Protein AF-0000000077101727 (afdb_homodimer)

Nearest PDB structures (foldseek):
  6znx-assembly2_B  TM=8.488E-01  e=2.961E-20  Thermus sp. 2.9
  8cqx-assembly1_A  TM=8.350E-01  e=1.824E-20  Thermus sp.
  6znx-assembly1_A  TM=8.400E-01  e=5.417E-19  Thermus sp. 2.9
  3b1o-assembly1_B  TM=7.727E-01  e=9.326E-18  Burkholderia thailandensis E264
  3b1p-assembly1_A  TM=7.175E-01  e=4.245E-18  Burkholderia thailandensis E264

Sequence (730 aa):
MKKVVVAGCLCLDITPEFHDSQEKRKTASEWFLPGKLLQVGEASIHTGGAVANTGLAFRHFGADVSLMGKVGNDAFGKLVLDILNRHGGSRGAAVSEECSTAYTIVLAPPGVDRIFFHNPGANDTFGLRDINFDEIAGADLFHLGYPTIMRRMFEHPEELLEIYRRVKELGVKTSLDLTLIEEDCDAAHTDWKKLFQKLLPSVDFFVPSAEEICFLIDKERYHEWIERASGRDLTEVLDIEKDITPLADRLLQWGAGSVLIKCGVKGLYLKTGENLEMPEEWQDKELFEPSFQADRVRSATGAGDVTIAAFLTGLLEGKDPGRCLQLGAAAGASCVTEYDSLSGLLSMEEMEQKIDRGWEKISIKMKKVVVAGCLCLDITPEFHDSQEKRKTASEWFLPGKLLQVGEASIHTGGAVANTGLAFRHFGADVSLMGKVGNDAFGKLVLDILNRHGGSRGAAVSEECSTAYTIVLAPPGVDRIFFHNPGANDTFGLRDINFDEIAGADLFHLGYPTIMRRMFEHPEELLEIYRRVKELGVKTSLDLTLIEEDCDAAHTDWKKLFQKLLPSVDFFVPSAEEICFLIDKERYHEWIERASGRDLTEVLDIEKDITPLADRLLQWGAGSVLIKCGVKGLYLKTGENLEMPEEWQDKELFEPSFQADRVRSATGAGDVTIAAFLTGLLEGKDPGRCLQLGAAAGASCVTEYDSLSGLLSMEEMEQKIDRGWEKISIK

Foldseek 3Di:
DAEEEEAAAKAKEKEWAADPPVPDDDDPCRVDPPPDDDDTHDIDIDMDDLLGLQQLLLVLQPYHYARQEEAEPDDRRVVRQVRVVVSPGHHNYYYDPPKHGKYWYWYDHPPDDIDIDTDRIPNQVDFLVSDDVVSLLPGQEYEYEALLPHNCCQVVVVRVQVVLVSSVVSVHAYEYEHDADDCPDPSVPGLVVVSLLSRQLSHAEYAYALLRLCCRHPVVVSVVLVVQCVPHDSLLRDDCVPRPVVSQVVSVVSRHQKYWYASPQQFIWIAGDPPHPAPPLRYGDTDTDFAFAAPDFDAQRSLSSSLVSQLVSCVVVPHGNVLSRQRSRLLSSQQRRDHHRPPRGDHNVVSVVCVVVPGHGDDRD/DAEEEEAAAKAKEKEWAADPPVPDDDDPCRVDPPPDDDDTHDIDIDMDDLLGLQQLLLVLQPYHYARQEEAEPDDRRVVSQVRVVVSPGHHNYYYDPPKHGKYWYWYDHPPDDIDIDTDRIPNQVDFLVSDDVVSLLPGQEYEYEALLPHNCCQVVVVRVQVVLVSSVVSVHAYEYEHDADDCPDPSVPGLVLVSLLSRQLSHAEYAYALLRLCCRHPVVVSVVLVVQCVPHDSLLRDDCVPRPVVSQVSSVVSRHQKYWYASPQQFIWIAGDQPDPAPPLRYGDTDTDFAFAAPDFDAQRSLSSSLVSQLVSCVVVPHGNVLSRQRSSLLSSQQRRDHHRPPRGDHNVVSVVCVVVPGHGDDRD

Structure (mmCIF, N/CA/C/O backbone):
data_AF-0000000077101727-model_v1
#
loop_
_entity.id
_entity.type
_entity.pdbx_description
1 polymer 'Kinase, PfkB family'
#
loop_
_atom_site.group_PDB
_atom_site.id
_atom_site.type_symbol
_atom_site.label_atom_id
_atom_site.label_alt_id
_atom_site.label_comp_id
_atom_site.label_asym_id
_atom_site.label_entity_id
_atom_site.label_seq_id
_atom_site.pdbx_PDB_ins_code
_atom_site.Cartn_x
_atom_site.Cartn_y
_atom_site.Cartn_z
_atom_site.occupancy
_atom_site.B_iso_or_equiv
_atom_site.auth_seq_id
_atom_site.auth_comp_id
_atom_site.auth_asym_id
_atom_site.auth_atom_id
_atom_site.pdbx_PDB_model_num
ATOM 1 N N . MET A 1 1 ? -24.188 26.781 11.555 1 88.88 1 MET A N 1
ATOM 2 C CA . MET A 1 1 ? -23.031 25.906 11.328 1 88.88 1 MET A CA 1
ATOM 3 C C . MET A 1 1 ? -21.891 26.688 10.695 1 88.88 1 MET A C 1
ATOM 5 O O . MET A 1 1 ? -22.094 27.422 9.727 1 88.88 1 MET A O 1
ATOM 9 N N . LYS A 1 2 ? -20.719 26.656 11.305 1 94.44 2 LYS A N 1
ATOM 10 C CA . LYS A 1 2 ? -19.578 27.406 10.797 1 94.44 2 LYS A CA 1
ATOM 11 C C . LYS A 1 2 ? -19.016 26.766 9.531 1 94.44 2 LYS A C 1
ATOM 13 O O . LYS A 1 2 ? -18.984 25.531 9.414 1 94.44 2 LYS A O 1
ATOM 18 N N . LYS A 1 3 ? -18.703 27.594 8.609 1 98.12 3 LYS A N 1
ATOM 19 C CA . LYS A 1 3 ? -18.141 27.141 7.344 1 98.12 3 LYS A CA 1
ATOM 20 C C . LYS A 1 3 ? -16.625 27.266 7.344 1 98.12 3 LYS A C 1
ATOM 22 O O . LYS A 1 3 ? -16.078 28.359 7.559 1 98.12 3 LYS A O 1
ATOM 27 N N . VAL A 1 4 ? -15.992 26.156 7.121 1 98.62 4 VAL A N 1
ATOM 28 C CA . VAL A 1 4 ? -14.531 26.109 7.168 1 98.62 4 VAL A CA 1
ATOM 29 C C . VAL A 1 4 ? -13.992 25.531 5.867 1 98.62 4 VAL A C 1
ATOM 31 O O . VAL A 1 4 ? -14.547 24.562 5.332 1 98.62 4 VAL A O 1
ATOM 34 N N . VAL A 1 5 ? -12.969 26.109 5.316 1 98.81 5 VAL A N 1
ATOM 35 C CA . VAL A 1 5 ? -12.234 25.562 4.184 1 98.81 5 VAL A CA 1
ATOM 36 C C . VAL A 1 5 ? -10.844 25.125 4.629 1 98.81 5 VAL A C 1
ATOM 38 O O . VAL A 1 5 ? -10.102 25.922 5.223 1 98.81 5 VAL A O 1
ATOM 41 N N . VAL A 1 6 ? -10.523 23.891 4.43 1 98.88 6 VAL A N 1
ATOM 42 C CA . VAL A 1 6 ? -9.188 23.375 4.711 1 98.88 6 VAL A CA 1
ATOM 43 C C . VAL A 1 6 ? -8.492 23 3.402 1 98.88 6 VAL A C 1
ATOM 45 O O . VAL A 1 6 ? -9.016 22.188 2.629 1 98.88 6 VAL A O 1
ATOM 48 N N . ALA A 1 7 ? -7.328 23.562 3.176 1 98.81 7 ALA A N 1
ATOM 49 C CA . ALA A 1 7 ? -6.598 23.359 1.931 1 98.81 7 ALA A CA 1
ATOM 50 C C . ALA A 1 7 ? -5.184 22.844 2.203 1 98.81 7 ALA A C 1
ATOM 52 O O . ALA A 1 7 ? -4.633 23.078 3.281 1 98.81 7 ALA A O 1
ATOM 53 N N . GLY A 1 8 ? -4.645 22.109 1.231 1 98.44 8 GLY A N 1
ATOM 54 C CA . GLY A 1 8 ? -3.238 21.75 1.325 1 98.44 8 GLY A CA 1
ATOM 55 C C . GLY A 1 8 ? -2.994 20.266 1.134 1 98.44 8 GLY A C 1
ATOM 56 O O . GLY A 1 8 ? -3.469 19.672 0.162 1 98.44 8 GLY A O 1
ATOM 57 N N . CYS A 1 9 ? -2.184 19.703 2.049 1 97.88 9 CYS A N 1
ATOM 58 C CA . CYS A 1 9 ? -1.635 18.359 1.898 1 97.88 9 CYS A CA 1
ATOM 59 C C . CYS A 1 9 ? -2.707 17.297 2.139 1 97.88 9 CYS A C 1
ATOM 61 O O . CYS A 1 9 ? -3.439 17.359 3.127 1 97.88 9 CYS A O 1
ATOM 63 N N . LEU A 1 10 ? -2.881 16.406 1.228 1 98.12 10 LEU A N 1
ATOM 64 C CA . LEU A 1 10 ? -3.777 15.258 1.276 1 98.12 10 LEU A CA 1
ATOM 65 C C . LEU A 1 10 ? -3.062 13.992 0.812 1 98.12 10 LEU A C 1
ATOM 67 O O . LEU A 1 10 ? -2.439 13.977 -0.252 1 98.12 10 LEU A O 1
ATOM 71 N N . CYS A 1 11 ? -3.084 12.969 1.632 1 96.75 11 CYS A N 1
ATOM 72 C CA . CYS A 1 11 ? -2.344 11.766 1.275 1 96.75 11 CYS A CA 1
ATOM 73 C C . CYS A 1 11 ? -3.029 10.516 1.824 1 96.75 11 CYS A C 1
ATOM 75 O O . CYS A 1 11 ? -3.971 10.625 2.613 1 96.75 11 CYS A O 1
ATOM 77 N N . LEU A 1 12 ? -2.652 9.359 1.31 1 96.94 12 LEU A N 1
ATOM 78 C CA . LEU A 1 12 ? -3.059 8.047 1.809 1 96.94 12 LEU A CA 1
ATOM 79 C C . LEU A 1 12 ? -1.949 7.418 2.643 1 96.94 12 LEU A C 1
ATOM 81 O O . LEU A 1 12 ? -0.8 7.344 2.203 1 96.94 12 LEU A O 1
ATOM 85 N N . ASP A 1 13 ? -2.301 6.992 3.818 1 94.19 13 ASP A N 1
ATOM 86 C CA . ASP A 1 13 ? -1.345 6.301 4.676 1 94.19 13 ASP A CA 1
ATOM 87 C C . ASP A 1 13 ? -1.646 4.805 4.738 1 94.19 13 ASP A C 1
ATOM 89 O O . ASP A 1 13 ? -2.783 4.406 4.996 1 94.19 13 ASP A O 1
ATOM 93 N N . ILE A 1 14 ? -0.664 4 4.488 1 95.5 14 ILE A N 1
ATOM 94 C CA . ILE A 1 14 ? -0.754 2.547 4.539 1 95.5 14 ILE A CA 1
ATOM 95 C C . ILE A 1 14 ? 0.218 2.006 5.586 1 95.5 14 ILE A C 1
ATOM 97 O O . ILE A 1 14 ? 1.434 2.164 5.453 1 95.5 14 ILE A O 1
ATOM 101 N N . THR A 1 15 ? -0.291 1.307 6.582 1 92.94 15 THR A N 1
ATOM 102 C CA . THR A 1 15 ? 0.543 0.821 7.676 1 92.94 15 THR A CA 1
ATOM 103 C C . THR A 1 15 ? 0.273 -0.656 7.945 1 92.94 15 THR A C 1
ATOM 105 O O . THR A 1 15 ? -0.665 -0.999 8.672 1 92.94 15 THR A O 1
ATOM 108 N N . PRO A 1 16 ? 1.106 -1.522 7.426 1 94.38 16 PRO A N 1
ATOM 109 C CA . PRO A 1 16 ? 0.967 -2.936 7.785 1 94.38 16 PRO A CA 1
ATOM 110 C C . PRO A 1 16 ? 1.184 -3.191 9.273 1 94.38 16 PRO A C 1
ATOM 112 O O . PRO A 1 16 ? 2.027 -2.545 9.898 1 94.38 16 PRO A O 1
ATOM 115 N N . GLU A 1 17 ? 0.448 -4.125 9.805 1 91.94 17 GLU A N 1
ATOM 116 C CA . GLU A 1 17 ? 0.638 -4.527 11.195 1 91.94 17 GLU A CA 1
ATOM 117 C C . GLU A 1 17 ? 1.793 -5.516 11.328 1 91.94 17 GLU A C 1
ATOM 119 O O . GLU A 1 17 ? 1.811 -6.551 10.664 1 91.94 17 GLU A O 1
ATOM 124 N N . PHE A 1 18 ? 2.748 -5.164 12.156 1 89.25 18 PHE A N 1
ATOM 125 C CA . PHE A 1 18 ? 3.869 -6.055 12.43 1 89.25 18 PHE A CA 1
ATOM 126 C C . PHE A 1 18 ? 3.646 -6.824 13.727 1 89.25 18 PHE A C 1
ATOM 128 O O . PHE A 1 18 ? 3.215 -6.25 14.734 1 89.25 18 PHE A O 1
ATOM 135 N N . HIS A 1 19 ? 3.727 -8.125 13.617 1 79.06 19 HIS A N 1
ATOM 136 C CA . HIS A 1 19 ? 3.529 -8.961 14.797 1 79.06 19 HIS A CA 1
ATOM 137 C C . HIS A 1 19 ? 4.863 -9.359 15.422 1 79.06 19 HIS A C 1
ATOM 139 O O . HIS A 1 19 ? 5.832 -9.625 14.703 1 79.06 19 HIS A O 1
ATOM 145 N N . ASP A 1 20 ? 5.109 -8.883 16.641 1 65.19 20 ASP A N 1
ATOM 146 C CA . ASP A 1 20 ? 6.293 -9.297 17.375 1 65.19 20 ASP A CA 1
ATOM 147 C C . ASP A 1 20 ? 6.301 -10.812 17.594 1 65.19 20 ASP A C 1
ATOM 149 O O . ASP A 1 20 ? 5.266 -11.406 17.906 1 65.19 20 ASP A O 1
ATOM 153 N N . SER A 1 21 ? 7.109 -11.531 16.906 1 56.47 21 SER A N 1
ATOM 154 C CA . SER A 1 21 ? 7.211 -12.883 17.438 1 56.47 21 SER A CA 1
ATOM 155 C C . SER A 1 21 ? 7.828 -12.875 18.828 1 56.47 21 SER A C 1
ATOM 157 O O . SER A 1 21 ? 8.672 -12.031 19.141 1 56.47 21 SER A O 1
ATOM 159 N N . GLN A 1 22 ? 7.004 -12.969 19.984 1 51.59 22 GLN A N 1
ATOM 160 C CA . GLN A 1 22 ? 7.324 -12.953 21.406 1 51.59 22 GLN A CA 1
ATOM 161 C C . GLN A 1 22 ? 8.781 -13.32 21.641 1 51.59 22 GLN A C 1
ATOM 163 O O . GLN A 1 22 ? 9.383 -12.898 22.641 1 51.59 22 GLN A O 1
ATOM 168 N N . GLU A 1 23 ? 9.5 -14.148 20.953 1 53.34 23 GLU A N 1
ATOM 169 C CA . GLU A 1 23 ? 10.703 -14.75 21.531 1 53.34 23 GLU A CA 1
ATOM 170 C C . GLU A 1 23 ? 11.938 -13.906 21.234 1 53.34 23 GLU A C 1
ATOM 172 O O . GLU A 1 23 ? 12.883 -13.883 22.016 1 53.34 23 GLU A O 1
ATOM 177 N N . LYS A 1 24 ? 12.188 -13.383 20.203 1 56.66 24 LYS A N 1
ATOM 178 C CA . LYS A 1 24 ? 13.406 -12.609 20 1 56.66 24 LYS A CA 1
ATOM 179 C C . LYS A 1 24 ? 13.125 -11.328 19.219 1 56.66 24 LYS A C 1
ATOM 181 O O . LYS A 1 24 ? 12.5 -11.359 18.156 1 56.66 24 LYS A O 1
ATOM 186 N N . ARG A 1 25 ? 13.453 -10.141 19.875 1 67.56 25 ARG A N 1
ATOM 187 C CA . ARG A 1 25 ? 13.375 -8.828 19.25 1 67.56 25 ARG A CA 1
ATOM 188 C C . ARG A 1 25 ? 14.25 -8.758 18 1 67.56 25 ARG A C 1
ATOM 190 O O . ARG A 1 25 ? 15.477 -8.891 18.094 1 67.56 25 ARG A O 1
ATOM 197 N N . LYS A 1 26 ? 13.664 -8.641 16.891 1 78.62 26 LYS A N 1
ATOM 198 C CA . LYS A 1 26 ? 14.391 -8.547 15.625 1 78.62 26 LYS A CA 1
ATOM 199 C C . LYS A 1 26 ? 14.969 -7.148 15.422 1 78.62 26 LYS A C 1
ATOM 201 O O . LYS A 1 26 ? 14.352 -6.156 15.828 1 78.62 26 LYS A O 1
ATOM 206 N N . THR A 1 27 ? 16.219 -7.145 14.938 1 81.56 27 THR A N 1
ATOM 207 C CA . THR A 1 27 ? 16.844 -5.895 14.523 1 81.56 27 THR A CA 1
ATOM 208 C C . THR A 1 27 ? 16.281 -5.426 13.188 1 81.56 27 THR A C 1
ATOM 210 O O . THR A 1 27 ? 15.578 -6.18 12.5 1 81.56 27 THR A O 1
ATOM 213 N N . ALA A 1 28 ? 16.625 -4.188 12.852 1 81 28 ALA A N 1
ATOM 214 C CA . ALA A 1 28 ? 16.188 -3.646 11.562 1 81 28 ALA A CA 1
ATOM 215 C C . ALA A 1 28 ? 16.703 -4.508 10.414 1 81 28 ALA A C 1
ATOM 217 O O . ALA A 1 28 ? 15.969 -4.762 9.453 1 81 28 ALA A O 1
ATOM 218 N N . SER A 1 29 ? 17.906 -4.949 10.57 1 80.5 29 SER A N 1
ATOM 219 C CA . SER A 1 29 ? 18.5 -5.758 9.516 1 80.5 29 SER A CA 1
ATOM 220 C C . SER A 1 29 ? 17.766 -7.078 9.344 1 80.5 29 SER A C 1
ATOM 222 O O . SER A 1 29 ? 17.703 -7.621 8.234 1 80.5 29 SER A O 1
ATOM 224 N N . GLU A 1 30 ? 17.203 -7.523 10.391 1 80.31 30 GLU A N 1
ATOM 225 C CA . GLU A 1 30 ? 16.469 -8.781 10.336 1 80.31 30 GLU A CA 1
ATOM 226 C C . GLU A 1 30 ? 15.078 -8.578 9.75 1 80.31 30 GLU A C 1
ATOM 228 O O . GLU A 1 30 ? 14.57 -9.43 9.016 1 80.31 30 GLU A O 1
ATOM 233 N N . TRP A 1 31 ? 14.508 -7.438 10.086 1 84.62 31 TRP A N 1
ATOM 234 C CA . TRP A 1 31 ? 13.18 -7.133 9.578 1 84.62 31 TRP A CA 1
ATOM 235 C C . TRP A 1 31 ? 13.211 -6.875 8.078 1 84.62 31 TRP A C 1
ATOM 237 O O . TRP A 1 31 ? 12.234 -7.145 7.371 1 84.62 31 TRP A O 1
ATOM 247 N N . PHE A 1 32 ? 14.289 -6.336 7.613 1 86.38 32 PHE A N 1
ATOM 248 C CA . PHE A 1 32 ? 14.375 -5.883 6.23 1 86.38 32 PHE A CA 1
ATOM 249 C C . PHE A 1 32 ? 15.469 -6.633 5.477 1 86.38 32 PHE A C 1
ATOM 251 O O . PHE A 1 32 ? 16.281 -6.02 4.785 1 86.38 32 PHE A O 1
ATOM 258 N N . LEU A 1 33 ? 15.484 -7.918 5.641 1 81.25 33 LEU A N 1
ATOM 259 C CA . LEU A 1 33 ? 16.453 -8.781 4.973 1 81.25 33 LEU A CA 1
ATOM 260 C C . LEU A 1 33 ? 16.141 -8.906 3.488 1 81.25 33 LEU A C 1
ATOM 262 O O . LEU A 1 33 ? 15.047 -9.344 3.117 1 81.25 33 LEU A O 1
ATOM 266 N N . PRO A 1 34 ? 17.125 -8.531 2.633 1 81.62 34 PRO A N 1
ATOM 267 C CA . PRO A 1 34 ? 16.891 -8.656 1.193 1 81.62 34 PRO A CA 1
ATOM 268 C C . PRO A 1 34 ? 16.531 -10.078 0.777 1 81.62 34 PRO A C 1
ATOM 270 O O . PRO A 1 34 ? 17.094 -11.047 1.309 1 81.62 34 PRO A O 1
ATOM 273 N N . GLY A 1 35 ? 15.586 -10.242 -0.146 1 75.38 35 GLY A N 1
ATOM 274 C CA . GLY A 1 35 ? 15.203 -11.531 -0.704 1 75.38 35 GLY A CA 1
ATOM 275 C C . GLY A 1 35 ? 14.195 -12.281 0.151 1 75.38 35 GLY A C 1
ATOM 276 O O . GLY A 1 35 ? 13.805 -13.398 -0.182 1 75.38 35 GLY A O 1
ATOM 277 N N . LYS A 1 36 ? 13.711 -11.664 1.172 1 78.19 36 LYS A N 1
ATOM 278 C CA . LYS A 1 36 ? 12.859 -12.391 2.109 1 78.19 36 LYS A CA 1
ATOM 279 C C . LYS A 1 36 ? 11.422 -11.891 2.049 1 78.19 36 LYS A C 1
ATOM 281 O O . LYS A 1 36 ? 11.18 -10.727 1.713 1 78.19 36 LYS A O 1
ATOM 286 N N . LEU A 1 37 ? 10.555 -12.828 2.312 1 83.62 37 LEU A N 1
ATOM 287 C CA . LEU A 1 37 ? 9.141 -12.508 2.529 1 83.62 37 LEU A CA 1
ATOM 288 C C . LEU A 1 37 ? 8.797 -12.547 4.016 1 83.62 37 LEU A C 1
ATOM 290 O O . LEU A 1 37 ? 9 -13.57 4.676 1 83.62 37 LEU A O 1
ATOM 294 N N . LEU A 1 38 ? 8.391 -11.445 4.516 1 86.75 38 LEU A N 1
ATOM 295 C CA . LEU A 1 38 ? 7.957 -11.367 5.906 1 86.75 38 LEU A CA 1
ATOM 296 C C . LEU A 1 38 ? 6.438 -11.305 6.008 1 86.75 38 LEU A C 1
ATOM 298 O O . LEU A 1 38 ? 5.793 -10.547 5.281 1 86.75 38 LEU A O 1
ATOM 302 N N . GLN A 1 39 ? 5.969 -12.102 6.863 1 88.75 39 GLN A N 1
ATOM 303 C CA . GLN A 1 39 ? 4.527 -12.078 7.086 1 88.75 39 GLN A CA 1
ATOM 304 C C . GLN A 1 39 ? 4.129 -10.922 8 1 88.75 39 GLN A C 1
ATOM 306 O O . GLN A 1 39 ? 4.754 -10.711 9.039 1 88.75 39 GLN A O 1
ATOM 311 N N . VAL A 1 40 ? 3.137 -10.148 7.547 1 92.69 40 VAL A N 1
ATOM 312 C CA . VAL A 1 40 ? 2.586 -9.047 8.336 1 92.69 40 VAL A CA 1
ATOM 313 C C . VAL A 1 40 ? 1.077 -9.234 8.484 1 92.69 40 VAL A C 1
ATOM 315 O O . VAL A 1 40 ? 0.49 -10.133 7.891 1 92.69 40 VAL A O 1
ATOM 318 N N . GLY A 1 41 ? 0.531 -8.398 9.367 1 93.25 41 GLY A N 1
ATOM 319 C CA . GLY A 1 41 ? -0.907 -8.445 9.578 1 93.25 41 GLY A CA 1
ATOM 320 C C . GLY A 1 41 ? -1.67 -7.477 8.695 1 93.25 41 GLY A C 1
ATOM 321 O O . GLY A 1 41 ? -1.151 -7.023 7.672 1 93.25 41 GLY A O 1
ATOM 322 N N . GLU A 1 42 ? -2.9 -7.305 9.055 1 94.31 42 GLU A N 1
ATOM 323 C CA . GLU A 1 42 ? -3.771 -6.402 8.312 1 94.31 42 GLU A CA 1
ATOM 324 C C . GLU A 1 42 ? -3.188 -4.992 8.258 1 94.31 42 GLU A C 1
ATOM 326 O O . GLU A 1 42 ? -2.559 -4.539 9.211 1 94.31 42 GLU A O 1
ATOM 331 N N . ALA A 1 43 ? -3.396 -4.348 7.105 1 94.12 43 ALA A N 1
ATOM 332 C CA . ALA A 1 43 ? -2.924 -2.973 6.969 1 94.12 43 ALA A CA 1
ATOM 333 C C . ALA A 1 43 ? -3.982 -1.979 7.438 1 94.12 43 ALA A C 1
ATOM 335 O O . ALA A 1 43 ? -5.164 -2.123 7.109 1 94.12 43 ALA A O 1
ATOM 336 N N . SER A 1 44 ? -3.506 -1.022 8.227 1 91.31 44 SER A N 1
ATOM 337 C CA . SER A 1 44 ? -4.344 0.141 8.508 1 91.31 44 SER A CA 1
ATOM 338 C C . SER A 1 44 ? -4.262 1.16 7.375 1 91.31 44 SER A C 1
ATOM 340 O O . SER A 1 44 ? -3.174 1.609 7.012 1 91.31 44 SER A O 1
ATOM 342 N N . ILE A 1 45 ? -5.418 1.466 6.82 1 92.81 45 ILE A N 1
ATOM 343 C CA . ILE A 1 45 ? -5.512 2.396 5.699 1 92.81 45 ILE A CA 1
ATOM 344 C C . ILE A 1 45 ? -6.289 3.639 6.125 1 92.81 45 ILE A C 1
ATOM 346 O O . ILE A 1 45 ? -7.48 3.557 6.438 1 92.81 45 ILE A O 1
ATOM 350 N N . HIS A 1 46 ? -5.621 4.785 6.066 1 91.25 46 HIS A N 1
ATOM 351 C CA . HIS A 1 46 ? -6.254 6.039 6.473 1 91.25 46 HIS A CA 1
ATOM 352 C C . HIS A 1 46 ? -5.75 7.207 5.633 1 91.25 46 HIS A C 1
ATOM 354 O O . HIS A 1 46 ? -4.711 7.102 4.977 1 91.25 46 HIS A O 1
ATOM 360 N N . THR A 1 47 ? -6.539 8.203 5.633 1 93.69 47 THR A N 1
ATOM 361 C CA . THR A 1 47 ? -6.062 9.438 5.023 1 93.69 47 THR A CA 1
ATOM 362 C C . THR A 1 47 ? -5.121 10.18 5.965 1 93.69 47 THR A C 1
ATOM 364 O O . THR A 1 47 ? -5.168 9.977 7.184 1 93.69 47 THR A O 1
ATOM 367 N N . GLY A 1 48 ? -4.246 10.945 5.348 1 92.81 48 GLY A N 1
ATOM 368 C CA . GLY A 1 48 ? -3.338 11.812 6.078 1 92.81 48 GLY A CA 1
ATOM 369 C C . GLY A 1 48 ? -3.223 13.203 5.473 1 92.81 48 GLY A C 1
ATOM 370 O O . GLY A 1 48 ? -3.793 13.469 4.414 1 92.81 48 GLY A O 1
ATOM 371 N N . GLY A 1 49 ? -2.469 14 6.219 1 94.06 49 GLY A N 1
ATOM 372 C CA . GLY A 1 49 ? -2.352 15.391 5.793 1 94.06 49 GLY A CA 1
ATOM 373 C C . GLY A 1 49 ? -3.3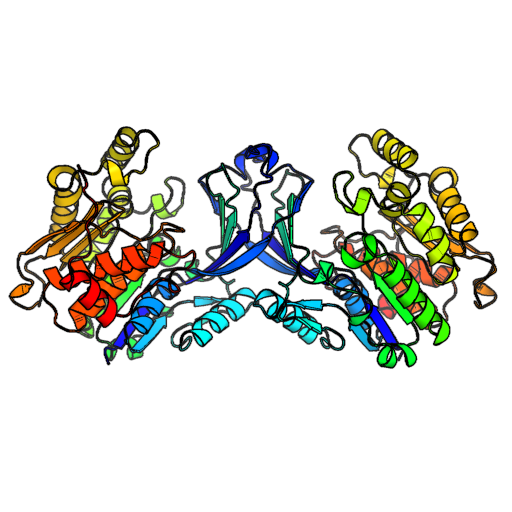2 16.312 6.504 1 94.06 49 GLY A C 1
ATOM 374 O O . GLY A 1 49 ? -4.285 15.859 7.121 1 94.06 49 GLY A O 1
ATOM 375 N N . ALA A 1 50 ? -3.066 17.562 6.309 1 95.69 50 ALA A N 1
ATOM 376 C CA . ALA A 1 50 ? -3.875 18.547 7.012 1 95.69 50 ALA A CA 1
ATOM 377 C C . ALA A 1 50 ? -5.316 18.531 6.512 1 95.69 50 ALA A C 1
ATOM 379 O O . ALA A 1 50 ? -6.254 18.719 7.297 1 95.69 50 ALA A O 1
ATOM 380 N N . VAL A 1 51 ? -5.516 18.359 5.195 1 96.94 51 VAL A N 1
ATOM 381 C CA . VAL A 1 51 ? -6.852 18.391 4.613 1 96.94 51 VAL A CA 1
ATOM 382 C C . VAL A 1 51 ? -7.727 17.312 5.246 1 96.94 51 VAL A C 1
ATOM 384 O O . VAL A 1 51 ? -8.867 17.578 5.637 1 96.94 51 VAL A O 1
ATOM 387 N N . ALA A 1 52 ? -7.133 16.219 5.371 1 96.5 52 ALA A N 1
ATOM 388 C CA . ALA A 1 52 ? -7.918 15.125 5.938 1 96.5 52 ALA A CA 1
ATOM 389 C C . ALA A 1 52 ? -7.953 15.211 7.461 1 96.5 52 ALA A C 1
ATOM 391 O O . ALA A 1 52 ? -9.031 15.273 8.062 1 96.5 52 ALA A O 1
ATOM 392 N N . ASN A 1 53 ? -6.836 15.281 8.133 1 95.62 53 ASN A N 1
ATOM 393 C CA . ASN A 1 53 ? -6.781 15.234 9.586 1 95.62 53 ASN A CA 1
ATOM 394 C C . ASN A 1 53 ? -7.488 16.422 10.219 1 95.62 53 ASN A C 1
ATOM 396 O O . ASN A 1 53 ? -8.398 16.266 11.031 1 95.62 53 ASN A O 1
ATOM 400 N N . THR A 1 54 ? -7.086 17.594 9.836 1 98.12 54 THR A N 1
ATOM 401 C CA . THR A 1 54 ? -7.684 18.812 10.398 1 98.12 54 THR A CA 1
ATOM 402 C C . THR A 1 54 ? -9.102 19 9.867 1 98.12 54 THR A C 1
ATOM 404 O O . THR A 1 54 ? -10.016 19.328 10.633 1 98.12 54 THR A O 1
ATOM 407 N N . GLY A 1 55 ? -9.305 18.797 8.578 1 98.25 55 GLY A N 1
ATOM 408 C CA . GLY A 1 55 ? -10.602 18.969 7.957 1 98.25 55 GLY A CA 1
ATOM 409 C C . GLY A 1 55 ? -11.672 18.047 8.523 1 98.25 55 GLY A C 1
ATOM 410 O O . GLY A 1 55 ? -12.758 18.5 8.883 1 98.25 55 GLY A O 1
ATOM 411 N N . LEU A 1 56 ? -11.375 16.812 8.641 1 97.25 56 LEU A N 1
ATOM 412 C CA . LEU A 1 56 ? -12.352 15.859 9.148 1 97.25 56 LEU A CA 1
ATOM 413 C C . LEU A 1 56 ? -12.609 16.078 10.633 1 97.25 56 LEU A C 1
ATOM 415 O O . LEU A 1 56 ? -13.711 15.844 11.125 1 97.25 56 LEU A O 1
ATOM 419 N N . ALA A 1 57 ? -11.57 16.547 11.32 1 97.81 57 ALA A N 1
ATOM 420 C CA . ALA A 1 57 ? -11.773 16.906 12.727 1 97.81 57 ALA A CA 1
ATOM 421 C C . ALA A 1 57 ? -12.75 18.062 12.859 1 97.81 57 ALA A C 1
ATOM 423 O O . ALA A 1 57 ? -13.641 18.031 13.711 1 97.81 57 ALA A O 1
ATOM 424 N N . PHE A 1 58 ? -12.617 19.094 12.008 1 98.31 58 PHE A N 1
ATOM 425 C CA . PHE A 1 58 ? -13.578 20.188 11.984 1 98.31 58 PHE A CA 1
ATOM 426 C C . PHE A 1 58 ? -14.992 19.672 11.781 1 98.31 58 PHE A C 1
ATOM 428 O O . PHE A 1 58 ? -15.93 20.094 12.469 1 98.31 58 PHE A O 1
ATOM 435 N N . ARG A 1 59 ? -15.094 18.75 10.828 1 97.44 59 ARG A N 1
ATOM 436 C CA . ARG A 1 59 ? -16.391 18.172 10.539 1 97.44 59 ARG A CA 1
ATOM 437 C C . ARG A 1 59 ? -16.938 17.406 11.75 1 97.44 59 ARG A C 1
ATOM 439 O O . ARG A 1 59 ? -18.125 17.5 12.078 1 97.44 59 ARG A O 1
ATOM 446 N N . HIS A 1 60 ? -16.078 16.656 12.359 1 96.81 60 HIS A N 1
ATOM 447 C CA . HIS A 1 60 ? -16.438 15.93 13.578 1 96.81 60 HIS A CA 1
ATOM 448 C C . HIS A 1 60 ? -16.984 16.875 14.641 1 96.81 60 HIS A C 1
ATOM 450 O O . HIS A 1 60 ? -17.891 16.516 15.391 1 96.81 60 HIS A O 1
ATOM 456 N N . PHE A 1 61 ? -16.484 18.047 14.688 1 97.69 61 PHE A N 1
ATOM 457 C CA . PHE A 1 61 ? -16.859 19.031 15.695 1 97.69 61 PHE A CA 1
ATOM 458 C C . PHE A 1 61 ? -18.047 19.875 15.219 1 97.69 61 PHE A C 1
ATOM 460 O O . PHE A 1 61 ? -18.391 20.875 15.852 1 97.69 61 PHE A O 1
ATOM 467 N N . GLY A 1 62 ? -18.578 19.578 14.008 1 96.38 62 GLY A N 1
ATOM 468 C CA . GLY A 1 62 ? -19.859 20.125 13.617 1 96.38 62 GLY A CA 1
ATOM 469 C C . GLY A 1 62 ? -19.766 21.188 12.539 1 96.38 62 GLY A C 1
ATOM 470 O O . GLY A 1 62 ? -20.766 21.797 12.156 1 96.38 62 GLY A O 1
ATOM 471 N N . ALA A 1 63 ? -18.641 21.391 11.961 1 97.56 63 ALA A N 1
ATOM 472 C CA . ALA A 1 63 ? -18.469 22.422 10.938 1 97.56 63 ALA A CA 1
ATOM 473 C C . ALA A 1 63 ? -18.891 21.891 9.562 1 97.56 63 ALA A C 1
ATOM 475 O O . ALA A 1 63 ? -18.906 20.688 9.336 1 97.56 63 ALA A O 1
ATOM 476 N N . ASP A 1 64 ? -19.359 22.797 8.719 1 97.88 64 ASP A N 1
ATOM 477 C CA . ASP A 1 64 ? -19.469 22.531 7.285 1 97.88 64 ASP A CA 1
ATOM 478 C C . ASP A 1 64 ? -18.125 22.75 6.582 1 97.88 64 ASP A C 1
ATOM 480 O O . ASP A 1 64 ? -17.672 23.891 6.438 1 97.88 64 ASP A O 1
ATOM 484 N N . VAL A 1 65 ? -17.531 21.641 6.121 1 98.31 65 VAL A N 1
ATOM 485 C CA . VAL A 1 65 ? -16.125 21.719 5.73 1 98.31 65 VAL A CA 1
ATOM 486 C C . VAL A 1 65 ? -15.984 21.469 4.23 1 98.31 65 VAL A C 1
ATOM 488 O O . VAL A 1 65 ? -16.594 20.547 3.689 1 98.31 65 VAL A O 1
ATOM 491 N N . SER A 1 66 ? -15.305 22.328 3.572 1 98.31 66 SER A N 1
ATOM 492 C CA . SER A 1 66 ? -14.789 22.078 2.232 1 98.31 66 SER A CA 1
ATOM 493 C C . SER A 1 66 ? -13.328 21.641 2.275 1 98.31 66 SER A C 1
ATOM 495 O O . SER A 1 66 ? -12.492 22.312 2.885 1 98.31 66 SER A O 1
ATOM 497 N N . LEU A 1 67 ? -13.031 20.531 1.648 1 98.5 67 LEU A N 1
ATOM 498 C CA . LEU A 1 67 ? -11.703 19.938 1.685 1 98.5 67 LEU A CA 1
ATOM 499 C C . LEU A 1 67 ? -10.953 20.188 0.378 1 98.5 67 LEU A C 1
ATOM 501 O O . LEU A 1 67 ? -11.117 19.438 -0.589 1 98.5 67 LEU A O 1
ATOM 505 N N . MET A 1 68 ? -10.094 21.156 0.382 1 98.56 68 MET A N 1
ATOM 506 C CA . MET A 1 68 ? -9.383 21.516 -0.843 1 98.56 68 MET A CA 1
ATOM 507 C C . MET A 1 68 ? -8.023 20.828 -0.906 1 98.56 68 MET A C 1
ATOM 509 O O . MET A 1 68 ? -6.988 21.469 -0.736 1 98.56 68 MET A O 1
ATOM 513 N N . GLY A 1 69 ? -7.988 19.641 -1.139 1 98.31 69 GLY A N 1
ATOM 514 C CA . GLY A 1 69 ? -6.824 18.828 -1.475 1 98.31 69 GLY A CA 1
ATOM 515 C C . GLY A 1 69 ? -6.848 18.312 -2.902 1 98.31 69 GLY A C 1
ATOM 516 O O . GLY A 1 69 ? -7.793 18.578 -3.648 1 98.31 69 GLY A O 1
ATOM 517 N N . LYS A 1 70 ? -5.785 17.703 -3.266 1 98.19 70 LYS A N 1
ATOM 518 C CA . LYS A 1 70 ? -5.648 17.219 -4.637 1 98.19 70 LYS A CA 1
ATOM 519 C C . LYS A 1 70 ? -5.176 15.773 -4.656 1 98.19 70 LYS A C 1
ATOM 521 O O . LYS A 1 70 ? -4.27 15.398 -3.908 1 98.19 70 LYS A O 1
ATOM 526 N N . VAL A 1 71 ? -5.852 14.898 -5.441 1 98.19 71 VAL A N 1
ATOM 527 C CA . VAL A 1 71 ? -5.457 13.508 -5.629 1 98.19 71 VAL A CA 1
ATOM 528 C C . VAL A 1 71 ? -5.328 13.203 -7.121 1 98.19 71 VAL A C 1
ATOM 530 O O . VAL A 1 71 ? -5.758 13.992 -7.961 1 98.19 71 VAL A O 1
ATOM 533 N N . GLY A 1 72 ? -4.656 12.133 -7.41 1 97.81 72 GLY A N 1
ATOM 534 C CA . GLY A 1 72 ? -4.605 11.656 -8.781 1 97.81 72 GLY A CA 1
ATOM 535 C C . GLY A 1 72 ? -5.824 10.852 -9.188 1 97.81 72 GLY A C 1
ATOM 536 O O . GLY A 1 72 ? -6.605 10.43 -8.328 1 97.81 72 GLY A O 1
ATOM 537 N N . ASN A 1 73 ? -6.059 10.75 -10.5 1 96.06 73 ASN A N 1
ATOM 538 C CA . ASN A 1 73 ? -7.039 9.805 -11.023 1 96.06 73 ASN A CA 1
ATOM 539 C C . ASN A 1 73 ? -6.484 8.383 -11.055 1 96.06 73 ASN A C 1
ATOM 541 O O . ASN A 1 73 ? -6.215 7.84 -12.125 1 96.06 73 ASN A O 1
ATOM 545 N N . ASP A 1 74 ? -6.367 7.793 -9.906 1 94.31 74 ASP A N 1
ATOM 546 C CA . ASP A 1 74 ? -5.766 6.473 -9.734 1 94.31 74 ASP A CA 1
ATOM 547 C C . ASP A 1 74 ? -6.402 5.727 -8.57 1 94.31 74 ASP A C 1
ATOM 549 O O . ASP A 1 74 ? -7.375 6.195 -7.98 1 94.31 74 ASP A O 1
ATOM 553 N N . ALA A 1 75 ? -5.918 4.512 -8.336 1 92.94 75 ALA A N 1
ATOM 554 C CA . ALA A 1 75 ? -6.508 3.643 -7.316 1 92.94 75 ALA A CA 1
ATOM 555 C C . ALA A 1 75 ? -6.449 4.297 -5.941 1 92.94 75 ALA A C 1
ATOM 557 O O . ALA A 1 75 ? -7.418 4.238 -5.18 1 92.94 75 ALA A O 1
ATOM 558 N N . PHE A 1 76 ? -5.348 4.898 -5.594 1 96.31 76 PHE A N 1
ATOM 559 C CA . PHE A 1 76 ? -5.191 5.535 -4.293 1 96.31 76 PHE A CA 1
ATOM 560 C C . PHE A 1 76 ? -6.086 6.762 -4.18 1 96.31 76 PHE A C 1
ATOM 562 O O . PHE A 1 76 ? -6.633 7.043 -3.111 1 96.31 76 PHE A O 1
ATOM 569 N N . GLY A 1 77 ? -6.145 7.492 -5.289 1 96.94 77 GLY A N 1
ATOM 570 C CA . GLY A 1 77 ? -7.047 8.633 -5.293 1 96.94 77 GLY A CA 1
ATOM 571 C C . GLY A 1 77 ? -8.484 8.25 -5 1 96.94 77 GLY A C 1
ATOM 572 O O . GLY A 1 77 ? -9.164 8.914 -4.207 1 96.94 77 GLY A O 1
ATOM 573 N N . LYS A 1 78 ? -8.922 7.195 -5.605 1 94.12 78 LYS A N 1
ATOM 574 C CA . LYS A 1 78 ? -10.273 6.699 -5.363 1 94.12 78 LYS A CA 1
ATOM 575 C C . LYS A 1 78 ? -10.461 6.309 -3.898 1 94.12 78 LYS A C 1
ATOM 577 O O . LYS A 1 78 ? -11.5 6.59 -3.303 1 94.12 78 LYS A O 1
ATOM 582 N N . LEU A 1 79 ? -9.492 5.68 -3.377 1 94.44 79 LEU A N 1
ATOM 583 C CA . LEU A 1 79 ? -9.555 5.266 -1.979 1 94.44 79 LEU A CA 1
ATOM 584 C C . LEU A 1 79 ? -9.656 6.477 -1.057 1 94.44 79 LEU A C 1
ATOM 586 O O . LEU A 1 79 ? -10.438 6.473 -0.102 1 94.44 79 LEU A O 1
ATOM 590 N N . VAL A 1 80 ? -8.867 7.465 -1.312 1 96.88 80 VAL A N 1
ATOM 591 C CA . VAL A 1 80 ? -8.883 8.68 -0.509 1 96.88 80 VAL A CA 1
ATOM 592 C C . VAL A 1 80 ? -10.273 9.312 -0.545 1 96.88 80 VAL A C 1
ATOM 594 O O . VAL A 1 80 ? -10.844 9.625 0.5 1 96.88 80 VAL A O 1
ATOM 597 N N . LEU A 1 81 ? -10.805 9.43 -1.717 1 96.88 81 LEU A N 1
ATOM 598 C CA . LEU A 1 81 ? -12.117 10.047 -1.876 1 96.88 81 LEU A CA 1
ATOM 599 C C . LEU A 1 81 ? -13.195 9.211 -1.194 1 96.88 81 LEU A C 1
ATOM 601 O O . LEU A 1 81 ? -14.117 9.758 -0.587 1 96.88 81 LEU A O 1
ATOM 605 N N . ASP A 1 82 ? -13.07 7.887 -1.31 1 93.75 82 ASP A N 1
ATOM 606 C CA . ASP A 1 82 ? -14.016 7 -0.641 1 93.75 82 ASP A CA 1
ATOM 607 C C . ASP A 1 82 ? -13.992 7.211 0.872 1 93.75 82 ASP A C 1
ATOM 609 O O . ASP A 1 82 ? -15.039 7.238 1.517 1 93.75 82 ASP A O 1
ATOM 613 N N . ILE A 1 83 ? -12.844 7.344 1.433 1 92.94 83 ILE A N 1
ATOM 614 C CA . ILE A 1 83 ? -12.703 7.551 2.871 1 92.94 83 ILE A CA 1
ATOM 615 C C . ILE A 1 83 ? -13.305 8.898 3.26 1 92.94 83 ILE A C 1
ATOM 617 O O . ILE A 1 83 ? -14.062 8.992 4.227 1 92.94 83 ILE A O 1
ATOM 621 N N . LEU A 1 84 ? -12.992 9.93 2.484 1 96.44 84 LEU A N 1
ATOM 622 C CA . LEU A 1 84 ? -13.562 11.242 2.76 1 96.44 84 LEU A CA 1
ATOM 623 C C . LEU A 1 84 ? -15.086 11.203 2.705 1 96.44 84 LEU A C 1
ATOM 625 O O . LEU A 1 84 ? -15.758 11.789 3.557 1 96.44 84 LEU A O 1
ATOM 629 N N . ASN A 1 85 ? -15.594 10.461 1.753 1 95.44 85 ASN A N 1
ATOM 630 C CA . ASN A 1 85 ? -17.031 10.367 1.582 1 95.44 85 ASN A CA 1
ATOM 631 C C . ASN A 1 85 ? -17.688 9.641 2.754 1 95.44 85 ASN A C 1
ATOM 633 O O . ASN A 1 85 ? -18.812 9.977 3.145 1 95.44 85 ASN A O 1
ATOM 637 N N . ARG A 1 86 ? -17.031 8.688 3.283 1 91.25 86 ARG A N 1
ATOM 638 C CA . ARG A 1 86 ? -17.531 7.984 4.457 1 91.25 86 ARG A CA 1
ATOM 639 C C . ARG A 1 86 ? -17.594 8.914 5.668 1 91.25 86 ARG A C 1
ATOM 641 O O . ARG A 1 86 ? -18.359 8.672 6.602 1 91.25 86 ARG A O 1
ATOM 648 N N . HIS A 1 87 ? -16.75 9.977 5.602 1 92.31 87 HIS A N 1
ATOM 649 C CA . HIS A 1 87 ? -16.734 10.938 6.699 1 92.31 87 HIS A CA 1
ATOM 650 C C . HIS A 1 87 ? -17.469 12.227 6.316 1 92.31 87 HIS A C 1
ATOM 652 O O . HIS A 1 87 ? -17.078 13.312 6.758 1 92.31 87 HIS A O 1
ATOM 658 N N . GLY A 1 88 ? -18.391 12.211 5.402 1 92.19 88 GLY A N 1
ATOM 659 C CA . GLY A 1 88 ? -19.266 13.359 5.168 1 92.19 88 GLY A CA 1
ATOM 660 C C . GLY A 1 88 ? -19.062 13.984 3.799 1 92.19 88 GLY A C 1
ATOM 661 O O . GLY A 1 88 ? -19.75 14.953 3.447 1 92.19 88 GLY A O 1
ATOM 662 N N . GLY A 1 89 ? -18.047 13.5 3.084 1 92.69 89 GLY A N 1
ATOM 663 C CA . GLY A 1 89 ? -17.922 13.977 1.714 1 92.69 89 GLY A CA 1
ATOM 664 C C . GLY A 1 89 ? -16.516 14.438 1.366 1 92.69 89 GLY A C 1
ATOM 665 O O . GLY A 1 89 ? -15.719 14.742 2.256 1 92.69 89 GLY A O 1
ATOM 666 N N . SER A 1 90 ? -16.344 14.555 0.07 1 93.62 90 SER A N 1
ATOM 667 C CA . SER A 1 90 ? -15.047 14.977 -0.46 1 93.62 90 SER A CA 1
ATOM 668 C C . SER A 1 90 ? -15.148 16.328 -1.168 1 93.62 90 SER A C 1
ATOM 670 O O . SER A 1 90 ? -14.344 16.641 -2.045 1 93.62 90 SER A O 1
ATOM 672 N N . ARG A 1 91 ? -16.156 17.094 -0.786 1 95.31 91 ARG A N 1
ATOM 673 C CA . ARG A 1 91 ? -16.328 18.391 -1.42 1 95.31 91 ARG A CA 1
ATOM 674 C C . ARG A 1 91 ? -15.047 19.219 -1.34 1 95.31 91 ARG A C 1
ATOM 676 O O . ARG A 1 91 ? -14.43 19.312 -0.279 1 95.31 91 ARG A O 1
ATOM 683 N N . GLY A 1 92 ? -14.656 19.812 -2.496 1 96.06 92 GLY A N 1
ATOM 684 C CA . GLY A 1 92 ? -13.477 20.656 -2.574 1 96.06 92 GLY A CA 1
ATOM 685 C C . GLY A 1 92 ? -12.25 19.922 -3.084 1 96.06 92 GLY A C 1
ATOM 686 O O . GLY A 1 92 ? -11.289 20.547 -3.543 1 96.06 92 GLY A O 1
ATOM 687 N N . ALA A 1 93 ? -12.266 18.609 -2.936 1 96.75 93 ALA A N 1
ATOM 688 C CA . ALA A 1 93 ? -11.109 17.828 -3.383 1 96.75 93 ALA A CA 1
ATOM 689 C C . ALA A 1 93 ? -11.047 17.766 -4.906 1 96.75 93 ALA A C 1
ATOM 691 O O . ALA A 1 93 ? -12.07 17.547 -5.566 1 96.75 93 ALA A O 1
ATOM 692 N N . ALA A 1 94 ? -9.883 17.984 -5.402 1 96.88 94 ALA A N 1
ATOM 693 C CA . ALA A 1 94 ? -9.695 17.938 -6.848 1 96.88 94 ALA A CA 1
ATOM 694 C C . ALA A 1 94 ? -9.055 16.625 -7.281 1 96.88 94 ALA A C 1
ATOM 696 O O . ALA A 1 94 ? -8.266 16.047 -6.539 1 96.88 94 ALA A O 1
ATOM 697 N N . VAL A 1 95 ? -9.422 16.172 -8.484 1 97.25 95 VAL A N 1
ATOM 698 C CA . VAL A 1 95 ? -8.82 14.984 -9.094 1 97.25 95 VAL A CA 1
ATOM 699 C C . VAL A 1 95 ? -8.008 15.391 -10.32 1 97.25 95 VAL A C 1
ATOM 701 O O . VAL A 1 95 ? -8.516 16.047 -11.227 1 97.25 95 VAL A O 1
ATOM 704 N N . SER A 1 96 ? -6.75 15.07 -10.328 1 97.44 96 SER A N 1
ATOM 705 C CA . SER A 1 96 ? -5.852 15.43 -11.414 1 97.44 96 SER A CA 1
ATOM 706 C C . SER A 1 96 ? -5.559 14.234 -12.312 1 97.44 96 SER A C 1
ATOM 708 O O . SER A 1 96 ? -5.375 13.117 -11.82 1 97.44 96 SER A O 1
ATOM 710 N N . GLU A 1 97 ? -5.445 14.445 -13.641 1 95.81 97 GLU A N 1
ATOM 711 C CA . GLU A 1 97 ? -5.047 13.414 -14.594 1 95.81 97 GLU A CA 1
ATOM 712 C C . GLU A 1 97 ? -3.535 13.414 -14.805 1 95.81 97 GLU A C 1
ATOM 714 O O . GLU A 1 97 ? -2.99 12.508 -15.438 1 95.81 97 GLU A O 1
ATOM 719 N N . GLU A 1 98 ? -2.891 14.383 -14.164 1 94.56 98 GLU A N 1
ATOM 720 C CA . GLU A 1 98 ? -1.493 14.625 -14.508 1 94.56 98 GLU A CA 1
ATOM 721 C C . GLU A 1 98 ? -0.561 14.148 -13.391 1 94.56 98 GLU A C 1
ATOM 723 O O . GLU A 1 98 ? 0.658 14.109 -13.578 1 94.56 98 GLU A O 1
ATOM 728 N N . CYS A 1 99 ? -1.088 13.844 -12.281 1 95.62 99 CYS A N 1
ATOM 729 C CA . CYS A 1 99 ? -0.254 13.461 -11.148 1 95.62 99 CYS A CA 1
ATOM 730 C C . CYS A 1 99 ? -0.821 12.234 -10.438 1 95.62 99 CYS A C 1
ATOM 732 O O . CYS A 1 99 ? -2.012 11.938 -10.562 1 95.62 99 CYS A O 1
ATOM 734 N N . SER A 1 100 ? 0.077 11.57 -9.719 1 97.38 100 SER A N 1
ATOM 735 C CA . SER A 1 100 ? -0.366 10.453 -8.891 1 97.38 100 SER A CA 1
ATOM 736 C C . SER A 1 100 ? -0.826 10.93 -7.52 1 97.38 100 SER A C 1
ATOM 738 O O . SER A 1 100 ? -0.507 12.047 -7.105 1 97.38 100 SER A O 1
ATOM 740 N N . THR A 1 101 ? -1.641 10.133 -6.895 1 98.12 101 THR A N 1
ATOM 741 C CA . THR A 1 101 ? -2.061 10.422 -5.527 1 98.12 101 THR A CA 1
ATOM 742 C C . THR A 1 101 ? -0.893 10.258 -4.555 1 98.12 101 THR A C 1
ATOM 744 O O . THR A 1 101 ? -0.103 9.32 -4.676 1 98.12 101 THR A O 1
ATOM 747 N N . ALA A 1 102 ? -0.755 11.219 -3.664 1 98.25 102 ALA A N 1
ATOM 748 C CA . ALA A 1 102 ? 0.252 11.117 -2.609 1 98.25 102 ALA A CA 1
ATOM 749 C C . ALA A 1 102 ? -0.053 9.969 -1.661 1 98.25 102 ALA A C 1
ATOM 751 O O . ALA A 1 102 ? -1.213 9.719 -1.321 1 98.25 102 ALA A O 1
ATOM 752 N N . TYR A 1 103 ? 1.011 9.273 -1.188 1 97.81 103 TYR A N 1
ATOM 753 C CA . TYR A 1 103 ? 0.832 8.203 -0.221 1 97.81 103 TYR A CA 1
ATOM 754 C C . TYR A 1 103 ? 2.086 8.016 0.625 1 97.81 103 TYR A C 1
ATOM 756 O O . TYR A 1 103 ? 3.164 8.492 0.262 1 97.81 103 TYR A O 1
ATOM 764 N N . THR A 1 104 ? 1.881 7.445 1.761 1 95.56 104 THR A N 1
ATOM 765 C CA . THR A 1 104 ? 2.977 7.043 2.637 1 95.56 104 THR A CA 1
ATOM 766 C C . THR A 1 104 ? 2.801 5.598 3.096 1 95.56 104 THR A C 1
ATOM 768 O O . THR A 1 104 ? 1.733 5.223 3.58 1 95.56 104 THR A O 1
ATOM 771 N N . ILE A 1 105 ? 3.789 4.742 2.885 1 96 105 ILE A N 1
ATOM 772 C CA . ILE A 1 105 ? 3.885 3.439 3.533 1 96 105 ILE A CA 1
ATOM 773 C C . ILE A 1 105 ? 4.68 3.564 4.832 1 96 105 ILE A C 1
ATOM 775 O O . ILE A 1 105 ? 5.836 3.994 4.82 1 96 105 ILE A O 1
ATOM 779 N N . VAL A 1 106 ? 4.02 3.244 5.871 1 92.25 106 VAL A N 1
ATOM 780 C CA . VAL A 1 106 ? 4.645 3.355 7.184 1 92.25 106 VAL A CA 1
ATOM 781 C C . VAL A 1 106 ? 5.004 1.966 7.703 1 92.25 106 VAL A C 1
ATOM 783 O O . VAL A 1 106 ? 4.117 1.148 7.965 1 92.25 106 VAL A O 1
ATOM 786 N N . LEU A 1 107 ? 6.242 1.649 7.832 1 92.12 107 LEU A N 1
ATOM 787 C CA . LEU A 1 107 ? 6.719 0.401 8.414 1 92.12 107 LEU A CA 1
ATOM 788 C C . LEU A 1 107 ? 7.145 0.608 9.867 1 92.12 107 LEU A C 1
ATOM 790 O O . LEU A 1 107 ? 8.102 1.331 10.141 1 92.12 107 LEU A O 1
ATOM 794 N N . ALA A 1 108 ? 6.434 -0.03 10.82 1 86.31 108 ALA A N 1
ATOM 795 C CA . ALA A 1 108 ? 6.672 0.158 12.25 1 86.31 108 ALA A CA 1
ATOM 796 C C . ALA A 1 108 ? 6.871 -1.181 12.953 1 86.31 108 ALA A C 1
ATOM 798 O O . ALA A 1 108 ? 6.098 -1.541 13.844 1 86.31 108 ALA A O 1
ATOM 799 N N . PRO A 1 109 ? 7.922 -1.87 12.602 1 87.75 109 PRO A N 1
ATOM 800 C CA . PRO A 1 109 ? 8.156 -3.109 13.352 1 87.75 109 PRO A CA 1
ATOM 801 C C . PRO A 1 109 ? 8.508 -2.859 14.812 1 87.75 109 PRO A C 1
ATOM 803 O O . PRO A 1 109 ? 9.141 -1.85 15.141 1 87.75 109 PRO A O 1
ATOM 806 N N . PRO A 1 110 ? 8.102 -3.805 15.68 1 83 110 PRO A N 1
ATOM 807 C CA . PRO A 1 110 ? 8.438 -3.639 17.094 1 83 110 PRO A CA 1
ATOM 808 C C . PRO A 1 110 ? 9.945 -3.514 17.344 1 83 110 PRO A C 1
ATOM 810 O O . PRO A 1 110 ? 10.734 -4.246 16.734 1 83 110 PRO A O 1
ATOM 813 N N . GLY A 1 111 ? 10.328 -2.545 18.141 1 77.75 111 GLY A N 1
ATOM 814 C CA . GLY A 1 111 ? 11.719 -2.393 18.531 1 77.75 111 GLY A CA 1
ATOM 815 C C . GLY A 1 111 ? 12.531 -1.552 17.562 1 77.75 111 GLY A C 1
ATOM 816 O O . GLY A 1 111 ? 13.711 -1.3 17.797 1 77.75 111 GLY A O 1
ATOM 817 N N . VAL A 1 112 ? 11.977 -1.26 16.484 1 82.19 112 VAL A N 1
ATOM 818 C CA . VAL A 1 112 ? 12.641 -0.438 15.477 1 82.19 112 VAL A CA 1
ATOM 819 C C . VAL A 1 112 ? 11.836 0.84 15.242 1 82.19 112 VAL A C 1
ATOM 821 O O . VAL A 1 112 ? 10.609 0.807 15.188 1 82.19 112 VAL A O 1
ATOM 824 N N . ASP A 1 113 ? 12.633 1.989 15.18 1 78.38 113 ASP A N 1
ATOM 825 C CA . ASP A 1 113 ? 11.945 3.236 14.852 1 78.38 113 ASP A CA 1
ATOM 826 C C . ASP A 1 113 ? 11.242 3.135 13.5 1 78.38 113 ASP A C 1
ATOM 828 O O . ASP A 1 113 ? 11.711 2.428 12.602 1 78.38 113 ASP A O 1
ATOM 832 N N . ARG A 1 114 ? 10.219 3.84 13.297 1 85.62 114 ARG A N 1
ATOM 833 C CA . ARG A 1 114 ? 9.406 3.764 12.086 1 85.62 114 ARG A CA 1
ATOM 834 C C . ARG A 1 114 ? 10.195 4.227 10.867 1 85.62 114 ARG A C 1
ATOM 836 O O . ARG A 1 114 ? 11.008 5.152 10.953 1 85.62 114 ARG A O 1
ATOM 843 N N . ILE A 1 115 ? 9.93 3.549 9.789 1 88.5 115 ILE A N 1
ATOM 844 C CA . ILE A 1 115 ? 10.453 3.934 8.477 1 88.5 115 ILE A CA 1
ATOM 845 C C . ILE A 1 115 ? 9.305 4.352 7.562 1 88.5 115 ILE A C 1
ATOM 847 O O . ILE A 1 115 ? 8.258 3.705 7.535 1 88.5 115 ILE A O 1
ATOM 851 N N . PHE A 1 116 ? 9.547 5.477 6.824 1 89 116 PHE A N 1
ATOM 852 C CA . PHE A 1 116 ? 8.5 6.012 5.961 1 89 116 PHE A CA 1
ATOM 853 C C . PHE A 1 116 ? 8.945 5.996 4.5 1 89 116 PHE A C 1
ATOM 855 O O . PHE A 1 116 ? 10.047 6.426 4.176 1 89 116 PHE A O 1
ATOM 862 N N . PHE A 1 117 ? 8.125 5.457 3.641 1 93.69 117 PHE A N 1
ATOM 863 C CA . PHE A 1 117 ? 8.234 5.645 2.199 1 93.69 117 PHE A CA 1
ATOM 864 C C . PHE A 1 117 ? 7.137 6.562 1.682 1 93.69 117 PHE A C 1
ATOM 866 O O . PHE A 1 117 ? 5.957 6.203 1.71 1 93.69 117 PHE A O 1
ATOM 873 N N . HIS A 1 118 ? 7.574 7.719 1.175 1 94.25 118 HIS A N 1
ATOM 874 C CA . HIS A 1 118 ? 6.602 8.766 0.885 1 94.25 118 HIS A CA 1
ATOM 875 C C . HIS A 1 118 ? 6.688 9.211 -0.572 1 94.25 118 HIS A C 1
ATOM 877 O O . HIS A 1 118 ? 7.781 9.453 -1.089 1 94.25 118 HIS A O 1
ATOM 883 N N . ASN A 1 119 ? 5.559 9.234 -1.242 1 96.75 119 ASN A N 1
ATOM 884 C CA . ASN A 1 119 ? 5.375 9.891 -2.533 1 96.75 119 ASN A CA 1
ATOM 885 C C . ASN A 1 119 ? 4.508 11.141 -2.408 1 96.75 119 ASN A C 1
ATOM 887 O O . ASN A 1 119 ? 3.311 11.047 -2.125 1 96.75 119 ASN A O 1
ATOM 891 N N . PRO A 1 120 ? 5.047 12.305 -2.676 1 96.5 120 PRO A N 1
ATOM 892 C CA . PRO A 1 120 ? 4.266 13.531 -2.506 1 96.5 120 PRO A CA 1
ATOM 893 C C . PRO A 1 120 ? 3.139 13.664 -3.527 1 96.5 120 PRO A C 1
ATOM 895 O O . PRO A 1 120 ? 2.125 14.312 -3.256 1 96.5 120 PRO A O 1
ATOM 898 N N . GLY A 1 121 ? 3.367 13.055 -4.77 1 97.38 121 GLY A N 1
ATOM 899 C CA . GLY A 1 121 ? 2.328 12.992 -5.785 1 97.38 121 GLY A CA 1
ATOM 900 C C . GLY A 1 121 ? 1.699 14.344 -6.078 1 97.38 121 GLY A C 1
ATOM 901 O O . GLY A 1 121 ? 2.404 15.32 -6.332 1 97.38 121 GLY A O 1
ATOM 902 N N . ALA A 1 122 ? 0.41 14.391 -6.035 1 98.06 122 ALA A N 1
ATOM 903 C CA . ALA A 1 122 ? -0.399 15.555 -6.395 1 98.06 122 ALA A CA 1
ATOM 904 C C . ALA A 1 122 ? -0.087 16.75 -5.492 1 98.06 122 ALA A C 1
ATOM 906 O O . ALA A 1 122 ? -0.286 17.891 -5.883 1 98.06 122 ALA A O 1
ATOM 907 N N . ASN A 1 123 ? 0.397 16.531 -4.273 1 98 123 ASN A N 1
ATOM 908 C CA . ASN A 1 123 ? 0.718 17.609 -3.357 1 98 123 ASN A CA 1
ATOM 909 C C . ASN A 1 123 ? 1.796 18.531 -3.932 1 98 123 ASN A C 1
ATOM 911 O O . ASN A 1 123 ? 1.788 19.734 -3.682 1 98 123 ASN A O 1
ATOM 915 N N . ASP A 1 124 ? 2.689 17.969 -4.742 1 97 124 ASP A N 1
ATOM 916 C CA . ASP A 1 124 ? 3.809 18.734 -5.285 1 97 124 ASP A CA 1
ATOM 917 C C . ASP A 1 124 ? 3.33 19.75 -6.32 1 97 124 ASP A C 1
ATOM 919 O O . ASP A 1 124 ? 4.043 20.703 -6.637 1 97 124 ASP A O 1
ATOM 923 N N . THR A 1 125 ? 2.135 19.562 -6.844 1 97.06 125 THR A N 1
ATOM 924 C CA . THR A 1 125 ? 1.641 20.453 -7.883 1 97.06 125 THR A CA 1
ATOM 925 C C . THR A 1 125 ? 0.48 21.297 -7.363 1 97.06 125 THR A C 1
ATOM 927 O O . THR A 1 125 ? -0.057 22.141 -8.086 1 97.06 125 THR A O 1
ATOM 930 N N . PHE A 1 126 ? 0.084 21.109 -6.172 1 97.81 126 PHE A N 1
ATOM 931 C CA . PHE A 1 126 ? -0.977 21.906 -5.562 1 97.81 126 PHE A CA 1
ATOM 932 C C . PHE A 1 126 ? -0.544 23.359 -5.398 1 97.81 126 PHE A C 1
ATOM 934 O O . PHE A 1 126 ? 0.527 23.641 -4.855 1 97.81 126 PHE A O 1
ATOM 941 N N . GLY A 1 127 ? -1.341 24.281 -5.871 1 96.75 127 GLY A N 1
ATOM 942 C CA . GLY A 1 127 ? -1.004 25.688 -5.789 1 96.75 127 GLY A CA 1
ATOM 943 C C . GLY A 1 127 ? -2.209 26.609 -5.938 1 96.75 127 GLY A C 1
ATOM 944 O O . GLY A 1 127 ? -3.33 26.219 -5.598 1 96.75 127 GLY A O 1
ATOM 945 N N . LEU A 1 128 ? -1.914 27.812 -6.391 1 97.69 128 LEU A N 1
ATOM 946 C CA . LEU A 1 128 ? -2.906 28.875 -6.496 1 97.69 128 LEU A CA 1
ATOM 947 C C . LEU A 1 128 ? -4.074 28.453 -7.375 1 97.69 128 LEU A C 1
ATOM 949 O O . LEU A 1 128 ? -5.23 28.734 -7.066 1 97.69 128 LEU A O 1
ATOM 953 N N . ARG A 1 129 ? -3.795 27.688 -8.375 1 95.94 129 ARG A N 1
ATOM 954 C CA . ARG A 1 129 ? -4.812 27.297 -9.344 1 95.94 129 ARG A CA 1
ATOM 955 C C . ARG A 1 129 ? -5.773 26.281 -8.75 1 95.94 129 ARG A C 1
ATOM 957 O O . ARG A 1 129 ? -6.871 26.062 -9.281 1 95.94 129 ARG A O 1
ATOM 964 N N . ASP A 1 130 ? -5.414 25.688 -7.641 1 97.12 130 ASP A N 1
ATOM 965 C CA . ASP A 1 130 ? -6.223 24.641 -7.023 1 97.12 130 ASP A CA 1
ATOM 966 C C . ASP A 1 130 ? -7.145 25.219 -5.957 1 97.12 130 ASP A C 1
ATOM 968 O O . ASP A 1 130 ? -7.961 24.5 -5.375 1 97.12 130 ASP A O 1
ATOM 972 N N . ILE A 1 131 ? -7.102 26.516 -5.734 1 98.19 131 ILE A N 1
ATOM 973 C CA . ILE A 1 131 ? -7.883 27.172 -4.699 1 98.19 131 ILE A CA 1
ATOM 974 C C . ILE A 1 131 ? -9.172 27.734 -5.301 1 98.19 131 ILE A C 1
ATOM 976 O O . ILE A 1 131 ? -9.125 28.469 -6.297 1 98.19 131 ILE A O 1
ATOM 980 N N . ASN A 1 132 ? -10.297 27.375 -4.754 1 98 132 ASN A N 1
ATOM 981 C CA . ASN A 1 132 ? -11.586 27.938 -5.145 1 98 132 ASN A CA 1
ATOM 982 C C . ASN A 1 132 ? -11.984 29.109 -4.25 1 98 132 ASN A C 1
ATOM 984 O O . ASN A 1 132 ? -12.656 28.922 -3.236 1 98 132 ASN A O 1
ATOM 988 N N . PHE A 1 133 ? -11.734 30.281 -4.699 1 98.38 133 PHE A N 1
ATOM 989 C CA . PHE A 1 133 ? -11.938 31.484 -3.889 1 98.38 133 PHE A CA 1
ATOM 990 C C . PHE A 1 133 ? -13.422 31.766 -3.723 1 98.38 133 PHE A C 1
ATOM 992 O O . PHE A 1 133 ? -13.828 32.406 -2.74 1 98.38 133 PHE A O 1
ATOM 999 N N . ASP A 1 134 ? -14.258 31.266 -4.641 1 97.5 134 ASP A N 1
ATOM 1000 C CA . ASP A 1 134 ? -15.695 31.438 -4.484 1 97.5 134 ASP A CA 1
ATOM 1001 C C . ASP A 1 134 ? -16.219 30.672 -3.266 1 97.5 134 ASP A C 1
ATOM 1003 O O . ASP A 1 134 ? -17.062 31.188 -2.523 1 97.5 134 ASP A O 1
ATOM 1007 N N . GLU A 1 135 ? -15.688 29.578 -3.102 1 97 135 GLU A N 1
ATOM 1008 C CA . GLU A 1 135 ? -16.062 28.766 -1.942 1 97 135 GLU A CA 1
ATOM 1009 C C . GLU A 1 135 ? -15.523 29.375 -0.651 1 97 135 GLU A C 1
ATOM 1011 O O . GLU A 1 135 ? -16.156 29.281 0.402 1 97 135 GLU A O 1
ATOM 1016 N N . ILE A 1 136 ? -14.383 29.969 -0.742 1 98.44 136 ILE A N 1
ATOM 1017 C CA . ILE A 1 136 ? -13.734 30.562 0.421 1 98.44 136 ILE A CA 1
ATOM 1018 C C . ILE A 1 136 ? -14.492 31.828 0.838 1 98.44 136 ILE A C 1
ATOM 1020 O O . ILE A 1 136 ? -14.609 32.125 2.029 1 98.44 136 ILE A O 1
ATOM 1024 N N . ALA A 1 137 ? -15.055 32.562 -0.096 1 97.69 137 ALA A N 1
ATOM 1025 C CA . ALA A 1 137 ? -15.727 33.812 0.165 1 97.69 137 ALA A CA 1
ATOM 1026 C C . ALA A 1 137 ? -16.875 33.625 1.161 1 97.69 137 ALA A C 1
ATOM 1028 O O . ALA A 1 137 ? -17.156 34.531 1.957 1 97.69 137 ALA A O 1
ATOM 1029 N N . GLY A 1 138 ? -17.422 32.5 1.218 1 95.81 138 GLY A N 1
ATOM 1030 C CA . GLY A 1 138 ? -18.531 32.25 2.111 1 95.81 138 GLY A CA 1
ATOM 1031 C C . GLY A 1 138 ? -18.125 31.547 3.393 1 95.81 138 GLY A C 1
ATOM 1032 O O . GLY A 1 138 ? -18.984 31.188 4.207 1 95.81 138 GLY A O 1
ATOM 1033 N N . ALA A 1 139 ? -16.859 31.484 3.678 1 98.25 139 ALA A N 1
ATOM 1034 C CA . ALA A 1 139 ? -16.391 30.703 4.82 1 98.25 139 ALA A CA 1
ATOM 1035 C C . ALA A 1 139 ? -16.094 31.609 6.016 1 98.25 139 ALA A C 1
ATOM 1037 O O . ALA A 1 139 ? -15.906 32.812 5.855 1 98.25 139 ALA A O 1
ATOM 1038 N N . ASP A 1 140 ? -16.094 31 7.152 1 97.88 140 ASP A N 1
ATOM 1039 C CA . ASP A 1 140 ? -15.711 31.688 8.375 1 97.88 140 ASP A CA 1
ATOM 1040 C C . ASP A 1 140 ? -14.203 31.578 8.609 1 97.88 140 ASP A C 1
ATOM 1042 O O . ASP A 1 140 ? -13.609 32.438 9.281 1 97.88 140 ASP A O 1
ATOM 1046 N N . LEU A 1 141 ? -13.633 30.562 8.062 1 98.31 141 LEU A N 1
ATOM 1047 C CA . LEU A 1 141 ? -12.219 30.281 8.297 1 98.31 141 LEU A CA 1
ATOM 1048 C C . LEU A 1 141 ? -11.602 29.562 7.105 1 98.31 141 LEU A C 1
ATOM 1050 O O . LEU A 1 141 ? -12.211 28.656 6.543 1 98.31 141 LEU A O 1
ATOM 1054 N N . PHE A 1 142 ? -10.422 30.016 6.723 1 98.75 142 PHE A N 1
ATOM 1055 C CA . PHE A 1 142 ? -9.555 29.328 5.766 1 98.75 142 PHE A CA 1
ATOM 1056 C C . PHE A 1 142 ? -8.297 28.812 6.445 1 98.75 142 PHE A C 1
ATOM 1058 O O . PHE A 1 142 ? -7.543 29.594 7.035 1 98.75 142 PHE A O 1
ATOM 1065 N N . HIS A 1 143 ? -8.102 27.5 6.387 1 98.88 143 HIS A N 1
ATOM 1066 C CA . HIS A 1 143 ? -6.926 26.859 6.961 1 98.88 143 HIS A CA 1
ATOM 1067 C C . HIS A 1 143 ? -6.078 26.188 5.883 1 98.88 143 HIS A C 1
ATOM 1069 O O . H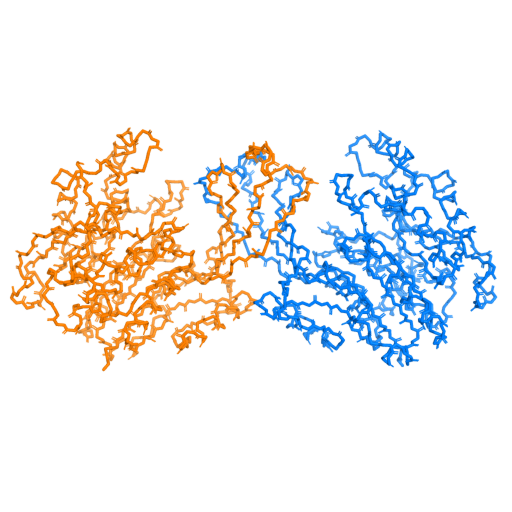IS A 1 143 ? -6.59 25.406 5.078 1 98.88 143 HIS A O 1
ATOM 1075 N N . LEU A 1 144 ? -4.809 26.5 5.848 1 98.81 144 LEU A N 1
ATOM 1076 C CA . LEU A 1 144 ? -3.881 25.797 4.961 1 98.81 144 LEU A CA 1
ATOM 1077 C C . LEU A 1 144 ? -2.836 25.031 5.762 1 98.81 144 LEU A C 1
ATOM 1079 O O . LEU A 1 144 ? -2.26 25.562 6.711 1 98.81 144 LEU A O 1
ATOM 1083 N N . GLY A 1 145 ? -2.658 23.734 5.309 1 97.88 145 GLY A N 1
ATOM 1084 C CA . GLY A 1 145 ? -1.746 22.906 6.07 1 97.88 145 GLY A CA 1
ATOM 1085 C C . GLY A 1 145 ? -0.592 22.375 5.242 1 97.88 145 GLY A C 1
ATOM 1086 O O . GLY A 1 145 ? -0.778 21.984 4.09 1 97.88 145 GLY A O 1
ATOM 1087 N N . TYR A 1 146 ? 0.657 22.453 5.77 1 97.12 146 TYR A N 1
ATOM 1088 C CA . TYR A 1 146 ? 1.872 21.734 5.402 1 97.12 146 TYR A CA 1
ATOM 1089 C C . TYR A 1 146 ? 2.439 22.266 4.086 1 97.12 146 TYR A C 1
ATOM 1091 O O . TYR A 1 146 ? 2.852 21.484 3.229 1 97.12 146 TYR A O 1
ATOM 1099 N N . PRO A 1 147 ? 2.447 23.562 3.871 1 97.06 147 PRO A N 1
ATOM 1100 C CA . PRO A 1 147 ? 3.104 24.062 2.662 1 97.06 147 PRO A CA 1
ATOM 1101 C C . PRO A 1 147 ? 4.582 23.688 2.596 1 97.06 147 PRO A C 1
ATOM 1103 O O . PRO A 1 147 ? 5.176 23.703 1.515 1 97.06 147 PRO A O 1
ATOM 1106 N N . THR A 1 148 ? 5.176 23.266 3.725 1 95.56 148 THR A N 1
ATOM 1107 C CA . THR A 1 148 ? 6.605 22.984 3.824 1 95.56 148 THR A CA 1
ATOM 1108 C C . THR A 1 148 ? 6.961 21.703 3.064 1 95.56 148 THR A C 1
ATOM 1110 O O . THR A 1 148 ? 8.133 21.438 2.787 1 95.56 148 THR A O 1
ATOM 1113 N N . ILE A 1 149 ? 5.961 20.891 2.705 1 94.38 149 ILE A N 1
ATOM 1114 C CA . ILE A 1 149 ? 6.273 19.641 2.01 1 94.38 149 ILE A CA 1
ATOM 1115 C C . ILE A 1 149 ? 5.559 19.609 0.659 1 94.38 149 ILE A C 1
ATOM 1117 O O . ILE A 1 149 ? 5.406 18.547 0.053 1 94.38 149 ILE A O 1
ATOM 1121 N N . MET A 1 150 ? 5.039 20.719 0.281 1 96.62 150 MET A N 1
ATOM 1122 C CA . MET A 1 150 ? 4.418 20.875 -1.031 1 96.62 150 MET A CA 1
ATOM 1123 C C . MET A 1 150 ? 5.316 21.672 -1.975 1 96.62 150 MET A C 1
ATOM 1125 O O . MET A 1 150 ? 5.418 22.891 -1.86 1 96.62 150 MET A O 1
ATOM 1129 N N . ARG A 1 151 ? 5.84 21.016 -2.9 1 96.25 151 ARG A N 1
ATOM 1130 C CA . ARG A 1 151 ? 6.941 21.547 -3.701 1 96.25 151 ARG A CA 1
ATOM 1131 C C . ARG A 1 151 ? 6.57 22.875 -4.336 1 96.25 151 ARG A C 1
ATOM 1133 O O . ARG A 1 151 ? 7.344 23.844 -4.273 1 96.25 151 ARG A O 1
ATOM 1140 N N . ARG A 1 152 ? 5.453 22.984 -4.949 1 96 152 ARG A N 1
ATOM 1141 C CA . ARG A 1 152 ? 5.047 24.219 -5.613 1 96 152 ARG A CA 1
ATOM 1142 C C . ARG A 1 152 ? 4.953 25.375 -4.617 1 96 152 ARG A C 1
ATOM 1144 O O . ARG A 1 152 ? 5.309 26.516 -4.938 1 96 152 ARG A O 1
ATOM 1151 N N . MET A 1 153 ? 4.594 25.094 -3.414 1 94.88 153 MET A N 1
ATOM 1152 C CA . MET A 1 153 ? 4.402 26.125 -2.393 1 94.88 153 MET A CA 1
ATOM 1153 C C . MET A 1 153 ? 5.742 26.641 -1.895 1 94.88 153 MET A C 1
ATOM 1155 O O . MET A 1 153 ? 5.879 27.844 -1.621 1 94.88 153 MET A O 1
ATOM 1159 N N . PHE A 1 154 ? 6.754 25.734 -1.772 1 93.06 154 PHE A N 1
ATOM 1160 C CA . PHE A 1 154 ? 8.008 26.219 -1.216 1 93.06 154 PHE A CA 1
ATOM 1161 C C . PHE A 1 154 ? 8.969 26.625 -2.324 1 93.06 154 PHE A C 1
ATOM 1163 O O . PHE A 1 154 ? 9.906 27.391 -2.096 1 93.06 154 PHE A O 1
ATOM 1170 N N . GLU A 1 155 ? 8.805 26.172 -3.557 1 95.38 155 GLU A N 1
ATOM 1171 C CA . GLU A 1 155 ? 9.633 26.594 -4.68 1 95.38 155 GLU A CA 1
ATOM 1172 C C . GLU A 1 155 ? 9.102 27.875 -5.305 1 95.38 155 GLU A C 1
ATOM 1174 O O . GLU A 1 155 ? 9.852 28.656 -5.895 1 95.38 155 GLU A O 1
ATOM 1179 N N . HIS A 1 156 ? 7.828 28.047 -5.27 1 95.62 156 HIS A N 1
ATOM 1180 C CA . HIS A 1 156 ? 7.156 29.25 -5.754 1 95.62 156 HIS A CA 1
ATOM 1181 C C . HIS A 1 156 ? 6.336 29.906 -4.648 1 95.62 156 HIS A C 1
ATOM 1183 O O . HIS A 1 156 ? 5.113 30.016 -4.754 1 95.62 156 HIS A O 1
ATOM 1189 N N . PRO A 1 157 ? 7.094 30.469 -3.668 1 95.5 157 PRO A N 1
ATOM 1190 C CA . PRO A 1 157 ? 6.426 30.984 -2.471 1 95.5 157 PRO A CA 1
ATOM 1191 C C . PRO A 1 157 ? 5.473 32.125 -2.779 1 95.5 157 PRO A C 1
ATOM 1193 O O . PRO A 1 157 ? 4.59 32.438 -1.974 1 95.5 157 PRO A O 1
ATOM 1196 N N . GLU A 1 158 ? 5.605 32.781 -3.928 1 96.94 158 GLU A N 1
ATOM 1197 C CA . GLU A 1 158 ? 4.703 33.844 -4.336 1 96.94 158 GLU A CA 1
ATOM 1198 C C . GLU A 1 158 ? 3.264 33.344 -4.438 1 96.94 158 GLU A C 1
ATOM 1200 O O . GLU A 1 158 ? 2.32 34.125 -4.223 1 96.94 158 GLU A O 1
ATOM 1205 N N . GLU A 1 159 ? 3.066 32.094 -4.723 1 97.62 159 GLU A N 1
ATOM 1206 C CA . GLU A 1 159 ? 1.721 31.531 -4.809 1 97.62 159 GLU A CA 1
ATOM 1207 C C . GLU A 1 159 ? 1.068 31.453 -3.432 1 97.62 159 GLU A C 1
ATOM 1209 O O . GLU A 1 159 ? -0.116 31.75 -3.281 1 97.62 159 GLU A O 1
ATOM 1214 N N . LEU A 1 160 ? 1.847 31.031 -2.48 1 97.81 160 LEU A N 1
ATOM 1215 C CA . LEU A 1 160 ? 1.35 31 -1.109 1 97.81 160 LEU A CA 1
ATOM 1216 C C . LEU A 1 160 ? 0.982 32.406 -0.623 1 97.81 160 LEU A C 1
ATOM 1218 O O . LEU A 1 160 ? -0.071 32.594 -0.01 1 97.81 160 LEU A O 1
ATOM 1222 N N . LEU A 1 161 ? 1.832 33.344 -0.909 1 98.38 161 LEU A N 1
ATOM 1223 C CA . LEU A 1 161 ? 1.58 34.75 -0.543 1 98.38 161 LEU A CA 1
ATOM 1224 C C . LEU A 1 161 ? 0.298 35.25 -1.192 1 98.38 161 LEU A C 1
ATOM 1226 O O . LEU A 1 161 ? -0.516 35.906 -0.538 1 98.38 161 LEU A O 1
ATOM 1230 N N . GLU A 1 162 ? 0.141 34.906 -2.434 1 98.56 162 GLU A N 1
ATOM 1231 C CA . GLU A 1 162 ? -1.034 35.344 -3.18 1 98.56 162 GLU A CA 1
ATOM 1232 C C . GLU A 1 162 ? -2.309 34.719 -2.621 1 98.56 162 GLU A C 1
ATOM 1234 O O . GLU A 1 162 ? -3.344 35.375 -2.527 1 98.56 162 GLU A O 1
ATOM 1239 N N . ILE A 1 163 ? -2.289 33.469 -2.244 1 98.69 163 ILE A N 1
ATOM 1240 C CA . ILE A 1 163 ? -3.438 32.781 -1.668 1 98.69 163 ILE A CA 1
ATOM 1241 C C . ILE A 1 163 ? -3.912 33.5 -0.42 1 98.69 163 ILE A C 1
ATOM 1243 O O . ILE A 1 163 ? -5.086 33.875 -0.318 1 98.69 163 ILE A O 1
ATOM 1247 N N . TYR A 1 164 ? -3.016 33.781 0.462 1 98.31 164 TYR A N 1
ATOM 1248 C CA . TYR A 1 164 ? -3.393 34.406 1.728 1 98.31 164 TYR A CA 1
ATOM 1249 C C . TYR A 1 164 ? -3.826 35.844 1.519 1 98.31 164 TYR A C 1
ATOM 1251 O O . TYR A 1 164 ? -4.738 36.312 2.193 1 98.31 164 TYR A O 1
ATOM 1259 N N . ARG A 1 165 ? -3.174 36.531 0.603 1 97.94 165 ARG A N 1
ATOM 1260 C CA . ARG A 1 165 ? -3.592 37.875 0.281 1 97.94 165 ARG A CA 1
ATOM 1261 C C . ARG A 1 165 ? -5.043 37.906 -0.186 1 97.94 165 ARG A C 1
ATOM 1263 O O . ARG A 1 165 ? -5.84 38.719 0.306 1 97.94 165 ARG A O 1
ATOM 1270 N N . ARG A 1 166 ? -5.371 37.062 -1.078 1 98.38 166 ARG A N 1
ATOM 1271 C CA . ARG A 1 166 ? -6.719 37.031 -1.637 1 98.38 166 ARG A CA 1
ATOM 1272 C C . ARG A 1 166 ? -7.738 36.625 -0.576 1 98.38 166 ARG A C 1
ATOM 1274 O O . ARG A 1 166 ? -8.852 37.156 -0.545 1 98.38 166 ARG A O 1
ATOM 1281 N N . VAL A 1 167 ? -7.402 35.688 0.252 1 98.38 167 VAL A N 1
ATOM 1282 C CA . VAL A 1 167 ? -8.312 35.25 1.312 1 98.38 167 VAL A CA 1
ATOM 1283 C C . VAL A 1 167 ? -8.578 36.406 2.264 1 98.38 167 VAL A C 1
ATOM 1285 O O . VAL A 1 167 ? -9.719 36.625 2.68 1 98.38 167 VAL A O 1
ATOM 1288 N N . LYS A 1 168 ? -7.555 37.156 2.613 1 95.44 168 LYS A N 1
ATOM 1289 C CA . LYS A 1 168 ? -7.691 38.312 3.49 1 95.44 168 LYS A CA 1
ATOM 1290 C C . LYS A 1 168 ? -8.609 39.375 2.871 1 95.44 168 LYS A C 1
ATOM 1292 O O . LYS A 1 168 ? -9.406 40 3.572 1 95.44 168 LYS A O 1
ATOM 1297 N N . GLU A 1 169 ? -8.445 39.531 1.61 1 96.5 169 GLU A N 1
ATOM 1298 C CA . GLU A 1 169 ? -9.273 40.469 0.892 1 96.5 169 GLU A CA 1
ATOM 1299 C C . GLU A 1 169 ? -10.742 40.094 0.945 1 96.5 169 GLU A C 1
ATOM 1301 O O . GLU A 1 169 ? -11.625 40.969 0.862 1 96.5 169 GLU A O 1
ATOM 1306 N N . LEU A 1 170 ? -11.016 38.844 1.119 1 97.38 170 LEU A N 1
ATOM 1307 C CA . LEU A 1 170 ? -12.383 38.344 1.191 1 97.38 170 LEU A CA 1
ATOM 1308 C C . LEU A 1 170 ? -12.945 38.5 2.6 1 97.38 170 LEU A C 1
ATOM 1310 O O . LEU A 1 170 ? -14.133 38.25 2.83 1 97.38 170 LEU A O 1
ATOM 1314 N N . GLY A 1 171 ? -12.109 38.875 3.561 1 95 171 GLY A N 1
ATOM 1315 C CA . GLY A 1 171 ? -12.547 39.062 4.934 1 95 171 GLY A CA 1
ATOM 1316 C C . GLY A 1 171 ? -12.672 37.781 5.719 1 95 171 GLY A C 1
ATOM 1317 O O . GLY A 1 171 ? -13.328 37.75 6.762 1 95 171 GLY A O 1
ATOM 1318 N N . VAL A 1 172 ? -12.125 36.719 5.234 1 96.81 172 VAL A N 1
ATOM 1319 C CA . VAL A 1 172 ? -12.188 35.438 5.871 1 96.81 172 VAL A CA 1
ATOM 1320 C C . VAL A 1 172 ? -11.008 35.25 6.828 1 96.81 172 VAL A C 1
ATOM 1322 O O . VAL A 1 172 ? -9.883 35.656 6.508 1 96.81 172 VAL A O 1
ATOM 1325 N N . LYS A 1 173 ? -11.227 34.719 8.023 1 96.19 173 LYS A N 1
ATOM 1326 C CA . LYS A 1 173 ? -10.133 34.438 8.953 1 96.19 173 LYS A CA 1
ATOM 1327 C C . LYS A 1 173 ? -9.172 33.406 8.383 1 96.19 173 LYS A C 1
ATOM 1329 O O . LYS A 1 173 ? -9.602 32.469 7.727 1 96.19 173 LYS A O 1
ATOM 1334 N N . THR A 1 174 ? -7.898 33.594 8.719 1 97.44 174 THR A N 1
ATOM 1335 C CA . THR A 1 174 ? -6.895 32.719 8.133 1 97.44 174 THR A CA 1
ATOM 1336 C C . THR A 1 174 ? -6.117 31.984 9.219 1 97.44 174 THR A C 1
ATOM 1338 O O . THR A 1 174 ? -5.852 32.531 10.281 1 97.44 174 THR A O 1
ATOM 1341 N N . SER A 1 175 ? -5.793 30.734 8.953 1 98.38 175 SER A N 1
ATOM 1342 C CA . SER A 1 175 ? -4.918 29.938 9.805 1 98.38 175 SER A CA 1
ATOM 1343 C C . SER A 1 175 ? -3.939 29.109 8.969 1 98.38 175 SER A C 1
ATOM 1345 O O . SER A 1 175 ? -4.234 28.75 7.828 1 98.38 175 SER A O 1
ATOM 1347 N N . LEU A 1 176 ? -2.764 28.828 9.539 1 98.75 176 LEU A N 1
ATOM 1348 C CA . LEU A 1 176 ? -1.679 28.156 8.844 1 98.75 176 LEU A CA 1
ATOM 1349 C C . LEU A 1 176 ? -0.957 27.188 9.773 1 98.75 176 LEU A C 1
ATOM 1351 O O . LEU A 1 176 ? -0.625 27.531 10.906 1 98.75 176 LEU A O 1
ATOM 1355 N N . ASP A 1 177 ? -0.823 25.984 9.305 1 98.5 177 ASP A N 1
ATOM 1356 C CA . ASP A 1 177 ? -0.039 24.984 10.008 1 98.5 177 ASP A CA 1
ATOM 1357 C C . ASP A 1 177 ? 1.116 24.484 9.148 1 98.5 177 ASP A C 1
ATOM 1359 O O . ASP A 1 177 ? 1.128 24.688 7.93 1 98.5 177 ASP A O 1
ATOM 1363 N N . LEU A 1 178 ? 2.086 23.906 9.82 1 97.25 178 LEU A N 1
ATOM 1364 C CA . LEU A 1 178 ? 3.289 23.422 9.156 1 97.25 178 LEU A CA 1
ATOM 1365 C C . LEU A 1 178 ? 3.496 21.938 9.438 1 97.25 178 LEU A C 1
ATOM 1367 O O . LEU A 1 178 ? 2.648 21.281 10.062 1 97.25 178 LEU A O 1
ATOM 1371 N N . THR A 1 179 ? 4.48 21.359 8.883 1 93.31 179 THR A N 1
ATOM 1372 C CA . THR A 1 179 ? 4.98 20.031 9.219 1 93.31 179 THR A CA 1
ATOM 1373 C C . THR A 1 179 ? 6.508 20 9.219 1 93.31 179 THR A C 1
ATOM 1375 O O . THR A 1 179 ? 7.141 20.797 8.523 1 93.31 179 THR A O 1
ATOM 1378 N N . LEU A 1 180 ? 7.004 19.172 10.031 1 88.62 180 LEU A N 1
ATOM 1379 C CA . LEU A 1 180 ? 8.453 19.078 10.164 1 88.62 180 LEU A CA 1
ATOM 1380 C C . LEU A 1 180 ? 9.086 18.531 8.891 1 88.62 180 LEU A C 1
ATOM 1382 O O . LEU A 1 180 ? 8.555 17.594 8.281 1 88.62 180 LEU A O 1
ATOM 1386 N N . ILE A 1 181 ? 10.156 19.109 8.477 1 88.69 181 ILE A N 1
ATOM 1387 C CA . ILE A 1 181 ? 10.883 18.641 7.309 1 88.69 181 ILE A CA 1
ATOM 1388 C C . ILE A 1 181 ? 12.273 18.172 7.723 1 88.69 181 ILE A C 1
ATOM 1390 O O . ILE A 1 181 ? 12.773 18.547 8.781 1 88.69 181 ILE A O 1
ATOM 1394 N N . GLU A 1 182 ? 12.805 17.359 6.891 1 82.19 182 GLU A N 1
ATOM 1395 C CA . GLU A 1 182 ? 14.156 16.875 7.129 1 82.19 182 GLU A CA 1
ATOM 1396 C C . GLU A 1 182 ? 15.203 17.859 6.633 1 82.19 182 GLU A C 1
ATOM 1398 O O . GLU A 1 182 ? 14.945 18.641 5.711 1 82.19 182 GLU A O 1
ATOM 1403 N N . GLU A 1 183 ? 16.328 17.781 7.219 1 83.25 183 GLU A N 1
ATOM 1404 C CA . GLU A 1 183 ? 17.406 18.719 6.918 1 83.25 183 GLU A CA 1
ATOM 1405 C C . GLU A 1 183 ? 17.906 18.547 5.484 1 83.25 183 GLU A C 1
ATOM 1407 O O . GLU A 1 183 ? 18.328 19.516 4.848 1 83.25 183 GLU A O 1
ATOM 1412 N N . ASP A 1 184 ? 17.844 17.328 4.945 1 81.88 184 ASP A N 1
ATOM 1413 C CA . ASP A 1 184 ? 18.453 17.062 3.646 1 81.88 184 ASP A CA 1
ATOM 1414 C C . ASP A 1 184 ? 17.406 17.094 2.531 1 81.88 184 ASP A C 1
ATOM 1416 O O . ASP A 1 184 ? 17.703 16.734 1.389 1 81.88 184 ASP A O 1
ATOM 1420 N N . CYS A 1 185 ? 16.312 17.703 2.805 1 85.19 185 CYS A N 1
ATOM 1421 C CA . CYS A 1 185 ? 15.289 17.766 1.761 1 85.19 185 CYS A CA 1
ATOM 1422 C C . CYS A 1 185 ? 15.359 19.078 1.003 1 85.19 185 CYS A C 1
ATOM 1424 O O . CYS A 1 185 ? 16.047 20.016 1.437 1 85.19 185 CYS A O 1
ATOM 1426 N N . ASP A 1 186 ? 14.703 19.188 -0.144 1 87.5 186 ASP A N 1
ATOM 1427 C CA . ASP A 1 186 ? 14.727 20.375 -0.987 1 87.5 186 ASP A CA 1
ATOM 1428 C C . ASP A 1 186 ? 14.133 21.578 -0.26 1 87.5 186 ASP A C 1
ATOM 1430 O O . ASP A 1 186 ? 14.617 22.703 -0.399 1 87.5 186 ASP A O 1
ATOM 1434 N N . ALA A 1 187 ? 13.164 21.344 0.511 1 90.81 187 ALA A N 1
ATOM 1435 C CA . ALA A 1 187 ? 12.453 22.406 1.215 1 90.81 187 ALA A CA 1
ATOM 1436 C C . ALA A 1 187 ? 13.367 23.094 2.225 1 90.81 187 ALA A C 1
ATOM 1438 O O . ALA A 1 187 ? 13.141 24.25 2.592 1 90.81 187 ALA A O 1
ATOM 1439 N N . ALA A 1 188 ? 14.359 22.344 2.652 1 88.5 188 ALA A N 1
ATOM 1440 C CA . ALA A 1 188 ? 15.266 22.875 3.672 1 88.5 188 ALA A CA 1
ATOM 1441 C C . ALA A 1 188 ? 16.094 24.031 3.121 1 88.5 188 ALA A C 1
ATOM 1443 O O . ALA A 1 188 ? 16.641 24.828 3.885 1 88.5 188 ALA A O 1
ATOM 1444 N N . HIS A 1 189 ? 16.125 24.156 1.846 1 88.31 189 HIS A N 1
ATOM 1445 C CA . HIS A 1 189 ? 16.953 25.188 1.216 1 88.31 189 HIS A CA 1
ATOM 1446 C C . HIS A 1 189 ? 16.156 26.469 1 1 88.31 189 HIS A C 1
ATOM 1448 O O . HIS A 1 189 ? 16.734 27.5 0.626 1 88.31 189 HIS A O 1
ATOM 1454 N N . THR A 1 190 ? 14.961 26.438 1.238 1 91.12 190 THR A N 1
ATOM 1455 C CA . THR A 1 190 ? 14.109 27.625 1.137 1 91.12 190 THR A CA 1
ATOM 1456 C C . THR A 1 190 ? 14.406 28.594 2.273 1 91.12 190 THR A C 1
ATOM 1458 O O . THR A 1 190 ? 14.688 28.172 3.398 1 91.12 190 THR A O 1
ATOM 1461 N N . ASP A 1 191 ? 14.375 29.906 1.997 1 94.56 191 ASP A N 1
ATOM 1462 C CA . ASP A 1 191 ? 14.492 30.922 3.041 1 94.56 191 ASP A CA 1
ATOM 1463 C C . ASP A 1 191 ? 13.156 31.141 3.752 1 94.56 191 ASP A C 1
ATOM 1465 O O . ASP A 1 191 ? 12.469 32.125 3.51 1 94.56 191 ASP A O 1
ATOM 1469 N N . TRP A 1 192 ? 12.883 30.359 4.672 1 96.44 192 TRP A N 1
ATOM 1470 C CA . TRP A 1 192 ? 11.602 30.344 5.363 1 96.44 192 TRP A CA 1
ATOM 1471 C C . TRP A 1 192 ? 11.422 31.609 6.199 1 96.44 192 TRP A C 1
ATOM 1473 O O . TRP A 1 192 ? 10.312 32.125 6.344 1 96.44 192 TRP A O 1
ATOM 1483 N N . LYS A 1 193 ? 12.5 32.156 6.781 1 96.62 193 LYS A N 1
ATOM 1484 C CA . LYS A 1 193 ? 12.422 33.375 7.566 1 96.62 193 LYS A CA 1
ATOM 1485 C C . LYS A 1 193 ? 11.859 34.531 6.73 1 96.62 193 LYS A C 1
ATOM 1487 O O . LYS A 1 193 ? 10.922 35.219 7.152 1 96.62 193 LYS A O 1
ATOM 1492 N N . LYS A 1 194 ? 12.445 34.625 5.621 1 97 194 LYS A N 1
ATOM 1493 C CA . LYS A 1 194 ? 11.992 35.688 4.727 1 97 194 LYS A CA 1
ATOM 1494 C C . LYS A 1 194 ? 10.547 35.469 4.289 1 97 194 LYS A C 1
ATOM 1496 O O . LYS A 1 194 ? 9.758 36.406 4.211 1 97 194 LYS A O 1
ATOM 1501 N N . LEU A 1 195 ? 10.234 34.281 3.992 1 97.31 195 LEU A N 1
ATOM 1502 C CA . LEU A 1 195 ? 8.875 33.969 3.568 1 97.31 195 LEU A CA 1
ATOM 1503 C C . LEU A 1 195 ? 7.871 34.281 4.672 1 97.31 195 LEU A C 1
ATOM 1505 O O . LEU A 1 195 ? 6.824 34.875 4.414 1 97.31 195 LEU A O 1
ATOM 1509 N N . PHE A 1 196 ? 8.188 33.906 5.867 1 97.94 196 PHE A N 1
ATOM 1510 C CA . PHE A 1 196 ? 7.258 34.125 6.973 1 97.94 196 PHE A CA 1
ATOM 1511 C C . PHE A 1 196 ? 7.094 35.625 7.262 1 97.94 196 PHE A C 1
ATOM 1513 O O . PHE A 1 196 ? 6 36.062 7.598 1 97.94 196 PHE A O 1
ATOM 1520 N N . GLN A 1 197 ? 8.156 36.344 7.133 1 97.94 197 GLN A N 1
ATOM 1521 C CA . GLN A 1 197 ? 8.078 37.781 7.328 1 97.94 197 GLN A CA 1
ATOM 1522 C C . GLN A 1 197 ? 7.074 38.438 6.367 1 97.94 197 GLN A C 1
ATOM 1524 O O . GLN A 1 197 ? 6.398 39.406 6.715 1 97.94 197 GLN A O 1
ATOM 1529 N N . LYS A 1 198 ? 6.973 37.875 5.246 1 98.06 198 LYS A N 1
ATOM 1530 C CA . LYS A 1 198 ? 6.055 38.375 4.234 1 98.06 198 LYS A CA 1
ATOM 1531 C C . LYS A 1 198 ? 4.656 37.781 4.406 1 98.06 198 LYS A C 1
ATOM 1533 O O . LYS A 1 198 ? 3.658 38.438 4.082 1 98.06 198 LYS A O 1
ATOM 1538 N N . LEU A 1 199 ? 4.559 36.594 4.848 1 98.19 199 LEU A N 1
ATOM 1539 C CA . LEU A 1 199 ? 3.332 35.812 4.848 1 98.19 199 LEU A CA 1
ATOM 1540 C C . LEU A 1 199 ? 2.514 36.094 6.105 1 98.19 199 LEU A C 1
ATOM 1542 O O . LEU A 1 199 ? 1.285 36.188 6.047 1 98.19 199 LEU A O 1
ATOM 1546 N N . LEU A 1 200 ? 3.131 36.25 7.254 1 97.12 200 LEU A N 1
ATOM 1547 C CA . LEU A 1 200 ? 2.488 36.188 8.562 1 97.12 200 LEU A CA 1
ATOM 1548 C C . LEU A 1 200 ? 1.557 37.375 8.766 1 97.12 200 LEU A C 1
ATOM 1550 O O . LEU A 1 200 ? 0.549 37.281 9.469 1 97.12 200 LEU A O 1
ATOM 1554 N N . PRO A 1 201 ? 1.82 38.531 8.18 1 95.62 201 PRO A N 1
ATOM 1555 C CA . PRO A 1 201 ? 0.851 39.625 8.305 1 95.62 201 PRO A CA 1
ATOM 1556 C C . PRO A 1 201 ? -0.535 39.25 7.789 1 95.62 201 PRO A C 1
ATOM 1558 O O . PRO A 1 201 ? -1.53 39.875 8.164 1 95.62 201 PRO A O 1
ATOM 1561 N N . SER A 1 202 ? -0.622 38.25 6.922 1 96.06 202 SER A N 1
ATOM 1562 C CA . SER A 1 202 ? -1.896 37.812 6.363 1 96.06 202 SER A CA 1
ATOM 1563 C C . SER A 1 202 ? -2.439 36.594 7.113 1 96.06 202 SER A C 1
ATOM 1565 O O . SER A 1 202 ? -3.469 36.031 6.734 1 96.06 202 SER A O 1
ATOM 1567 N N . VAL A 1 203 ? -1.778 36.156 8.148 1 96.69 203 VAL A N 1
ATOM 1568 C CA . VAL A 1 203 ? -2.176 34.969 8.914 1 96.69 203 VAL A CA 1
ATOM 1569 C C . VAL A 1 203 ? -2.717 35.406 10.273 1 96.69 203 VAL A C 1
ATOM 1571 O O . VAL A 1 203 ? -1.972 35.906 11.109 1 96.69 203 VAL A O 1
ATOM 1574 N N . ASP A 1 204 ? -3.973 35.156 10.508 1 95.44 204 ASP A N 1
ATOM 1575 C CA . ASP A 1 204 ? -4.586 35.5 11.789 1 95.44 204 ASP A CA 1
ATOM 1576 C C . ASP A 1 204 ? -4.156 34.531 12.891 1 95.44 204 ASP A C 1
ATOM 1578 O O . ASP A 1 204 ? -3.871 34.969 14.016 1 95.44 204 ASP A O 1
ATOM 1582 N N . PHE A 1 205 ? -4.105 33.25 12.547 1 96.88 205 PHE A N 1
ATOM 1583 C CA . PHE A 1 205 ? -3.74 32.219 13.508 1 96.88 205 PHE A CA 1
ATOM 1584 C C . PHE A 1 205 ? -2.65 31.297 12.945 1 96.88 205 PHE A C 1
ATOM 1586 O O . PHE A 1 205 ? -2.922 30.453 12.094 1 96.88 205 PHE A O 1
ATOM 1593 N N . PHE A 1 206 ? -1.428 31.531 13.398 1 98.06 206 PHE A N 1
ATOM 1594 C CA . PHE A 1 206 ? -0.315 30.656 13.039 1 98.06 206 PHE A CA 1
ATOM 1595 C C . PHE A 1 206 ? -0.133 29.547 14.078 1 98.06 206 PHE A C 1
ATOM 1597 O O . PHE A 1 206 ? 0.131 29.828 15.25 1 98.06 206 PHE A O 1
ATOM 1604 N N . VAL A 1 207 ? -0.245 28.219 13.648 1 98.62 207 VAL A N 1
ATOM 1605 C CA . VAL A 1 207 ? -0.449 27.172 14.641 1 98.62 207 VAL A CA 1
ATOM 1606 C C . VAL A 1 207 ? 0.562 26.047 14.422 1 98.62 207 VAL A C 1
ATOM 1608 O O . VAL A 1 207 ? 0.189 24.875 14.359 1 98.62 207 VAL A O 1
ATOM 1611 N N . PRO A 1 208 ? 1.851 26.297 14.398 1 98.25 208 PRO A N 1
ATOM 1612 C CA . PRO A 1 208 ? 2.891 25.281 14.203 1 98.25 208 PRO A CA 1
ATOM 1613 C C . PRO A 1 208 ? 3.23 24.531 15.492 1 98.25 208 PRO A C 1
ATOM 1615 O O . PRO A 1 208 ? 2.791 24.922 16.578 1 98.25 208 PRO A O 1
ATOM 1618 N N . SER A 1 209 ? 3.949 23.469 15.352 1 97.19 209 SER A N 1
ATOM 1619 C CA . SER A 1 209 ? 4.582 22.859 16.516 1 97.19 209 SER A CA 1
ATOM 1620 C C . SER A 1 209 ? 5.926 23.516 16.828 1 97.19 209 SER A C 1
ATOM 1622 O O . SER A 1 209 ? 6.523 24.156 15.961 1 97.19 209 SER A O 1
ATOM 1624 N N . ALA A 1 210 ? 6.332 23.312 18.016 1 97.38 210 ALA A N 1
ATOM 1625 C CA . ALA A 1 210 ? 7.586 23.906 18.469 1 97.38 210 ALA A CA 1
ATOM 1626 C C . ALA A 1 210 ? 8.758 23.438 17.609 1 97.38 210 ALA A C 1
ATOM 1628 O O . ALA A 1 210 ? 9.57 24.25 17.156 1 97.38 210 ALA A O 1
ATOM 1629 N N . GLU A 1 211 ? 8.844 22.188 17.328 1 94.88 211 GLU A N 1
ATOM 1630 C CA . GLU A 1 211 ? 9.969 21.625 16.594 1 94.88 211 GLU A CA 1
ATOM 1631 C C . GLU A 1 211 ? 9.953 22.078 15.141 1 94.88 211 GLU A C 1
ATOM 1633 O O . GLU A 1 211 ? 11.008 22.344 14.555 1 94.88 211 GLU A O 1
ATOM 1638 N N . GLU A 1 212 ? 8.789 22.203 14.586 1 95.44 212 GLU A N 1
ATOM 1639 C CA . GLU A 1 212 ? 8.641 22.609 13.195 1 95.44 212 GLU A CA 1
ATOM 1640 C C . GLU A 1 212 ? 9.141 24.031 12.977 1 95.44 212 GLU A C 1
ATOM 1642 O O . GLU A 1 212 ? 10 24.266 12.125 1 95.44 212 GLU A O 1
ATOM 1647 N N . ILE A 1 213 ? 8.609 24.906 13.773 1 97.5 213 ILE A N 1
ATOM 1648 C CA . ILE A 1 213 ? 8.898 26.328 13.562 1 97.5 213 ILE A CA 1
ATOM 1649 C C . ILE A 1 213 ? 10.336 26.625 13.984 1 97.5 213 ILE A C 1
ATOM 1651 O O . ILE A 1 213 ? 11.023 27.406 13.328 1 97.5 213 ILE A O 1
ATOM 1655 N N . CYS A 1 214 ? 10.805 26 15.047 1 97.06 214 CYS A N 1
ATOM 1656 C CA . CYS A 1 214 ? 12.18 26.203 15.477 1 97.06 214 CYS A CA 1
ATOM 1657 C C . CYS A 1 214 ? 13.164 25.75 14.406 1 97.06 214 CYS A C 1
ATOM 1659 O O . CYS A 1 214 ? 14.133 26.438 14.102 1 97.06 214 CYS A O 1
ATOM 1661 N N . PHE A 1 215 ? 12.953 24.641 13.859 1 95.5 215 PHE A N 1
ATOM 1662 C CA . PHE A 1 215 ? 13.812 24.125 12.805 1 95.5 215 PHE A CA 1
ATOM 1663 C C . PHE A 1 215 ? 13.891 25.094 11.641 1 95.5 215 PHE A C 1
ATOM 1665 O O . PHE A 1 215 ? 14.969 25.328 11.086 1 95.5 215 PHE A O 1
ATOM 1672 N N . LEU A 1 216 ? 12.75 25.688 11.273 1 96.5 216 LEU A N 1
ATOM 1673 C CA . LEU A 1 216 ? 12.664 26.5 10.062 1 96.5 216 LEU A CA 1
ATOM 1674 C C . LEU A 1 216 ? 13.273 27.875 10.281 1 96.5 216 LEU A C 1
ATOM 1676 O O . LEU A 1 216 ? 13.844 28.469 9.359 1 96.5 216 LEU A O 1
ATOM 1680 N N . ILE A 1 217 ? 13.227 28.422 11.516 1 96.75 217 ILE A N 1
ATOM 1681 C CA . ILE A 1 217 ? 13.594 29.844 11.633 1 96.75 217 ILE A CA 1
ATOM 1682 C C . ILE A 1 217 ? 14.797 29.984 12.555 1 96.75 217 ILE A C 1
ATOM 1684 O O . ILE A 1 217 ? 15.414 31.047 12.625 1 96.75 217 ILE A O 1
ATOM 1688 N N . ASP A 1 218 ? 15.117 28.922 13.305 1 96.06 218 ASP A N 1
ATOM 1689 C CA . ASP A 1 218 ? 16.25 28.922 14.234 1 96.06 218 ASP A CA 1
ATOM 1690 C C . ASP A 1 218 ? 16.859 27.531 14.344 1 96.06 218 ASP A C 1
ATOM 1692 O O . ASP A 1 218 ? 16.781 26.906 15.398 1 96.06 218 ASP A O 1
ATOM 1696 N N . LYS A 1 219 ? 17.609 27.156 13.391 1 94.44 219 LYS A N 1
ATOM 1697 C CA . LYS A 1 219 ? 18.141 25.797 13.281 1 94.44 219 LYS A CA 1
ATOM 1698 C C . LYS A 1 219 ? 19.141 25.516 14.398 1 94.44 219 LYS A C 1
ATOM 1700 O O . LYS A 1 219 ? 19.234 24.391 14.898 1 94.44 219 LYS A O 1
ATOM 1705 N N . GLU A 1 220 ? 19.953 26.484 14.711 1 95.5 220 GLU A N 1
ATOM 1706 C CA . GLU A 1 220 ? 20.922 26.328 15.789 1 95.5 220 GLU A CA 1
ATOM 1707 C C . GLU A 1 220 ? 20.234 25.953 17.094 1 95.5 220 GLU A C 1
ATOM 1709 O O . GLU A 1 220 ? 20.672 25.031 17.797 1 95.5 220 GLU A O 1
ATOM 1714 N N . ARG A 1 221 ? 19.203 26.656 17.391 1 96.25 221 ARG A N 1
ATOM 1715 C CA . ARG A 1 221 ? 18.453 26.359 18.609 1 96.25 221 ARG A CA 1
ATOM 1716 C C . ARG A 1 221 ? 17.812 24.984 18.516 1 96.25 221 ARG A C 1
ATOM 1718 O O . ARG A 1 221 ? 17.75 24.25 19.516 1 96.25 221 ARG A O 1
ATOM 1725 N N . TYR A 1 222 ? 17.281 24.656 17.438 1 95.5 222 TYR A N 1
ATOM 1726 C CA . TYR A 1 222 ? 16.703 23.328 17.234 1 95.5 222 TYR A CA 1
ATOM 1727 C C . TYR A 1 222 ? 17.719 22.234 17.547 1 95.5 222 TYR A C 1
ATOM 1729 O O . TYR A 1 222 ? 17.391 21.266 18.234 1 95.5 222 TYR A O 1
ATOM 1737 N N . HIS A 1 223 ? 18.938 22.406 17.016 1 95.31 223 HIS A N 1
ATOM 1738 C CA . HIS A 1 223 ? 19.984 21.422 17.25 1 95.31 223 HIS A CA 1
ATOM 1739 C C . HIS A 1 223 ? 20.344 21.359 18.734 1 95.31 223 HIS A C 1
ATOM 1741 O O . HIS A 1 223 ? 20.688 20.281 19.25 1 95.31 223 HIS A O 1
ATOM 1747 N N . GLU A 1 224 ? 20.312 22.469 19.344 1 96.31 224 GLU A N 1
ATOM 1748 C CA . GLU A 1 224 ? 20.516 22.484 20.781 1 96.31 224 GLU A CA 1
ATOM 1749 C C . GLU A 1 224 ? 19.453 21.656 21.516 1 96.31 224 GLU A C 1
ATOM 1751 O O . GLU A 1 224 ? 19.766 20.969 22.484 1 96.31 224 GLU A O 1
ATOM 1756 N N . TRP A 1 225 ? 18.172 21.859 21.094 1 95.44 225 TRP A N 1
ATOM 1757 C CA . TRP A 1 225 ? 17.094 21.062 21.688 1 95.44 225 TRP A CA 1
ATOM 1758 C C . TRP A 1 225 ? 17.359 19.578 21.516 1 95.44 225 TRP A C 1
ATOM 1760 O O . TRP A 1 225 ? 17.125 18.781 22.438 1 95.44 225 TRP A O 1
ATOM 1770 N N . ILE A 1 226 ? 17.797 19.172 20.359 1 92.25 226 ILE A N 1
ATOM 1771 C CA . ILE A 1 226 ? 18.094 17.781 20.062 1 92.25 226 ILE A CA 1
ATOM 1772 C C . ILE A 1 226 ? 19.172 17.266 21 1 92.25 226 ILE A C 1
ATOM 1774 O O . ILE A 1 226 ? 19.078 16.141 21.531 1 92.25 226 ILE A O 1
ATOM 1778 N N . GLU A 1 227 ? 20.203 18.031 21.125 1 94.69 227 GLU A N 1
ATOM 1779 C CA . GLU A 1 227 ? 21.297 17.672 22.031 1 94.69 227 GLU A CA 1
ATOM 1780 C C . GLU A 1 227 ? 20.781 17.516 23.469 1 94.69 227 GLU A C 1
ATOM 1782 O O . GLU A 1 227 ? 21.156 16.562 24.156 1 94.69 227 GLU A O 1
ATOM 1787 N N . ARG A 1 228 ? 19.969 18.484 23.828 1 94.69 228 ARG A N 1
ATOM 1788 C CA . ARG A 1 228 ? 19.422 18.453 25.172 1 94.69 228 ARG A CA 1
ATOM 1789 C C . ARG A 1 228 ? 18.547 17.219 25.375 1 94.69 228 ARG A C 1
ATOM 1791 O O . ARG A 1 228 ? 18.5 16.656 26.484 1 94.69 228 ARG A O 1
ATOM 1798 N N . ALA A 1 229 ? 17.781 16.875 24.438 1 91.56 229 ALA A N 1
ATOM 1799 C CA . ALA A 1 229 ? 16.875 15.742 24.516 1 91.56 229 ALA A CA 1
ATOM 1800 C C . ALA A 1 229 ? 17.656 14.438 24.656 1 91.56 229 ALA A C 1
ATOM 1802 O O . ALA A 1 229 ? 17.172 13.484 25.281 1 91.56 229 ALA A O 1
ATOM 1803 N N . SER A 1 230 ? 18.875 14.312 24.094 1 89.19 230 SER A N 1
ATOM 1804 C CA . SER A 1 230 ? 19.781 13.172 24.219 1 89.19 230 SER A CA 1
ATOM 1805 C C . SER A 1 230 ? 19.062 11.867 23.891 1 89.19 230 SER A C 1
ATOM 1807 O O . SER A 1 230 ? 19.094 10.922 24.688 1 89.19 230 SER A O 1
ATOM 1809 N N . GLY A 1 231 ? 18.375 11.797 22.828 1 76.25 231 GLY A N 1
ATOM 1810 C CA . GLY A 1 231 ? 17.75 10.562 22.359 1 76.25 231 GLY A CA 1
ATOM 1811 C C . GLY A 1 231 ? 16.312 10.422 22.828 1 76.25 231 GLY A C 1
ATOM 1812 O O . GLY A 1 231 ? 15.594 9.531 22.359 1 76.25 231 GLY A O 1
ATOM 1813 N N . ARG A 1 232 ? 16.016 11.312 23.797 1 80.62 232 ARG A N 1
ATOM 1814 C CA . ARG A 1 232 ? 14.641 11.312 24.266 1 80.62 232 ARG A CA 1
ATOM 1815 C C . ARG A 1 232 ? 13.758 12.18 23.375 1 80.62 232 ARG A C 1
ATOM 1817 O O . ARG A 1 232 ? 14.242 12.766 22.391 1 80.62 232 ARG A O 1
ATOM 1824 N N . ASP A 1 233 ? 12.453 12.18 23.688 1 80.38 233 ASP A N 1
ATOM 1825 C CA . ASP A 1 233 ? 11.531 13.055 22.969 1 80.38 233 ASP A CA 1
ATOM 1826 C C . ASP A 1 233 ? 11.883 14.523 23.188 1 80.38 233 ASP A C 1
ATOM 1828 O O . ASP A 1 233 ? 12.023 14.969 24.328 1 80.38 233 ASP A O 1
ATOM 1832 N N . LEU A 1 234 ? 11.992 15.172 22.141 1 86.5 234 LEU A N 1
ATOM 1833 C CA . LEU A 1 234 ? 12.43 16.562 22.156 1 86.5 234 LEU A CA 1
ATOM 1834 C C . LEU A 1 234 ? 11.477 17.422 22.984 1 86.5 234 LEU A C 1
ATOM 1836 O O . LEU A 1 234 ? 11.914 18.359 23.672 1 86.5 234 LEU A O 1
ATOM 1840 N N . THR A 1 235 ? 10.219 17.141 22.953 1 85.81 235 THR A N 1
ATOM 1841 C CA . THR A 1 235 ? 9.219 17.984 23.609 1 85.81 235 THR A CA 1
ATOM 1842 C C . THR A 1 235 ? 9.336 17.891 25.125 1 85.81 235 THR A C 1
ATOM 1844 O O . THR A 1 235 ? 8.844 18.75 25.844 1 85.81 235 THR A O 1
ATOM 1847 N N . GLU A 1 236 ? 9.984 16.938 25.625 1 86.06 236 GLU A N 1
ATOM 1848 C CA . GLU A 1 236 ? 10.141 16.719 27.062 1 86.06 236 GLU A CA 1
ATOM 1849 C C . GLU A 1 236 ? 11.148 17.703 27.656 1 86.06 236 GLU A C 1
ATOM 1851 O O . GLU A 1 236 ? 11.141 17.953 28.859 1 86.06 236 GLU A O 1
ATOM 1856 N N . VAL A 1 237 ? 11.969 18.25 26.859 1 90.94 237 VAL A N 1
ATOM 1857 C CA . VAL A 1 237 ? 13.055 19.062 27.391 1 90.94 237 VAL A CA 1
ATOM 1858 C C . VAL A 1 237 ? 12.766 20.547 27.125 1 90.94 237 VAL A C 1
ATOM 1860 O O . VAL A 1 237 ? 13.547 21.406 27.516 1 90.94 237 VAL A O 1
ATOM 1863 N N . LEU A 1 238 ? 11.695 20.844 26.562 1 94.75 238 LEU A N 1
ATOM 1864 C CA . LEU A 1 238 ? 11.383 22.219 26.188 1 94.75 238 LEU A CA 1
ATOM 1865 C C . LEU A 1 238 ? 11.078 23.047 27.438 1 94.75 238 LEU A C 1
ATOM 1867 O O . LEU A 1 238 ? 10.406 22.578 28.359 1 94.75 238 LEU A O 1
ATOM 1871 N N . ASP A 1 239 ? 11.641 24.188 27.5 1 95.38 239 ASP A N 1
ATOM 1872 C CA . ASP A 1 239 ? 11.312 25.219 28.484 1 95.38 239 ASP A CA 1
ATOM 1873 C C . ASP A 1 239 ? 10.438 26.297 27.859 1 95.38 239 ASP A C 1
ATOM 1875 O O . ASP A 1 239 ? 10.867 26.984 26.938 1 95.38 239 ASP A O 1
ATOM 1879 N N . ILE A 1 240 ? 9.266 26.516 28.422 1 96.25 240 ILE A N 1
ATOM 1880 C CA . ILE A 1 240 ? 8.281 27.406 27.797 1 96.25 240 ILE A CA 1
ATOM 1881 C C . ILE A 1 240 ? 8.828 28.828 27.734 1 96.25 240 ILE A C 1
ATOM 1883 O O . ILE A 1 240 ? 8.773 29.484 26.688 1 96.25 240 ILE A O 1
ATOM 1887 N N . GLU A 1 241 ? 9.367 29.328 28.797 1 96.38 241 GLU A N 1
ATOM 1888 C CA . GLU A 1 241 ? 9.859 30.688 28.875 1 96.38 241 GLU A CA 1
ATOM 1889 C C . GLU A 1 241 ? 11.109 30.891 28.031 1 96.38 241 GLU A C 1
ATOM 1891 O O . GLU A 1 241 ? 11.25 31.906 27.344 1 96.38 241 GLU A O 1
ATOM 1896 N N . LYS A 1 242 ? 11.961 29.906 28.016 1 96.56 242 LYS A N 1
ATOM 1897 C CA . LYS A 1 242 ? 13.266 30.062 27.375 1 96.56 242 LYS A CA 1
ATOM 1898 C C . LYS A 1 242 ? 13.211 29.641 25.906 1 96.56 242 LYS A C 1
ATOM 1900 O O . LYS A 1 242 ? 13.938 30.203 25.078 1 96.56 242 LYS A O 1
ATOM 1905 N N . ASP A 1 243 ? 12.398 28.703 25.609 1 97.75 243 ASP A N 1
ATOM 1906 C CA . ASP A 1 243 ? 12.445 28.078 24.297 1 97.75 243 ASP A CA 1
ATOM 1907 C C . ASP A 1 243 ? 11.25 28.516 23.438 1 97.75 243 ASP A C 1
ATOM 1909 O O . ASP A 1 243 ? 11.398 28.766 22.234 1 97.75 243 ASP A O 1
ATOM 1913 N N . ILE A 1 244 ? 10.07 28.688 24.031 1 98.06 244 ILE A N 1
ATOM 1914 C CA . ILE A 1 244 ? 8.836 28.828 23.266 1 98.06 244 ILE A CA 1
ATOM 1915 C C . ILE A 1 244 ? 8.477 30.312 23.156 1 98.06 244 ILE A C 1
ATOM 1917 O O . ILE A 1 244 ? 8.172 30.797 22.062 1 98.06 244 ILE A O 1
ATOM 1921 N N . THR A 1 245 ? 8.523 31.078 24.219 1 97.94 245 THR A N 1
ATOM 1922 C CA . THR A 1 245 ? 8.117 32.469 24.266 1 97.94 245 THR A CA 1
ATOM 1923 C C . THR A 1 245 ? 8.883 33.281 23.219 1 97.94 245 THR A C 1
ATOM 1925 O O . THR A 1 245 ? 8.281 34.062 22.484 1 97.94 245 THR A O 1
ATOM 1928 N N . PRO A 1 246 ? 10.234 33.062 23.141 1 97.69 246 PRO A N 1
ATOM 1929 C CA . PRO A 1 246 ? 10.977 33.844 22.156 1 97.69 246 PRO A CA 1
ATOM 1930 C C . PRO A 1 246 ? 10.539 33.562 20.719 1 97.69 246 PRO A C 1
ATOM 1932 O O . PRO A 1 246 ? 10.562 34.469 19.875 1 97.69 246 PRO A O 1
ATOM 1935 N N . LEU A 1 247 ? 10.234 32.344 20.391 1 97.94 247 LEU A N 1
ATOM 1936 C CA . LEU A 1 247 ? 9.727 32 19.062 1 97.94 247 LEU A CA 1
ATOM 1937 C C . LEU A 1 247 ? 8.43 32.75 18.766 1 97.94 247 LEU A C 1
ATOM 1939 O O . LEU A 1 247 ? 8.273 33.344 17.703 1 97.94 247 LEU A O 1
ATOM 1943 N N . ALA A 1 248 ? 7.539 32.719 19.734 1 98 248 ALA A N 1
ATOM 1944 C CA . ALA A 1 248 ? 6.242 33.375 19.562 1 98 248 ALA A CA 1
ATOM 1945 C C . ALA A 1 248 ? 6.402 34.875 19.375 1 98 248 ALA A C 1
ATOM 1947 O O . ALA A 1 248 ? 5.727 35.469 18.547 1 98 248 ALA A O 1
ATOM 1948 N N . ASP A 1 249 ? 7.297 35.438 20.172 1 97.25 249 ASP A N 1
ATOM 1949 C CA . ASP A 1 249 ? 7.559 36.875 20.078 1 97.25 249 ASP A CA 1
ATOM 1950 C C . ASP A 1 249 ? 8.023 37.25 18.672 1 97.25 249 ASP A C 1
ATOM 1952 O O . ASP A 1 249 ? 7.559 38.25 18.094 1 97.25 249 ASP A O 1
ATOM 1956 N N . ARG A 1 250 ? 8.914 36.469 18.156 1 97.81 250 ARG A N 1
ATOM 1957 C CA . ARG A 1 250 ? 9.453 36.75 16.828 1 97.81 250 ARG A CA 1
ATOM 1958 C C . ARG A 1 250 ? 8.367 36.625 15.766 1 97.81 250 ARG A C 1
ATOM 1960 O O . ARG A 1 250 ? 8.297 37.469 14.852 1 97.81 250 ARG A O 1
ATOM 1967 N N . LEU A 1 251 ? 7.562 35.656 15.844 1 97.75 251 LEU A N 1
ATOM 1968 C CA . LEU A 1 251 ? 6.5 35.438 14.867 1 97.75 251 LEU A CA 1
ATOM 1969 C C . LEU A 1 251 ? 5.469 36.562 14.914 1 97.75 251 LEU A C 1
ATOM 1971 O O . LEU A 1 251 ? 4.961 36.969 13.867 1 97.75 251 LEU A O 1
ATOM 1975 N N . LEU A 1 252 ? 5.125 37.062 16.125 1 96.06 252 LEU A N 1
ATOM 1976 C CA . LEU A 1 252 ? 4.219 38.188 16.266 1 96.06 252 LEU A CA 1
ATOM 1977 C C . LEU A 1 252 ? 4.844 39.469 15.688 1 96.06 252 LEU A C 1
ATOM 1979 O O . LEU A 1 252 ? 4.152 40.25 15.062 1 96.06 252 LEU A O 1
ATOM 1983 N N . GLN A 1 253 ? 6.121 39.562 15.945 1 96 253 GLN A N 1
ATOM 1984 C CA . GLN A 1 253 ? 6.84 40.688 15.391 1 96 253 GLN A CA 1
ATOM 1985 C C . GLN A 1 253 ? 6.793 40.688 13.859 1 96 253 GLN A C 1
ATOM 1987 O O . GLN A 1 253 ? 6.762 41.75 13.234 1 96 253 GLN A O 1
ATOM 1992 N N . TRP A 1 254 ? 6.812 39.531 13.336 1 96.75 254 TRP A N 1
ATOM 1993 C CA . TRP A 1 254 ? 6.77 39.406 11.883 1 96.75 254 TRP A CA 1
ATOM 1994 C C . TRP A 1 254 ? 5.352 39.594 11.359 1 96.75 254 TRP A C 1
ATOM 1996 O O . TRP A 1 254 ? 5.125 39.625 10.148 1 96.75 254 TRP A O 1
ATOM 2006 N N . GLY A 1 255 ? 4.32 39.719 12.25 1 94.81 255 GLY A N 1
ATOM 2007 C CA . GLY A 1 255 ? 3.021 40.188 11.805 1 94.81 255 GLY A CA 1
ATOM 2008 C C . GLY A 1 255 ? 1.907 39.188 12.031 1 94.81 255 GLY A C 1
ATOM 2009 O O . GLY A 1 255 ? 0.751 39.438 11.688 1 94.81 255 GLY A O 1
ATOM 2010 N N . ALA A 1 256 ? 2.162 38 12.578 1 95.56 256 ALA A N 1
ATOM 2011 C CA . ALA A 1 256 ? 1.094 37.062 12.867 1 95.56 256 ALA A CA 1
ATOM 2012 C C . ALA A 1 256 ? 0.068 37.656 13.828 1 95.56 256 ALA A C 1
ATOM 2014 O O . ALA A 1 256 ? 0.427 38.375 14.75 1 95.56 256 ALA A O 1
ATOM 2015 N N . GLY A 1 257 ? -1.238 37.375 13.586 1 94.19 257 GLY A N 1
ATOM 2016 C CA . GLY A 1 257 ? -2.258 37.812 14.523 1 94.19 257 GLY A CA 1
ATOM 2017 C C . GLY A 1 257 ? -2.166 37.156 15.875 1 94.19 257 GLY A C 1
ATOM 2018 O O . GLY A 1 257 ? -2.229 37.812 16.922 1 94.19 257 GLY A O 1
ATOM 2019 N N . SER A 1 258 ? -2.066 35.875 15.875 1 95.75 258 SER A N 1
ATOM 2020 C CA . SER A 1 258 ? -1.892 35.031 17.047 1 95.75 258 SER A CA 1
ATOM 2021 C C . SER A 1 258 ? -1.025 33.812 16.703 1 95.75 258 SER A C 1
ATOM 2023 O O . SER A 1 258 ? -0.955 33.375 15.555 1 95.75 258 SER A O 1
ATOM 2025 N N . VAL A 1 259 ? -0.378 33.312 17.734 1 97.56 259 VAL A N 1
ATOM 2026 C CA . VAL A 1 259 ? 0.493 32.156 17.562 1 97.56 259 VAL A CA 1
ATOM 2027 C C . VAL A 1 259 ? 0.13 31.078 18.594 1 97.56 259 VAL A C 1
ATOM 2029 O O . VAL A 1 259 ? 0.149 31.344 19.797 1 97.56 259 VAL A O 1
ATOM 2032 N N . LEU A 1 260 ? -0.325 30 18.094 1 98.38 260 LEU A N 1
ATOM 2033 C CA . LEU A 1 260 ? -0.487 28.781 18.906 1 98.38 260 LEU A CA 1
ATOM 2034 C C . LEU A 1 260 ? 0.645 27.797 18.641 1 98.38 260 LEU A C 1
ATOM 2036 O O . LEU A 1 260 ? 0.714 27.203 17.547 1 98.38 260 LEU A O 1
ATOM 2040 N N . ILE A 1 261 ? 1.492 27.594 19.578 1 98.56 261 ILE A N 1
ATOM 2041 C CA . ILE A 1 261 ? 2.602 26.656 19.422 1 98.56 261 ILE A CA 1
ATOM 2042 C C . ILE A 1 261 ? 2.297 25.359 20.172 1 98.56 261 ILE A C 1
ATOM 2044 O O . ILE A 1 261 ? 2.127 25.375 21.391 1 98.56 261 ILE A O 1
ATOM 2048 N N . LYS A 1 262 ? 2.186 24.281 19.438 1 97.88 262 LYS A N 1
ATOM 2049 C CA . LYS A 1 262 ? 1.983 22.969 20.016 1 97.88 262 LYS A CA 1
ATOM 2050 C C . LYS A 1 262 ? 3.295 22.391 20.547 1 97.88 262 LYS A C 1
ATOM 2052 O O . LYS A 1 262 ? 4.25 22.219 19.797 1 97.88 262 LYS A O 1
ATOM 2057 N N . CYS A 1 263 ? 3.35 22.078 21.812 1 96.38 263 CYS A N 1
ATOM 2058 C CA . CYS A 1 263 ? 4.582 21.672 22.469 1 96.38 263 CYS A CA 1
ATOM 2059 C C . CYS A 1 263 ? 4.535 20.203 22.859 1 96.38 263 CYS A C 1
ATOM 2061 O O . CYS A 1 263 ? 5.055 19.797 23.891 1 96.38 263 CYS A O 1
ATOM 2063 N N . GLY A 1 264 ? 3.846 19.406 22.094 1 91.88 264 GLY A N 1
ATOM 2064 C CA . GLY A 1 264 ? 3.775 17.969 22.344 1 91.88 264 GLY A CA 1
ATOM 2065 C C . GLY A 1 264 ? 3.117 17.641 23.672 1 91.88 264 GLY A C 1
ATOM 2066 O O . GLY A 1 264 ? 2.021 18.109 23.969 1 91.88 264 GLY A O 1
ATOM 2067 N N . VAL A 1 265 ? 3.803 16.797 24.438 1 88.12 265 VAL A N 1
ATOM 2068 C CA . VAL A 1 265 ? 3.246 16.281 25.688 1 88.12 265 VAL A CA 1
ATOM 2069 C C . VAL A 1 265 ? 3.18 17.406 26.719 1 88.12 265 VAL A C 1
ATOM 2071 O O . VAL A 1 265 ? 2.375 17.344 27.656 1 88.12 265 VAL A O 1
ATOM 2074 N N . LYS A 1 266 ? 3.914 18.453 26.547 1 93.19 266 LYS A N 1
ATOM 2075 C CA . LYS A 1 266 ? 3.945 19.531 27.516 1 93.19 266 LYS A CA 1
ATOM 2076 C C . LYS A 1 266 ? 2.652 20.344 27.484 1 93.19 266 LYS A C 1
ATOM 2078 O O . LYS A 1 266 ? 2.203 20.859 28.516 1 93.19 266 LYS A O 1
ATOM 2083 N N . GLY A 1 267 ? 2.186 20.531 26.203 1 96.38 267 GLY A N 1
ATOM 2084 C CA . GLY A 1 267 ? 0.938 21.281 26.125 1 96.38 267 GLY A CA 1
ATOM 2085 C C . GLY A 1 267 ? 0.922 22.297 25 1 96.38 267 GLY A C 1
ATOM 2086 O O . GLY A 1 267 ? 1.556 22.078 23.953 1 96.38 267 GLY A O 1
ATOM 2087 N N . LEU A 1 268 ? 0.054 23.312 25.203 1 98.06 268 LEU A N 1
ATOM 2088 C CA . LEU A 1 268 ? -0.184 24.312 24.172 1 98.06 268 LEU A CA 1
ATOM 2089 C C . LEU A 1 268 ? 0.146 25.719 24.672 1 98.06 268 LEU A C 1
ATOM 2091 O O . LEU A 1 268 ? -0.22 26.078 25.797 1 98.06 268 LEU A O 1
ATOM 2095 N N . TYR A 1 269 ? 0.875 26.453 23.875 1 98.38 269 TYR A N 1
ATOM 2096 C CA . TYR A 1 269 ? 1.222 27.844 24.172 1 98.38 269 TYR A CA 1
ATOM 2097 C C . TYR A 1 269 ? 0.528 28.797 23.203 1 98.38 269 TYR A C 1
ATOM 2099 O O . TYR A 1 269 ? 0.58 28.594 21.984 1 98.38 269 TYR A O 1
ATOM 2107 N N . LEU A 1 270 ? -0.165 29.812 23.766 1 98.12 270 LEU A N 1
ATOM 2108 C CA . LEU A 1 270 ? -0.862 30.797 22.953 1 98.12 270 LEU A CA 1
ATOM 2109 C C . LEU A 1 270 ? -0.375 32.219 23.281 1 98.12 270 LEU A C 1
ATOM 2111 O O . LEU A 1 270 ? -0.254 32.562 24.453 1 98.12 270 LEU A O 1
ATOM 2115 N N . LYS A 1 271 ? -0.067 32.906 22.281 1 97.12 271 LYS A N 1
ATOM 2116 C CA . LYS A 1 271 ? 0.211 34.312 22.406 1 97.12 271 LYS A CA 1
ATOM 2117 C C . LYS A 1 271 ? -0.499 35.125 21.312 1 97.12 271 LYS A C 1
ATOM 2119 O O . LYS A 1 271 ? -0.464 34.75 20.141 1 97.12 271 LYS A O 1
ATOM 2124 N N . THR A 1 272 ? -1.223 36.125 21.688 1 94.38 272 THR A N 1
ATOM 2125 C CA . THR A 1 272 ? -1.984 36.906 20.734 1 94.38 272 THR A CA 1
ATOM 2126 C C . THR A 1 272 ? -1.4 38.312 20.594 1 94.38 272 THR A C 1
ATOM 2128 O O . THR A 1 272 ? -0.803 38.812 21.531 1 94.38 272 THR A O 1
ATOM 2131 N N . GLY A 1 273 ? -1.42 38.75 19.328 1 86.25 273 GLY A N 1
ATOM 2132 C CA . GLY A 1 273 ? -0.914 40.094 19.062 1 86.25 273 GLY A CA 1
ATOM 2133 C C . GLY A 1 273 ? -1.992 41.156 19.109 1 86.25 273 GLY A C 1
ATOM 2134 O O . GLY A 1 273 ? -3.141 40.875 19.453 1 86.25 273 GLY A O 1
ATOM 2135 N N . GLU A 1 274 ? -1.517 42.438 18.812 1 74.25 274 GLU A N 1
ATOM 2136 C CA . GLU A 1 274 ? -2.391 43.594 18.812 1 74.25 274 GLU A CA 1
ATOM 2137 C C . GLU A 1 274 ? -3.227 43.656 17.547 1 74.25 274 GLU A C 1
ATOM 2139 O O . GLU A 1 274 ? -4.277 44.312 17.531 1 74.25 274 GLU A O 1
ATOM 2144 N N . ASN A 1 275 ? -2.773 43.062 16.5 1 62.28 275 ASN A N 1
ATOM 2145 C CA . ASN A 1 275 ? -3.33 43.219 15.164 1 62.28 275 ASN A CA 1
ATOM 2146 C C . ASN A 1 275 ? -4.547 42.312 14.961 1 62.28 275 ASN A C 1
ATOM 2148 O O . ASN A 1 275 ? -5.086 42.25 13.859 1 62.28 275 ASN A O 1
ATOM 2152 N N . LEU A 1 276 ? -4.938 41.656 15.844 1 62.09 276 LEU A N 1
ATOM 2153 C CA . LEU A 1 276 ? -6.043 40.719 15.633 1 62.09 276 LEU A CA 1
ATOM 2154 C C . LEU A 1 276 ? -7.383 41.406 15.906 1 62.09 276 LEU A C 1
ATOM 2156 O O . LEU A 1 276 ? -7.551 42.062 16.938 1 62.09 276 LEU A O 1
ATOM 2160 N N . GLU A 1 277 ? -8.078 41.625 14.758 1 67.25 277 GLU A N 1
ATOM 2161 C CA . GLU A 1 277 ? -9.453 42.031 15.039 1 67.25 277 GLU A CA 1
ATOM 2162 C C . GLU A 1 277 ? -10.188 40.969 15.844 1 67.25 277 GLU A C 1
ATOM 2164 O O . GLU A 1 277 ? -10.984 40.188 15.297 1 67.25 277 GLU A O 1
ATOM 2169 N N . MET A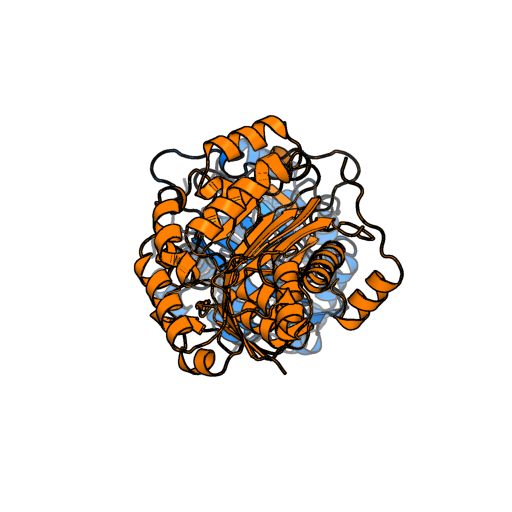 1 278 ? -9.727 40.812 17.016 1 75.75 278 MET A N 1
ATOM 2170 C CA . MET A 1 278 ? -10.328 39.844 17.922 1 75.75 278 MET A CA 1
ATOM 2171 C C . MET A 1 278 ? -11.031 40.5 19.094 1 75.75 278 MET A C 1
ATOM 2173 O O . MET A 1 278 ? -10.75 41.688 19.391 1 75.75 278 MET A O 1
ATOM 2177 N N . PRO A 1 279 ? -11.945 39.781 19.625 1 79 279 PRO A N 1
ATOM 2178 C CA . PRO A 1 279 ? -12.609 40.344 20.812 1 79 279 PRO A CA 1
ATOM 2179 C C . PRO A 1 279 ? -11.617 40.719 21.922 1 79 279 PRO A C 1
ATOM 2181 O O . PRO A 1 279 ? -10.477 40.25 21.906 1 79 279 PRO A O 1
ATOM 2184 N N . GLU A 1 280 ? -11.992 41.531 22.75 1 81.5 280 GLU A N 1
ATOM 2185 C CA . GLU A 1 280 ? -11.164 42.031 23.844 1 81.5 280 GLU A CA 1
ATOM 2186 C C . GLU A 1 280 ? -10.539 40.906 24.641 1 81.5 280 GLU A C 1
ATOM 2188 O O . GLU A 1 280 ? -9.383 41 25.078 1 81.5 280 GLU A O 1
ATOM 2193 N N . GLU A 1 281 ? -11.305 39.875 24.75 1 85.31 281 GLU A N 1
ATOM 2194 C CA . GLU A 1 281 ? -10.844 38.75 25.562 1 85.31 281 GLU A CA 1
ATOM 2195 C C . GLU A 1 281 ? -9.633 38.094 24.922 1 85.31 281 GLU A C 1
ATOM 2197 O O . GLU A 1 281 ? -8.898 37.344 25.578 1 85.31 281 GLU A O 1
ATOM 2202 N N . TRP A 1 282 ? -9.375 38.344 23.734 1 90.19 282 TRP A N 1
ATOM 2203 C CA . TRP A 1 282 ? -8.297 37.719 22.984 1 90.19 282 TRP A CA 1
ATOM 2204 C C .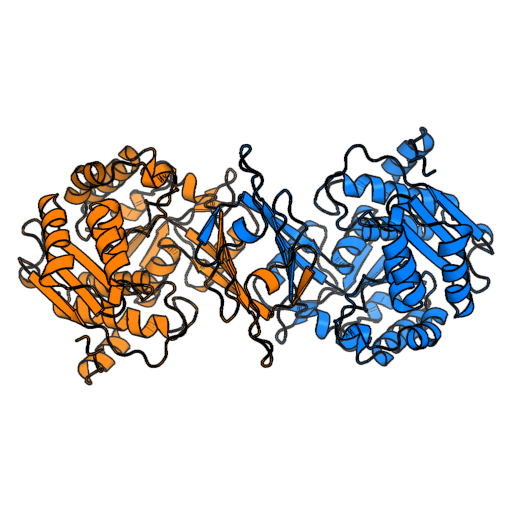 TRP A 1 282 ? -7.09 38.625 22.859 1 90.19 282 TRP A C 1
ATOM 2206 O O . TRP A 1 282 ? -6.043 38.219 22.344 1 90.19 282 TRP A O 1
ATOM 2216 N N . GLN A 1 283 ? -7.211 39.812 23.312 1 85.25 283 GLN A N 1
ATOM 2217 C CA . GLN A 1 283 ? -6.148 40.781 23.094 1 85.25 283 GLN A CA 1
ATOM 2218 C C . GLN A 1 283 ? -5.051 40.656 24.141 1 85.25 283 GLN A C 1
ATOM 2220 O O . GLN A 1 283 ? -5.336 40.438 25.328 1 85.25 283 GLN A O 1
ATOM 2225 N N . ASP A 1 284 ? -3.83 40.656 23.656 1 86.5 284 ASP A N 1
ATOM 2226 C CA . ASP A 1 284 ? -2.631 40.656 24.484 1 86.5 284 ASP A CA 1
ATOM 2227 C C . ASP A 1 284 ? -2.646 39.5 25.469 1 86.5 284 ASP A C 1
ATOM 2229 O O . ASP A 1 284 ? -2.518 39.688 26.688 1 86.5 284 ASP A O 1
ATOM 2233 N N . LYS A 1 285 ? -2.914 38.375 25 1 92.88 285 LYS A N 1
ATOM 2234 C CA . LYS A 1 285 ? -2.955 37.188 25.828 1 92.88 285 LYS A CA 1
ATOM 2235 C C . LYS A 1 285 ? -1.689 36.344 25.656 1 92.88 285 LYS A C 1
ATOM 2237 O O . LYS A 1 285 ? -1.146 36.25 24.547 1 92.88 285 LYS A O 1
ATOM 2242 N N . GLU A 1 286 ? -1.169 35.844 26.719 1 96.56 286 GLU A N 1
ATOM 2243 C CA . GLU A 1 286 ? -0.127 34.844 26.797 1 96.56 286 GLU A CA 1
ATOM 2244 C C . GLU A 1 286 ? -0.521 33.719 27.75 1 96.56 286 GLU A C 1
ATOM 2246 O O . GLU A 1 286 ? -0.56 33.938 28.969 1 96.56 286 GLU A O 1
ATOM 2251 N N . LEU A 1 287 ? -0.858 32.594 27.172 1 97.25 287 LEU A N 1
ATOM 2252 C CA . LEU A 1 287 ? -1.405 31.5 27.969 1 97.25 287 LEU A CA 1
ATOM 2253 C C . LEU A 1 287 ? -0.674 30.203 27.656 1 97.25 287 LEU A C 1
ATOM 2255 O O . LEU A 1 287 ? -0.156 30.016 26.547 1 97.25 287 LEU A O 1
ATOM 2259 N N . PHE A 1 288 ? -0.581 29.391 28.625 1 97.25 288 PHE A N 1
ATOM 2260 C CA . PHE A 1 288 ? -0.083 28.031 28.469 1 97.25 288 PHE A CA 1
ATOM 2261 C C . PHE A 1 288 ? -1.057 27.031 29.078 1 97.25 288 PHE A C 1
ATOM 2263 O O . PHE A 1 288 ? -1.54 27.219 30.203 1 97.25 288 PHE A O 1
ATOM 2270 N N . GLU A 1 289 ? -1.438 26.031 28.328 1 97.5 289 GLU A N 1
ATOM 2271 C CA . GLU A 1 289 ? -2.33 24.969 28.766 1 97.5 289 GLU A CA 1
ATOM 2272 C C . GLU A 1 289 ? -1.616 23.609 28.766 1 97.5 289 GLU A C 1
ATOM 2274 O O . GLU A 1 289 ? -1.348 23.047 27.703 1 97.5 289 GLU A O 1
ATOM 2279 N N . PRO A 1 290 ? -1.327 23.078 30 1 96.5 290 PRO A N 1
ATOM 2280 C CA . PRO A 1 290 ? -0.73 21.734 30.031 1 96.5 290 PRO A CA 1
ATOM 2281 C C . PRO A 1 290 ? -1.628 20.672 29.391 1 96.5 290 PRO A C 1
ATOM 2283 O O . PRO A 1 290 ? -2.855 20.781 29.453 1 96.5 290 PRO A O 1
ATOM 2286 N N . SER A 1 291 ? -0.984 19.641 28.844 1 96.38 291 SER A N 1
ATOM 2287 C CA . SER A 1 291 ? -1.735 18.547 28.219 1 96.38 291 SER A CA 1
ATOM 2288 C C . SER A 1 291 ? -2.539 17.766 29.266 1 96.38 291 SER A C 1
ATOM 2290 O O . SER A 1 291 ? -2.127 17.656 30.422 1 96.38 291 SER A O 1
ATOM 2292 N N . PHE A 1 292 ? -3.707 17.266 28.844 1 97.19 292 PHE A N 1
ATOM 2293 C CA . PHE A 1 292 ? -4.484 16.359 29.672 1 97.19 292 PHE A CA 1
ATOM 2294 C C . PHE A 1 292 ? -3.924 14.938 29.594 1 97.19 292 PHE A C 1
ATOM 2296 O O . PHE A 1 292 ? -3.328 14.555 28.578 1 97.19 292 PHE A O 1
ATOM 2303 N N . GLN A 1 293 ? -4.152 14.203 30.625 1 95.19 293 GLN A N 1
ATOM 2304 C CA . GLN A 1 293 ? -3.73 12.812 30.641 1 95.19 293 GLN A CA 1
ATOM 2305 C C . GLN A 1 293 ? -4.641 11.945 29.766 1 95.19 293 GLN A C 1
ATOM 2307 O O . GLN A 1 293 ? -5.855 11.906 29.984 1 95.19 293 GLN A O 1
ATOM 2312 N N . ALA A 1 294 ? -4.023 11.336 28.797 1 93.5 294 ALA A N 1
ATOM 2313 C CA . ALA A 1 294 ? -4.789 10.391 27.969 1 93.5 294 ALA A CA 1
ATOM 2314 C C . ALA A 1 294 ? -4.941 9.047 28.688 1 93.5 294 ALA A C 1
ATOM 2316 O O . ALA A 1 294 ? -4.07 8.648 29.453 1 93.5 294 ALA A O 1
ATOM 2317 N N . ASP A 1 295 ? -6 8.312 28.406 1 89.75 295 ASP A N 1
ATOM 2318 C CA . ASP A 1 295 ? -6.238 6.996 28.984 1 89.75 295 ASP A CA 1
ATOM 2319 C C . ASP A 1 295 ? -5.18 5.988 28.531 1 89.75 295 ASP A C 1
ATOM 2321 O O . ASP A 1 295 ? -4.785 5.109 29.297 1 89.75 295 ASP A O 1
ATOM 2325 N N . ARG A 1 296 ? -4.84 6.055 27.344 1 90.81 296 ARG A N 1
ATOM 2326 C CA . ARG A 1 296 ? -3.789 5.262 26.703 1 90.81 296 ARG A CA 1
ATOM 2327 C C . ARG A 1 296 ? -3.205 5.988 25.5 1 90.81 296 ARG A C 1
ATOM 2329 O O . ARG A 1 296 ? -3.852 6.867 24.922 1 90.81 296 ARG A O 1
ATOM 2336 N N . VAL A 1 297 ? -1.957 5.637 25.281 1 87.38 297 VAL A N 1
ATOM 2337 C CA . VAL A 1 297 ? -1.317 6.238 24.125 1 87.38 297 VAL A CA 1
ATOM 2338 C C . VAL A 1 297 ? -0.993 5.156 23.094 1 87.38 297 VAL A C 1
ATOM 2340 O O . VAL A 1 297 ? -0.139 4.301 23.328 1 87.38 297 VAL A O 1
ATOM 2343 N N . ARG A 1 298 ? -1.689 5.246 21.969 1 82.81 298 ARG A N 1
ATOM 2344 C CA . ARG A 1 298 ? -1.467 4.266 20.906 1 82.81 298 ARG A CA 1
ATOM 2345 C C . ARG A 1 298 ? -0.697 4.879 19.75 1 82.81 298 ARG A C 1
ATOM 2347 O O . ARG A 1 298 ? 0.168 4.23 19.156 1 82.81 298 ARG A O 1
ATOM 2354 N N . SER A 1 299 ? -1.044 6.141 19.422 1 83 299 SER A N 1
ATOM 2355 C CA . SER A 1 299 ? -0.407 6.832 18.312 1 83 299 SER A CA 1
ATOM 2356 C C . SER A 1 299 ? -0.583 8.344 18.422 1 83 299 SER A C 1
ATOM 2358 O O . SER A 1 299 ? -1.631 8.82 18.875 1 83 299 SER A O 1
ATOM 2360 N N . ALA A 1 300 ? 0.39 9.031 17.938 1 83.44 300 ALA A N 1
ATOM 2361 C CA . ALA A 1 300 ? 0.305 10.492 17.953 1 83.44 300 ALA A CA 1
ATOM 2362 C C . ALA A 1 300 ? -0.079 11.031 16.578 1 83.44 300 ALA A C 1
ATOM 2364 O O . ALA A 1 300 ? -0.094 12.242 16.359 1 83.44 300 ALA A O 1
ATOM 2365 N N . THR A 1 301 ? -0.405 10.156 15.68 1 80.81 301 THR A N 1
ATOM 2366 C CA . THR A 1 301 ? -0.764 10.547 14.32 1 80.81 301 THR A CA 1
ATOM 2367 C C . THR A 1 301 ? -1.983 11.461 14.328 1 80.81 301 THR A C 1
ATOM 2369 O O . THR A 1 301 ? -3.035 11.102 14.859 1 80.81 301 THR A O 1
ATOM 2372 N N . GLY A 1 302 ? -1.808 12.688 13.805 1 90.81 302 GLY A N 1
ATOM 2373 C CA . GLY A 1 302 ? -2.93 13.594 13.633 1 90.81 302 GLY A CA 1
ATOM 2374 C C . GLY A 1 302 ? -3.258 14.383 14.891 1 90.81 302 GLY A C 1
ATOM 2375 O O . GLY A 1 302 ? -4.168 15.211 14.891 1 90.81 302 GLY A O 1
ATOM 2376 N N . ALA A 1 303 ? -2.506 14.141 15.961 1 93.69 303 ALA A N 1
ATOM 2377 C CA . ALA A 1 303 ? -2.801 14.781 17.234 1 93.69 303 ALA A CA 1
ATOM 2378 C C . ALA A 1 303 ? -2.752 16.297 17.109 1 93.69 303 ALA A C 1
ATOM 2380 O O . ALA A 1 303 ? -3.633 17 17.625 1 93.69 303 ALA A O 1
ATOM 2381 N N . GLY A 1 304 ? -1.721 16.75 16.438 1 96.19 304 GLY A N 1
ATOM 2382 C CA . GLY A 1 304 ? -1.626 18.188 16.219 1 96.19 304 GLY A CA 1
ATOM 2383 C C . GLY A 1 304 ? -2.768 18.734 15.383 1 96.19 304 GLY A C 1
ATOM 2384 O O . GLY A 1 304 ? -3.299 19.812 15.68 1 96.19 304 GLY A O 1
ATOM 2385 N N . ASP A 1 305 ? -3.156 18.031 14.414 1 97.5 305 ASP A N 1
ATOM 2386 C CA . ASP A 1 305 ? -4.203 18.453 13.492 1 97.5 305 ASP A CA 1
ATOM 2387 C C . ASP A 1 305 ? -5.547 18.578 14.211 1 97.5 305 ASP A C 1
ATOM 2389 O O . ASP A 1 305 ? -6.266 19.562 14.016 1 97.5 305 ASP A O 1
ATOM 2393 N N . VAL A 1 306 ? -5.871 17.578 15.008 1 98.06 306 VAL A N 1
ATOM 2394 C CA . VAL A 1 306 ? -7.168 17.609 15.672 1 98.06 306 VAL A CA 1
ATOM 2395 C C . VAL A 1 306 ? -7.16 18.672 16.766 1 98.06 306 VAL A C 1
ATOM 2397 O O . VAL A 1 306 ? -8.195 19.281 17.047 1 98.06 306 VAL A O 1
ATOM 2400 N N . THR A 1 307 ? -6.012 18.875 17.391 1 98.5 307 THR A N 1
ATOM 2401 C CA . THR A 1 307 ? -5.832 19.969 18.344 1 98.5 307 THR A CA 1
ATOM 2402 C C . THR A 1 307 ? -6.184 21.312 17.719 1 98.5 307 THR A C 1
ATOM 2404 O O . THR A 1 307 ? -6.926 22.094 18.297 1 98.5 307 THR A O 1
ATOM 2407 N N . ILE A 1 308 ? -5.664 21.5 16.547 1 98.75 308 ILE A N 1
ATOM 2408 C CA . ILE A 1 308 ? -5.906 22.734 15.812 1 98.75 308 ILE A CA 1
ATOM 2409 C C . ILE A 1 308 ? -7.398 22.891 15.531 1 98.75 308 ILE A C 1
ATOM 2411 O O . ILE A 1 308 ? -7.973 23.953 15.75 1 98.75 308 ILE A O 1
ATOM 2415 N N . ALA A 1 309 ? -8 21.844 15.078 1 98.81 309 ALA A N 1
ATOM 2416 C CA . ALA A 1 309 ? -9.414 21.875 14.727 1 98.81 309 ALA A CA 1
ATOM 2417 C C . ALA A 1 309 ? -10.273 22.219 15.938 1 98.81 309 ALA A C 1
ATOM 2419 O O . ALA A 1 309 ? -11.195 23.047 15.852 1 98.81 309 ALA A O 1
ATOM 2420 N N . ALA A 1 310 ? -9.984 21.609 17.062 1 98.75 310 ALA A N 1
ATOM 2421 C CA . ALA A 1 310 ? -10.758 21.859 18.281 1 98.75 310 ALA A CA 1
ATOM 2422 C C . ALA A 1 310 ? -10.562 23.281 18.766 1 98.75 310 ALA A C 1
ATOM 2424 O O . ALA A 1 310 ? -11.531 23.953 19.125 1 98.75 310 ALA A O 1
ATOM 2425 N N . PHE A 1 311 ? -9.344 23.766 18.812 1 98.56 311 PHE A N 1
ATOM 2426 C CA . PHE A 1 311 ? -9.016 25.125 19.219 1 98.56 311 PHE A CA 1
ATOM 2427 C C . PHE A 1 311 ? -9.766 26.141 18.359 1 98.56 311 PHE A C 1
ATOM 2429 O O . PHE A 1 311 ? -10.438 27.016 18.891 1 98.56 311 PHE A O 1
ATOM 2436 N N . LEU A 1 312 ? -9.703 25.969 17.062 1 98.31 312 LEU A N 1
ATOM 2437 C CA . LEU A 1 312 ? -10.289 26.922 16.141 1 98.31 312 LEU A CA 1
ATOM 2438 C C . LEU A 1 312 ? -11.812 26.812 16.125 1 98.31 312 LEU A C 1
ATOM 2440 O O . LEU A 1 312 ? -12.508 27.812 15.922 1 98.31 312 LEU A O 1
ATOM 2444 N N . THR A 1 313 ? -12.297 25.594 16.344 1 98.38 313 THR A N 1
ATOM 2445 C CA . THR A 1 313 ? -13.742 25.453 16.5 1 98.38 313 THR A CA 1
ATOM 2446 C C . THR A 1 313 ? -14.242 26.25 17.703 1 98.38 313 THR A C 1
ATOM 2448 O O . THR A 1 313 ? -15.25 26.953 17.609 1 98.38 313 THR A O 1
ATOM 2451 N N . GLY A 1 314 ? -13.57 26.094 18.844 1 97.44 314 GLY A N 1
ATOM 2452 C CA . GLY A 1 314 ? -13.906 26.906 20 1 97.44 314 GLY A CA 1
ATOM 2453 C C . GLY A 1 314 ? -13.906 28.391 19.719 1 97.44 314 GLY A C 1
ATOM 2454 O O . GLY A 1 314 ? -14.812 29.109 20.125 1 97.44 314 GLY A O 1
ATOM 2455 N N . LEU A 1 315 ? -12.914 28.844 18.984 1 95.31 315 LEU A N 1
ATOM 2456 C CA . LEU A 1 315 ? -12.797 30.234 18.594 1 95.31 315 LEU A CA 1
ATOM 2457 C C . LEU A 1 315 ? -14 30.656 17.75 1 95.31 315 LEU A C 1
ATOM 2459 O O . LEU A 1 315 ? -14.594 31.719 18 1 95.31 315 LEU A O 1
ATOM 2463 N N . LEU A 1 316 ? -14.359 29.875 16.75 1 95.75 316 LEU A N 1
ATOM 2464 C CA . LEU A 1 316 ? -15.461 30.172 15.852 1 95.75 316 LEU A CA 1
ATOM 2465 C C . LEU A 1 316 ? -16.781 30.203 16.609 1 95.75 316 LEU A C 1
ATOM 2467 O O . LEU A 1 316 ? -17.719 30.906 16.203 1 95.75 316 LEU A O 1
ATOM 2471 N N . GLU A 1 317 ? -16.797 29.516 17.719 1 95.44 317 GLU A N 1
ATOM 2472 C CA . GLU A 1 317 ? -18 29.469 18.531 1 95.44 317 GLU A CA 1
ATOM 2473 C C . GLU A 1 317 ? -18.031 30.609 19.547 1 95.44 317 GLU A C 1
ATOM 2475 O O . GLU A 1 317 ? -18.969 30.75 20.312 1 95.44 317 GLU A O 1
ATOM 2480 N N . GLY A 1 318 ? -16.969 31.344 19.594 1 93.94 318 GLY A N 1
ATOM 2481 C CA . GLY A 1 318 ? -16.938 32.531 20.438 1 93.94 318 GLY A CA 1
ATOM 2482 C C . GLY A 1 318 ? -16.438 32.25 21.828 1 93.94 318 GLY A C 1
ATOM 2483 O O . GLY A 1 318 ? -16.672 33.031 22.75 1 93.94 318 GLY A O 1
ATOM 2484 N N . LYS A 1 319 ? -15.742 31.266 22 1 95.31 319 LYS A N 1
ATOM 2485 C CA . LYS A 1 319 ? -15.211 30.922 23.312 1 95.31 319 LYS A CA 1
ATOM 2486 C C . LYS A 1 319 ? -13.961 31.734 23.641 1 95.31 319 LYS A C 1
ATOM 2488 O O . LYS A 1 319 ? -13.305 32.281 22.734 1 95.31 319 LYS A O 1
ATOM 2493 N N . ASP A 1 320 ? -13.656 31.922 24.953 1 95 320 ASP A N 1
ATOM 2494 C CA . ASP A 1 320 ? -12.453 32.656 25.344 1 95 320 ASP A CA 1
ATOM 2495 C C . ASP A 1 320 ? -11.195 31.844 25.062 1 95 320 ASP A C 1
ATOM 2497 O O . ASP A 1 320 ? -11.258 30.625 24.891 1 95 320 ASP A O 1
ATOM 2501 N N . PRO A 1 321 ? -10.055 32.5 25 1 95.62 321 PRO A N 1
ATOM 2502 C CA . PRO A 1 321 ? -8.812 31.828 24.609 1 95.62 321 PRO A CA 1
ATOM 2503 C C . PRO A 1 321 ? -8.438 30.672 25.531 1 95.62 321 PRO A C 1
ATOM 2505 O O . PRO A 1 321 ? -7.891 29.672 25.094 1 95.62 321 PRO A O 1
ATOM 2508 N N . GLY A 1 322 ? -8.688 30.844 26.797 1 96.75 322 GLY A N 1
ATOM 2509 C CA . GLY A 1 322 ? -8.406 29.766 27.734 1 96.75 322 GLY A CA 1
ATOM 2510 C C . GLY A 1 322 ? -9.188 28.5 27.438 1 96.75 322 GLY A C 1
ATOM 2511 O O . GLY A 1 322 ? -8.633 27.406 27.438 1 96.75 322 GLY A O 1
ATOM 2512 N N . ARG A 1 323 ? -10.445 28.688 27.234 1 97.44 323 ARG A N 1
ATOM 2513 C CA . ARG A 1 323 ? -11.312 27.562 26.906 1 97.44 323 ARG A CA 1
ATOM 2514 C C . ARG A 1 323 ? -10.914 26.938 25.578 1 97.44 323 ARG A C 1
ATOM 2516 O O . ARG A 1 323 ? -10.93 25.703 25.438 1 97.44 323 ARG A O 1
ATOM 2523 N N . CYS A 1 324 ? -10.578 27.734 24.578 1 97.81 324 CYS A N 1
ATOM 2524 C CA . CYS A 1 324 ? -10.117 27.219 23.297 1 97.81 324 CYS A CA 1
ATOM 2525 C C . CYS A 1 324 ? -8.875 26.359 23.453 1 97.81 324 CYS A C 1
ATOM 2527 O O . CYS A 1 324 ? -8.766 25.297 22.844 1 97.81 324 CYS A O 1
ATOM 2529 N N . LEU A 1 325 ? -7.984 26.766 24.328 1 98.19 325 LEU A N 1
ATOM 2530 C CA . LEU A 1 325 ? -6.762 26.016 24.594 1 98.19 325 LEU A CA 1
ATOM 2531 C C . LEU A 1 325 ? -7.078 24.672 25.25 1 98.19 325 LEU A C 1
ATOM 2533 O O . LEU A 1 325 ? -6.5 23.641 24.891 1 98.19 325 LEU A O 1
ATOM 2537 N N . GLN A 1 326 ? -7.957 24.75 26.188 1 98.5 326 GLN A N 1
ATOM 2538 C CA . GLN A 1 326 ? -8.344 23.531 26.875 1 98.5 326 GLN A CA 1
ATOM 2539 C C . GLN A 1 326 ? -8.953 22.516 25.906 1 98.5 326 GLN A C 1
ATOM 2541 O O . GLN A 1 326 ? -8.648 21.328 25.969 1 98.5 326 GLN A O 1
ATOM 2546 N N . LEU A 1 327 ? -9.781 23 25.047 1 98.69 327 LEU A N 1
ATOM 2547 C CA . LEU A 1 327 ? -10.414 22.125 24.062 1 98.69 327 LEU A CA 1
ATOM 2548 C C . LEU A 1 327 ? -9.375 21.547 23.125 1 98.69 327 LEU A C 1
ATOM 2550 O O . LEU A 1 327 ? -9.453 20.359 22.766 1 98.69 327 LEU A O 1
ATOM 2554 N N . GLY A 1 328 ? -8.43 22.375 22.625 1 98.62 328 GLY A N 1
ATOM 2555 C CA . GLY A 1 328 ? -7.332 21.859 21.828 1 98.62 328 GLY A CA 1
ATOM 2556 C C . GLY A 1 328 ? -6.562 20.75 22.516 1 98.62 328 GLY A C 1
ATOM 2557 O O . GLY A 1 328 ? -6.344 19.688 21.922 1 98.62 328 GLY A O 1
ATOM 2558 N N . ALA A 1 329 ? -6.195 20.984 23.766 1 98.12 329 ALA A N 1
ATOM 2559 C CA . ALA A 1 329 ? -5.453 20 24.531 1 98.12 329 ALA A CA 1
ATOM 2560 C C . ALA A 1 329 ? -6.273 18.734 24.734 1 98.12 329 ALA A C 1
ATOM 2562 O O . ALA A 1 329 ? -5.73 17.625 24.688 1 98.12 329 ALA A O 1
ATOM 2563 N N . ALA A 1 330 ? -7.535 18.906 24.969 1 98.19 330 ALA A N 1
ATOM 2564 C CA . ALA A 1 330 ? -8.438 17.766 25.172 1 98.19 330 ALA A CA 1
ATOM 2565 C C . ALA A 1 330 ? -8.531 16.922 23.906 1 98.19 330 ALA A C 1
ATOM 2567 O O . ALA A 1 330 ? -8.523 15.688 23.984 1 98.19 330 ALA A O 1
ATOM 2568 N N . ALA A 1 331 ? -8.656 17.578 22.766 1 98.12 331 ALA A N 1
ATOM 2569 C CA . ALA A 1 331 ? -8.727 16.844 21.5 1 98.12 331 ALA A CA 1
ATOM 2570 C C . ALA A 1 331 ? -7.449 16.047 21.266 1 98.12 331 ALA A C 1
ATOM 2572 O O . ALA A 1 331 ? -7.504 14.898 20.812 1 98.12 331 ALA A O 1
ATOM 2573 N N . GLY A 1 332 ? -6.332 16.672 21.516 1 96.88 332 GLY A N 1
ATOM 2574 C CA . GLY A 1 332 ? -5.074 15.961 21.391 1 96.88 332 GLY A CA 1
ATOM 2575 C C . GLY A 1 332 ? -5 14.727 22.266 1 96.88 332 GLY A C 1
ATOM 2576 O O . GLY A 1 332 ? -4.602 13.656 21.812 1 96.88 332 GLY A O 1
ATOM 2577 N N . ALA A 1 333 ? -5.43 14.859 23.484 1 96.19 333 ALA A N 1
ATOM 2578 C CA . ALA A 1 333 ? -5.402 13.766 24.438 1 96.19 333 ALA A CA 1
ATOM 2579 C C . ALA A 1 333 ? -6.352 12.641 24.016 1 96.19 333 ALA A C 1
ATOM 2581 O O . ALA A 1 333 ? -6.078 11.469 24.266 1 96.19 333 ALA A O 1
ATOM 2582 N N . SER A 1 334 ? -7.434 13.016 23.453 1 96.38 334 SER A N 1
ATOM 2583 C CA . SER A 1 334 ? -8.398 12.031 22.969 1 96.38 334 SER A CA 1
ATOM 2584 C C . SER A 1 334 ? -7.883 11.312 21.719 1 96.38 334 SER A C 1
ATOM 2586 O O . SER A 1 334 ? -8.086 10.109 21.578 1 96.38 334 SER A O 1
ATOM 2588 N N . CYS A 1 335 ? -7.23 11.984 20.859 1 94.5 335 CYS A N 1
ATOM 2589 C CA . CYS A 1 335 ? -6.762 11.484 19.578 1 94.5 335 CYS A CA 1
ATOM 2590 C C . CYS A 1 335 ? -5.719 10.391 19.766 1 94.5 335 CYS A C 1
ATOM 2592 O O . CYS A 1 335 ? -5.746 9.375 19.062 1 94.5 335 CYS A O 1
ATOM 2594 N N . VAL A 1 336 ? -4.855 10.469 20.734 1 92.44 336 VAL A N 1
ATOM 2595 C CA . VAL A 1 336 ? -3.684 9.617 20.859 1 92.44 336 VAL A CA 1
ATOM 2596 C C . VAL A 1 336 ? -4.102 8.234 21.359 1 92.44 336 VAL A C 1
ATOM 2598 O O . VAL A 1 336 ? -3.307 7.289 21.344 1 92.44 336 VAL A O 1
ATOM 2601 N N . THR A 1 337 ? -5.363 8.102 21.766 1 92.12 337 THR A N 1
ATOM 2602 C CA . THR A 1 337 ? -5.84 6.852 22.359 1 92.12 337 THR A CA 1
ATOM 2603 C C . THR A 1 337 ? -6.078 5.805 21.266 1 92.12 337 THR A C 1
ATOM 2605 O O . THR A 1 337 ? -6.254 4.621 21.562 1 92.12 337 THR A O 1
ATOM 2608 N N . GLU A 1 338 ? -6.062 6.273 20.047 1 86.38 338 GLU A N 1
ATOM 2609 C CA . GLU A 1 338 ? -6.297 5.375 18.906 1 86.38 338 GLU A CA 1
ATOM 2610 C C . GLU A 1 338 ? -5.234 5.559 17.828 1 86.38 338 GLU A C 1
ATOM 2612 O O . GLU A 1 338 ? -4.457 6.512 17.875 1 86.38 338 GLU A O 1
ATOM 2617 N N . TYR A 1 339 ? -5.227 4.688 16.891 1 76.75 339 TYR A N 1
ATOM 2618 C CA . TYR A 1 339 ? -4.18 4.695 15.875 1 76.75 339 TYR A CA 1
ATOM 2619 C C . TYR A 1 339 ? -4.457 5.754 14.812 1 76.75 339 TYR A C 1
ATOM 2621 O O . TYR A 1 339 ? -3.529 6.352 14.266 1 76.75 339 TYR A O 1
ATOM 2629 N N . ASP A 1 340 ? -5.75 5.883 14.516 1 79.69 340 ASP A N 1
ATOM 2630 C CA . ASP A 1 340 ? -6.098 6.902 13.531 1 79.69 340 ASP A CA 1
ATOM 2631 C C . ASP A 1 340 ? -6.484 8.219 14.211 1 79.69 340 ASP A C 1
ATOM 2633 O O . ASP A 1 340 ? -6.684 8.258 15.422 1 79.69 340 ASP A O 1
ATOM 2637 N N . SER A 1 341 ? -6.637 9.219 13.438 1 84.19 341 SER A N 1
ATOM 2638 C CA . SER A 1 341 ? -6.781 10.562 13.984 1 84.19 341 SER A CA 1
ATOM 2639 C C . SER A 1 341 ? -8.195 10.805 14.5 1 84.19 341 SER A C 1
ATOM 2641 O O . SER A 1 341 ? -8.422 11.688 15.336 1 84.19 341 SER A O 1
ATOM 2643 N N . LEU A 1 342 ? -9.18 10.047 14.117 1 89.44 342 LEU A N 1
ATOM 2644 C CA . LEU A 1 342 ? -10.555 10.461 14.352 1 89.44 342 LEU A CA 1
ATOM 2645 C C . LEU A 1 342 ? -11.25 9.523 15.328 1 89.44 342 LEU A C 1
ATOM 2647 O O . LEU A 1 342 ? -12.172 9.93 16.047 1 89.44 342 LEU A O 1
ATOM 2651 N N . SER A 1 343 ? -10.867 8.305 15.406 1 87.69 343 SER A N 1
ATOM 2652 C CA . SER A 1 343 ? -11.625 7.262 16.094 1 87.69 343 SER A CA 1
ATOM 2653 C C . SER A 1 343 ? -11.695 7.523 17.594 1 87.69 343 SER A C 1
ATOM 2655 O O . SER A 1 343 ? -12.664 7.133 18.25 1 87.69 343 SER A O 1
ATOM 2657 N N . GLY A 1 344 ? -10.727 8.219 18.125 1 91.88 344 GLY A N 1
ATOM 2658 C CA . GLY A 1 344 ? -10.695 8.453 19.547 1 91.88 344 GLY A CA 1
ATOM 2659 C C . GLY A 1 344 ? -11.258 9.805 19.953 1 91.88 344 GLY A C 1
ATOM 2660 O O . GLY A 1 344 ? -11.336 10.117 21.141 1 91.88 344 GLY A O 1
ATOM 2661 N N . LEU A 1 345 ? -11.719 10.57 19 1 95.19 345 LEU A N 1
ATOM 2662 C CA . LEU A 1 345 ? -12.125 11.945 19.281 1 95.19 345 LEU A CA 1
ATOM 2663 C C . LEU A 1 345 ? -13.469 11.977 20 1 95.19 345 LEU A C 1
ATOM 2665 O O . LEU A 1 345 ? -14.391 11.242 19.641 1 95.19 345 LEU A O 1
ATOM 2669 N N . LEU A 1 346 ? -13.531 12.805 20.984 1 96.5 346 LEU A N 1
ATOM 2670 C CA . LEU A 1 346 ? -14.781 13.125 21.656 1 96.5 346 LEU A CA 1
ATOM 2671 C C . LEU A 1 346 ? -15.469 14.312 21 1 96.5 346 LEU A C 1
ATOM 2673 O O . LEU A 1 346 ? -14.836 15.07 20.25 1 96.5 346 LEU A O 1
ATOM 2677 N N . SER A 1 347 ? -16.766 14.43 21.281 1 97.19 347 SER A N 1
ATOM 2678 C CA . SER A 1 347 ? -17.453 15.633 20.828 1 97.19 347 SER A CA 1
ATOM 2679 C C . SER A 1 347 ? -17.016 16.859 21.625 1 97.19 347 SER A C 1
ATOM 2681 O O . SER A 1 347 ? -16.391 16.734 22.672 1 97.19 347 SER A O 1
ATOM 2683 N N . MET A 1 348 ? -17.328 18.031 21.078 1 97.38 348 MET A N 1
ATOM 2684 C CA . MET A 1 348 ? -17.016 19.25 21.797 1 97.38 348 MET A CA 1
ATOM 2685 C C . MET A 1 348 ? -17.656 19.25 23.188 1 97.38 348 MET A C 1
ATOM 2687 O O . MET A 1 348 ? -17.016 19.578 24.172 1 97.38 348 MET A O 1
ATOM 2691 N N . GLU A 1 349 ? -18.859 18.797 23.234 1 97.62 349 GLU A N 1
ATOM 2692 C CA . GLU A 1 349 ? -19.609 18.75 24.484 1 97.62 349 GLU A CA 1
ATOM 2693 C C . GLU A 1 349 ? -18.984 17.766 25.469 1 97.62 349 GLU A C 1
ATOM 2695 O O . GLU A 1 349 ? -18.828 18.078 26.656 1 97.62 349 GLU A O 1
ATOM 2700 N N . GLU A 1 350 ? -18.609 16.625 24.953 1 97.88 350 GLU A N 1
ATOM 2701 C CA . GLU A 1 350 ? -17.984 15.609 25.797 1 97.88 350 GLU A CA 1
ATOM 2702 C C . GLU A 1 350 ? -16.656 16.094 26.359 1 97.88 350 GLU A C 1
ATOM 2704 O O . GLU A 1 350 ? -16.328 15.852 27.516 1 97.88 350 GLU A O 1
ATOM 2709 N N . MET A 1 351 ? -15.938 16.75 25.547 1 98 351 MET A N 1
ATOM 2710 C CA . MET A 1 351 ? -14.656 17.281 26 1 98 351 MET A CA 1
ATOM 2711 C C . MET A 1 351 ? -14.859 18.359 27.062 1 98 351 MET A C 1
ATOM 2713 O O . MET A 1 351 ? -14.164 18.375 28.078 1 98 351 MET A O 1
ATOM 2717 N N . GLU A 1 352 ? -15.789 19.234 26.859 1 98.19 352 GLU A N 1
ATOM 2718 C CA . GLU A 1 352 ? -16.078 20.281 27.844 1 98.19 352 GLU A CA 1
ATOM 2719 C C . GLU A 1 352 ? -16.5 19.688 29.188 1 98.19 352 GLU A C 1
ATOM 2721 O O . GLU A 1 352 ? -16.062 20.156 30.234 1 98.19 352 GLU A O 1
ATOM 2726 N N . GLN A 1 353 ? -17.312 18.688 29.109 1 98.19 353 GLN A N 1
ATOM 2727 C CA . GLN A 1 353 ? -17.766 18.016 30.328 1 98.19 353 GLN A CA 1
ATOM 2728 C C . GLN A 1 353 ? -16.594 17.391 31.078 1 98.19 353 GLN A C 1
ATOM 2730 O O . GLN A 1 353 ? -16.516 17.484 32.312 1 98.19 353 GLN A O 1
ATOM 2735 N N . LYS A 1 354 ? -15.773 16.703 30.328 1 97.69 354 LYS A N 1
ATOM 2736 C CA . LYS A 1 354 ? -14.625 16.062 30.953 1 97.69 354 LYS A CA 1
ATOM 2737 C C . LYS A 1 354 ? -13.695 17.094 31.594 1 97.69 354 LYS A C 1
ATOM 2739 O O . LYS A 1 354 ? -13.156 16.859 32.688 1 97.69 354 LYS A O 1
ATOM 2744 N N . ILE A 1 355 ? -13.5 18.203 30.953 1 97.81 355 ILE A N 1
ATOM 2745 C CA . ILE A 1 355 ? -12.672 19.297 31.469 1 97.81 355 ILE A CA 1
ATOM 2746 C C . ILE A 1 355 ? -13.281 19.844 32.75 1 97.81 355 ILE A C 1
ATOM 2748 O O . ILE A 1 355 ? -12.586 20 33.75 1 97.81 355 ILE A O 1
ATOM 2752 N N . ASP A 1 356 ? -14.547 20.125 32.719 1 97.94 356 ASP A N 1
ATOM 2753 C CA . ASP A 1 356 ? -15.242 20.75 33.844 1 97.94 356 ASP A CA 1
ATOM 2754 C C . ASP A 1 356 ? -15.305 19.797 35.062 1 97.94 356 ASP A C 1
ATOM 2756 O O . ASP A 1 356 ? -15.445 20.25 36.188 1 97.94 356 ASP A O 1
ATOM 2760 N N . ARG A 1 357 ? -15.164 18.516 34.781 1 97.69 357 ARG A N 1
ATOM 2761 C CA . ARG A 1 357 ? -15.18 17.516 35.875 1 97.69 357 ARG A CA 1
ATOM 2762 C C . ARG A 1 357 ? -13.789 17.312 36.438 1 97.69 357 ARG A C 1
ATOM 2764 O O . ARG A 1 357 ? -13.602 16.484 37.344 1 97.69 357 ARG A O 1
ATOM 2771 N N . GLY A 1 358 ? -12.836 17.969 35.938 1 96.5 358 GLY A N 1
ATOM 2772 C CA . GLY A 1 358 ? -11.508 17.922 36.531 1 96.5 358 GLY A CA 1
ATOM 2773 C C . GLY A 1 358 ? -10.578 16.953 35.812 1 96.5 358 GLY A C 1
ATOM 2774 O O . GLY A 1 358 ? -9.883 16.172 36.438 1 96.5 358 GLY A O 1
ATOM 2775 N N . TRP A 1 359 ? -10.594 16.938 34.469 1 96.19 359 TRP A N 1
ATOM 2776 C CA . TRP A 1 359 ? -9.664 16.109 33.719 1 96.19 359 TRP A CA 1
ATOM 2777 C C . TRP A 1 359 ? -8.227 16.359 34.156 1 96.19 359 TRP A C 1
ATOM 2779 O O . TRP A 1 359 ? -7.742 17.484 34.125 1 96.19 359 TRP A O 1
ATOM 2789 N N . GLU A 1 360 ? -7.543 15.312 34.562 1 96.19 360 GLU A N 1
ATOM 2790 C CA . GLU A 1 360 ? -6.195 15.422 35.094 1 96.19 360 GLU A CA 1
ATOM 2791 C C . GLU A 1 360 ? -5.207 15.914 34.062 1 96.19 360 GLU A C 1
ATOM 2793 O O . GLU A 1 360 ? -5.262 15.477 32.906 1 96.19 360 GLU A O 1
ATOM 2798 N N . LYS A 1 361 ? -4.359 16.812 34.406 1 95 361 LYS A N 1
ATOM 2799 C CA . LYS A 1 361 ? -3.316 17.344 33.531 1 95 361 LYS A CA 1
ATOM 2800 C C . LYS A 1 361 ? -1.998 16.609 33.75 1 95 361 LYS A C 1
ATOM 2802 O O . LYS A 1 361 ? -1.75 16.047 34.812 1 95 361 LYS A O 1
ATOM 2807 N N . ILE A 1 362 ? -1.285 16.547 32.688 1 90.19 362 ILE A N 1
ATOM 2808 C CA . ILE A 1 362 ? 0.053 15.977 32.781 1 90.19 362 ILE A CA 1
ATOM 2809 C C . ILE A 1 362 ? 0.948 16.922 33.594 1 90.19 362 ILE A C 1
ATOM 2811 O O . ILE A 1 362 ? 0.937 18.141 33.375 1 90.19 362 ILE A O 1
ATOM 2815 N N . SER A 1 363 ? 1.652 16.406 34.656 1 75.19 363 SER A N 1
ATOM 2816 C CA . SER A 1 363 ? 2.562 17.172 35.5 1 75.19 363 SER A CA 1
ATOM 2817 C C . SER A 1 363 ? 3.922 17.344 34.812 1 75.19 363 SER A C 1
ATOM 2819 O O . SER A 1 363 ? 4.586 16.359 34.5 1 75.19 363 SER A O 1
ATOM 2821 N N . ILE A 1 364 ? 4.152 18.344 34.062 1 62 364 ILE A N 1
ATOM 2822 C CA . ILE A 1 364 ? 5.457 18.5 33.438 1 62 364 ILE A CA 1
ATOM 2823 C C . ILE A 1 364 ? 6.414 19.219 34.375 1 62 364 ILE A C 1
ATOM 2825 O O . ILE A 1 364 ? 6.102 20.297 34.875 1 62 364 ILE A O 1
ATOM 2829 N N . LYS A 1 365 ? 7.32 18.562 35.062 1 50.31 365 LYS A N 1
ATOM 2830 C CA . LYS A 1 365 ? 8.422 19.141 35.812 1 50.31 365 LYS A CA 1
ATOM 2831 C C . LYS A 1 365 ? 9.359 19.938 34.906 1 50.31 365 LYS A C 1
ATOM 2833 O O . LYS A 1 365 ? 9.578 19.547 33.781 1 50.31 365 LYS A O 1
ATOM 2838 N N . MET B 1 1 ? -17.141 -20.125 -26.938 1 88.81 1 MET B N 1
ATOM 2839 C CA . MET B 1 1 ? -16.234 -19.578 -25.922 1 88.81 1 MET B CA 1
ATOM 2840 C C . MET B 1 1 ? -16.047 -20.562 -24.781 1 88.81 1 MET B C 1
ATOM 2842 O O . MET B 1 1 ? -17.016 -21.109 -24.25 1 88.81 1 MET B O 1
ATOM 2846 N N . LYS B 1 2 ? -14.805 -20.938 -24.484 1 94.69 2 LYS B N 1
ATOM 2847 C CA . LYS B 1 2 ? -14.516 -21.906 -23.422 1 94.69 2 LYS B CA 1
ATOM 2848 C C . LYS B 1 2 ? -14.758 -21.297 -22.047 1 94.69 2 LYS B C 1
ATOM 2850 O O . LYS B 1 2 ? -14.484 -20.125 -21.812 1 94.69 2 LYS B O 1
ATOM 2855 N N . LYS B 1 3 ? -15.359 -22.094 -21.25 1 98.19 3 LYS B N 1
ATOM 2856 C CA . LYS B 1 3 ? -15.656 -21.672 -19.875 1 98.19 3 LYS B CA 1
ATOM 2857 C C . LYS B 1 3 ? -14.609 -22.203 -18.906 1 98.19 3 LYS B C 1
ATOM 2859 O O . LYS B 1 3 ? -14.383 -23.422 -18.828 1 98.19 3 LYS B O 1
ATOM 2864 N N . VAL B 1 4 ? -14 -21.281 -18.203 1 98.62 4 VAL B N 1
ATOM 2865 C CA . VAL B 1 4 ? -12.922 -21.656 -17.297 1 98.62 4 VAL B CA 1
ATOM 2866 C C . VAL B 1 4 ? -13.219 -21.109 -15.898 1 98.62 4 VAL B C 1
ATOM 2868 O O . VAL B 1 4 ? -13.695 -19.969 -15.758 1 98.62 4 VAL B O 1
ATOM 2871 N N . VAL B 1 5 ? -13.008 -21.891 -14.875 1 98.81 5 VAL B N 1
ATOM 2872 C CA . VAL B 1 5 ? -13.07 -21.453 -13.484 1 98.81 5 VAL B CA 1
ATOM 2873 C C . VAL B 1 5 ? -11.672 -21.453 -12.875 1 98.81 5 VAL B C 1
ATOM 2875 O O . VAL B 1 5 ? -10.977 -22.484 -12.922 1 98.81 5 VAL B O 1
ATOM 2878 N N . VAL B 1 6 ? -11.242 -20.328 -12.391 1 98.88 6 VAL B N 1
ATOM 2879 C CA . VAL B 1 6 ? -9.969 -20.234 -11.68 1 98.88 6 VAL B CA 1
ATOM 2880 C C . VAL B 1 6 ? -10.219 -19.938 -10.203 1 98.88 6 VAL B C 1
ATOM 2882 O O . VAL B 1 6 ? -10.859 -18.938 -9.875 1 98.88 6 VAL B O 1
ATOM 2885 N N . ALA B 1 7 ? -9.695 -20.781 -9.328 1 98.81 7 ALA B N 1
ATOM 2886 C CA . ALA B 1 7 ? -9.922 -20.656 -7.895 1 98.81 7 ALA B CA 1
ATOM 2887 C C . ALA B 1 7 ? -8.602 -20.578 -7.133 1 98.81 7 ALA B C 1
ATOM 2889 O O . ALA B 1 7 ? -7.57 -21.062 -7.617 1 98.81 7 ALA B O 1
ATOM 2890 N N . GLY B 1 8 ? -8.648 -19.922 -5.98 1 98.38 8 GLY B N 1
ATOM 2891 C CA . GLY B 1 8 ? -7.484 -19.953 -5.105 1 98.38 8 GLY B CA 1
ATOM 2892 C C . GLY B 1 8 ? -7.027 -18.594 -4.648 1 98.38 8 GLY B C 1
ATOM 2893 O O . GLY B 1 8 ? -7.832 -17.797 -4.16 1 98.38 8 GLY B O 1
ATOM 2894 N N . CYS B 1 9 ? -5.715 -18.359 -4.758 1 97.81 9 CYS B N 1
ATOM 2895 C CA . CYS B 1 9 ? -5.055 -17.219 -4.152 1 97.81 9 CYS B CA 1
ATOM 2896 C C . CYS B 1 9 ? -5.371 -15.938 -4.918 1 97.81 9 CYS B C 1
ATOM 2898 O O . CYS B 1 9 ? -5.277 -15.906 -6.148 1 97.81 9 CYS B O 1
ATOM 2900 N N . LEU B 1 10 ? -5.836 -14.938 -4.254 1 98.06 10 LEU B N 1
ATOM 2901 C CA . LEU B 1 10 ? -6.125 -13.602 -4.754 1 98.06 10 LEU B CA 1
ATOM 2902 C C . LEU B 1 10 ? -5.57 -12.539 -3.809 1 98.06 10 LEU B C 1
ATOM 2904 O O . LEU B 1 10 ? -5.809 -12.594 -2.602 1 98.06 10 LEU B O 1
ATOM 2908 N N . CYS B 1 11 ? -4.77 -11.633 -4.34 1 96.75 11 CYS B N 1
ATOM 2909 C CA . CYS B 1 11 ? -4.148 -10.648 -3.467 1 96.75 11 CYS B CA 1
ATOM 2910 C C . CYS B 1 11 ? -3.939 -9.328 -4.195 1 96.75 11 CYS B C 1
ATOM 2912 O O . CYS B 1 11 ? -4.121 -9.25 -5.414 1 96.75 11 CYS B O 1
ATOM 2914 N N . LEU B 1 12 ? -3.691 -8.266 -3.451 1 96.94 12 LEU B N 1
ATOM 2915 C CA . LEU B 1 12 ? -3.299 -6.957 -3.955 1 96.94 12 LEU B CA 1
ATOM 2916 C C . LEU B 1 12 ? -1.797 -6.742 -3.805 1 96.94 12 LEU B C 1
ATOM 2918 O O . LEU B 1 12 ? -1.243 -6.941 -2.721 1 96.94 12 LEU B O 1
ATOM 2922 N N . ASP B 1 13 ? -1.172 -6.355 -4.867 1 94.12 13 ASP B N 1
ATOM 2923 C CA . ASP B 1 13 ? 0.254 -6.047 -4.828 1 94.12 13 ASP B CA 1
ATOM 2924 C C . ASP B 1 13 ? 0.492 -4.539 -4.914 1 94.12 13 ASP B C 1
ATOM 2926 O O . ASP B 1 13 ? -0.041 -3.873 -5.805 1 94.12 13 ASP B O 1
ATOM 2930 N N . ILE B 1 14 ? 1.244 -4.016 -4.012 1 95.5 14 ILE B N 1
ATOM 2931 C CA . ILE B 1 14 ? 1.611 -2.604 -3.959 1 95.5 14 ILE B CA 1
ATOM 2932 C C . ILE B 1 14 ? 3.127 -2.461 -4.066 1 95.5 14 ILE B C 1
ATOM 2934 O O . ILE B 1 14 ? 3.867 -2.93 -3.199 1 95.5 14 ILE B O 1
ATOM 2938 N N . THR B 1 15 ? 3.607 -1.759 -5.082 1 92.81 15 THR B N 1
ATOM 2939 C CA . THR B 1 15 ? 5.043 -1.641 -5.324 1 92.81 15 THR B CA 1
ATOM 2940 C C . THR B 1 15 ? 5.434 -0.184 -5.551 1 92.81 15 THR B C 1
ATOM 2942 O O . THR B 1 15 ? 5.328 0.326 -6.672 1 92.81 15 THR B O 1
ATOM 2945 N N . PRO B 1 16 ? 5.93 0.475 -4.527 1 94.38 16 PRO B N 1
ATOM 2946 C CA . PRO B 1 16 ? 6.449 1.827 -4.746 1 94.38 16 PRO B CA 1
ATOM 2947 C C . PRO B 1 16 ? 7.637 1.856 -5.703 1 94.38 16 PRO B C 1
ATOM 2949 O O . PRO B 1 16 ? 8.469 0.944 -5.691 1 94.38 16 PRO B O 1
ATOM 2952 N N . GLU B 1 17 ? 7.715 2.893 -6.488 1 91.94 17 GLU B N 1
ATOM 2953 C CA . GLU B 1 17 ? 8.859 3.08 -7.371 1 91.94 17 GLU B CA 1
ATOM 2954 C C . GLU B 1 17 ? 10.039 3.691 -6.621 1 91.94 17 GLU B C 1
ATOM 2956 O O . GLU B 1 17 ? 9.906 4.746 -5.996 1 91.94 17 GLU B O 1
ATOM 2961 N N . PHE B 1 18 ? 11.164 3.006 -6.672 1 89.19 18 PHE B N 1
ATOM 2962 C CA . PHE B 1 18 ? 12.383 3.523 -6.062 1 89.19 18 PHE B CA 1
ATOM 2963 C C . PHE B 1 18 ? 13.273 4.18 -7.109 1 89.19 18 PHE B C 1
ATOM 2965 O O . PHE B 1 18 ? 13.461 3.639 -8.203 1 89.19 18 PHE B O 1
ATOM 2972 N N . HIS B 1 19 ? 13.602 5.418 -6.852 1 79.25 19 HIS B N 1
ATOM 2973 C CA . HIS B 1 19 ? 14.453 6.141 -7.789 1 79.25 19 HIS B CA 1
ATOM 2974 C C . HIS B 1 19 ? 15.906 6.125 -7.336 1 79.25 19 HIS B C 1
ATOM 2976 O O . HIS B 1 19 ? 16.188 6.207 -6.137 1 79.25 19 HIS B O 1
ATOM 2982 N N . ASP B 1 20 ? 16.766 5.473 -8.117 1 65.06 20 ASP B N 1
ATOM 2983 C CA . ASP B 1 20 ? 18.203 5.492 -7.855 1 65.06 20 ASP B CA 1
ATOM 2984 C C . ASP B 1 20 ? 18.75 6.918 -7.895 1 65.06 20 ASP B C 1
ATOM 2986 O O . ASP B 1 20 ? 18.344 7.715 -8.75 1 65.06 20 ASP B O 1
ATOM 2990 N N . SER B 1 21 ? 19.062 7.488 -6.781 1 56.38 21 SER B N 1
ATOM 2991 C CA . SER B 1 21 ? 19.828 8.703 -7.012 1 56.38 21 SER B CA 1
ATOM 2992 C C . SER B 1 21 ? 21.172 8.383 -7.668 1 56.38 21 SER B C 1
ATOM 2994 O O . SER B 1 21 ? 21.734 7.312 -7.453 1 56.38 21 SER B O 1
ATOM 2996 N N . GLN B 1 22 ? 21.344 8.617 -9.047 1 51.47 22 GLN B N 1
ATOM 2997 C CA . GLN B 1 22 ? 22.5 8.383 -9.922 1 51.47 22 GLN B CA 1
ATOM 2998 C C . GLN B 1 22 ? 23.797 8.305 -9.125 1 51.47 22 GLN B C 1
ATOM 3000 O O . GLN B 1 22 ? 24.75 7.656 -9.547 1 51.47 22 GLN B O 1
ATOM 3005 N N . GLU B 1 23 ? 24.078 8.953 -8.023 1 53.53 23 GLU B N 1
ATOM 3006 C CA . GLU B 1 23 ? 25.469 9.148 -7.613 1 53.53 23 GLU B CA 1
ATOM 3007 C C . GLU B 1 23 ? 25.938 8.023 -6.691 1 53.53 23 GLU B C 1
ATOM 3009 O O . GLU B 1 23 ? 27.109 7.664 -6.688 1 53.53 23 GLU B O 1
ATOM 3014 N N . LYS B 1 24 ? 25.297 7.539 -5.805 1 56.88 24 LYS B N 1
ATOM 3015 C CA . LYS B 1 24 ? 25.828 6.477 -4.961 1 56.88 24 LYS B CA 1
ATOM 3016 C C . LYS B 1 24 ? 24.781 5.41 -4.684 1 56.88 24 LYS B C 1
ATOM 3018 O O . LYS B 1 24 ? 23.672 5.727 -4.254 1 56.88 24 LYS B O 1
ATOM 3023 N N . ARG B 1 25 ? 25.094 4.113 -5.098 1 67.75 25 ARG B N 1
ATOM 3024 C CA . ARG B 1 25 ? 24.266 2.943 -4.812 1 67.75 25 ARG B CA 1
ATOM 3025 C C . ARG B 1 25 ? 24.078 2.76 -3.311 1 67.75 25 ARG B C 1
ATOM 3027 O O . ARG B 1 25 ? 25.047 2.533 -2.578 1 67.75 25 ARG B O 1
ATOM 3034 N N . LYS B 1 26 ? 22.922 2.91 -2.857 1 78.81 26 LYS B N 1
ATOM 3035 C CA . LYS B 1 26 ? 22.609 2.754 -1.439 1 78.81 26 LYS B CA 1
ATOM 3036 C C . LYS B 1 26 ? 22.5 1.278 -1.058 1 78.81 26 LYS B C 1
ATOM 3038 O O . LYS B 1 26 ? 22.047 0.454 -1.854 1 78.81 26 LYS B O 1
ATOM 3043 N N . THR B 1 27 ? 23.078 0.982 0.126 1 81.56 27 THR B N 1
ATOM 3044 C CA . THR B 1 27 ? 22.922 -0.345 0.711 1 81.56 27 THR B CA 1
ATOM 3045 C C . THR B 1 27 ? 21.531 -0.508 1.318 1 81.56 27 THR B C 1
ATOM 3047 O O . THR B 1 27 ? 20.797 0.467 1.457 1 81.56 27 THR B O 1
ATOM 3050 N N . ALA B 1 28 ? 21.234 -1.761 1.663 1 80.94 28 ALA B N 1
ATOM 3051 C CA . ALA B 1 28 ? 19.953 -2.033 2.303 1 80.94 28 ALA B CA 1
ATOM 3052 C C . ALA B 1 28 ? 19.797 -1.229 3.59 1 80.94 28 ALA B C 1
ATOM 3054 O O . ALA B 1 28 ? 18.719 -0.697 3.871 1 80.94 28 ALA B O 1
ATOM 3055 N N . SER B 1 29 ? 20.875 -1.148 4.305 1 80.62 29 SER B N 1
ATOM 3056 C CA . SER B 1 29 ? 20.828 -0.429 5.574 1 80.62 29 SER B CA 1
ATOM 3057 C C . SER B 1 29 ? 20.562 1.056 5.359 1 80.62 29 SER B C 1
ATOM 3059 O O . SER B 1 29 ? 19.938 1.707 6.207 1 80.62 29 SER B O 1
ATOM 3061 N N . GLU B 1 30 ? 20.969 1.525 4.25 1 80.44 30 GLU B N 1
ATOM 3062 C CA . GLU B 1 30 ? 20.734 2.936 3.939 1 80.44 30 GLU B CA 1
ATOM 3063 C C . GLU B 1 30 ? 19.312 3.178 3.457 1 80.44 30 GLU B C 1
ATOM 3065 O O . GLU B 1 30 ? 18.719 4.207 3.77 1 80.44 30 GLU B O 1
ATOM 3070 N N . TRP B 1 31 ? 18.812 2.197 2.725 1 84.69 31 TRP B N 1
ATOM 3071 C CA . TRP B 1 31 ? 17.453 2.318 2.217 1 84.69 31 TRP B CA 1
ATOM 3072 C C . TRP B 1 31 ? 16.438 2.215 3.352 1 84.69 31 TRP B C 1
ATOM 3074 O O . TRP B 1 31 ? 15.352 2.812 3.285 1 84.69 31 TRP B O 1
ATOM 3084 N N . PHE B 1 32 ? 16.766 1.463 4.344 1 86.5 32 PHE B N 1
ATOM 3085 C CA . PHE B 1 32 ? 15.805 1.144 5.398 1 86.5 32 PHE B CA 1
ATOM 3086 C C . PHE B 1 32 ? 16.297 1.636 6.75 1 86.5 32 PHE B C 1
ATOM 3088 O O . PHE B 1 32 ? 16.281 0.893 7.734 1 86.5 32 PHE B O 1
ATOM 3095 N N . LEU B 1 33 ? 16.766 2.857 6.785 1 81.5 33 LEU B N 1
ATOM 3096 C CA . LEU B 1 33 ? 17.25 3.48 8.008 1 81.5 33 LEU B CA 1
ATOM 3097 C C . LEU B 1 33 ? 16.109 3.832 8.945 1 81.5 33 LEU B C 1
ATOM 3099 O O . LEU B 1 33 ? 15.203 4.586 8.57 1 81.5 33 LEU B O 1
ATOM 3103 N N . PRO B 1 34 ? 16.172 3.283 10.18 1 81.88 34 PRO B N 1
ATOM 3104 C CA . PRO B 1 34 ? 15.102 3.609 11.133 1 81.88 34 PRO B CA 1
ATOM 3105 C C . PRO B 1 34 ? 14.961 5.113 11.367 1 81.88 34 PRO B C 1
ATOM 3107 O O . PRO B 1 34 ? 15.969 5.828 11.422 1 81.88 34 PRO B O 1
ATOM 3110 N N . GLY B 1 35 ? 13.742 5.617 11.469 1 75.81 35 GLY B N 1
ATOM 3111 C CA . GLY B 1 35 ? 13.453 7.012 11.781 1 75.81 35 GLY B CA 1
ATOM 3112 C C . GLY B 1 35 ? 13.492 7.914 10.562 1 75.81 35 GLY B C 1
ATOM 3113 O O . GLY B 1 35 ? 13.281 9.125 10.672 1 75.81 35 GLY B O 1
ATOM 3114 N N . LYS B 1 36 ? 13.656 7.359 9.414 1 78.56 36 LYS B N 1
ATOM 3115 C CA . LYS B 1 36 ? 13.852 8.188 8.227 1 78.56 36 LYS B CA 1
ATOM 3116 C C . LYS B 1 36 ? 12.648 8.109 7.289 1 78.56 36 LYS B C 1
ATOM 3118 O O . LYS B 1 36 ? 11.945 7.094 7.262 1 78.56 36 LYS B O 1
ATOM 3123 N N . LEU B 1 37 ? 12.461 9.211 6.621 1 84.12 37 LEU B N 1
ATOM 3124 C CA . LEU B 1 37 ? 11.508 9.273 5.516 1 84.12 37 LEU B CA 1
ATOM 3125 C C . LEU B 1 37 ? 12.234 9.25 4.176 1 84.12 37 LEU B C 1
ATOM 3127 O O . LEU B 1 37 ? 13.078 10.102 3.904 1 84.12 37 LEU B O 1
ATOM 3131 N N . LEU B 1 38 ? 11.961 8.25 3.422 1 86.88 38 LEU B N 1
ATOM 3132 C CA . LEU B 1 38 ? 12.531 8.141 2.082 1 86.88 38 LEU B CA 1
ATOM 3133 C C . LEU B 1 38 ? 11.5 8.5 1.021 1 86.88 38 LEU B C 1
ATOM 3135 O O . LEU B 1 38 ? 10.359 8.023 1.07 1 86.88 38 LEU B O 1
ATOM 3139 N N . GLN B 1 39 ? 11.938 9.305 0.148 1 88.81 39 GLN B N 1
ATOM 3140 C CA . GLN B 1 39 ? 11.047 9.656 -0.954 1 88.81 39 GLN B CA 1
ATOM 3141 C C . GLN B 1 39 ? 11.039 8.57 -2.021 1 88.81 39 GLN B C 1
ATOM 3143 O O . GLN B 1 39 ? 12.094 8.078 -2.428 1 88.81 39 GLN B O 1
ATOM 3148 N N . VAL B 1 40 ? 9.836 8.148 -2.396 1 92.75 40 VAL B N 1
ATOM 3149 C CA . VAL B 1 40 ? 9.648 7.168 -3.463 1 92.75 40 VAL B CA 1
ATOM 3150 C C . VAL B 1 40 ? 8.727 7.738 -4.535 1 92.75 40 VAL B C 1
ATOM 3152 O O . VAL B 1 40 ? 8.172 8.828 -4.371 1 92.75 40 VAL B O 1
ATOM 3155 N N . GLY B 1 41 ? 8.664 7.004 -5.637 1 93.31 41 GLY B N 1
ATOM 3156 C CA . GLY B 1 41 ? 7.793 7.422 -6.719 1 93.31 41 GLY B CA 1
ATOM 3157 C C . GLY B 1 41 ? 6.41 6.801 -6.645 1 93.31 41 GLY B C 1
ATOM 3158 O O . GLY B 1 41 ? 5.992 6.328 -5.582 1 93.31 41 GLY B O 1
ATOM 3159 N N . GLU B 1 42 ? 5.723 6.938 -7.727 1 94.38 42 GLU B N 1
ATOM 3160 C CA . GLU B 1 42 ? 4.375 6.391 -7.824 1 94.38 42 GLU B CA 1
ATOM 3161 C C . GLU B 1 42 ? 4.367 4.887 -7.551 1 94.38 42 GLU B C 1
ATOM 3163 O O . GLU B 1 42 ? 5.312 4.184 -7.906 1 94.38 42 GLU B O 1
ATOM 3168 N N . ALA B 1 43 ? 3.297 4.445 -6.887 1 94.12 43 ALA B N 1
ATOM 3169 C CA . ALA B 1 43 ? 3.164 3.018 -6.617 1 94.12 43 ALA B CA 1
ATOM 3170 C C . ALA B 1 43 ? 2.432 2.311 -7.754 1 94.12 43 ALA B C 1
ATOM 3172 O O . ALA B 1 43 ? 1.415 2.805 -8.25 1 94.12 43 ALA B O 1
ATOM 3173 N N . SER B 1 44 ? 3.023 1.176 -8.156 1 91.19 44 SER B N 1
ATOM 3174 C CA . SER B 1 44 ? 2.283 0.267 -9.031 1 91.19 44 SER B CA 1
ATOM 3175 C C . SER B 1 44 ? 1.331 -0.614 -8.227 1 91.19 44 SER B C 1
ATOM 3177 O O . SER B 1 44 ? 1.751 -1.305 -7.297 1 91.19 44 SER B O 1
ATOM 3179 N N . ILE B 1 45 ? 0.065 -0.529 -8.578 1 92.75 45 ILE B N 1
ATOM 3180 C CA . ILE B 1 45 ? -0.979 -1.278 -7.887 1 92.75 45 ILE B CA 1
ATOM 3181 C C . ILE B 1 45 ? -1.598 -2.299 -8.844 1 92.75 45 ILE B C 1
ATOM 3183 O O . ILE B 1 45 ? -2.213 -1.927 -9.844 1 92.75 45 ILE B O 1
ATOM 3187 N N . HIS B 1 46 ? -1.473 -3.57 -8.484 1 91.19 46 HIS B N 1
ATOM 3188 C CA . HIS B 1 46 ? -2.002 -4.633 -9.336 1 91.19 46 HIS B CA 1
ATOM 3189 C C . HIS B 1 46 ? -2.504 -5.805 -8.5 1 91.19 46 HIS B C 1
ATOM 3191 O O . HIS B 1 46 ? -2.164 -5.926 -7.316 1 91.19 46 HIS B O 1
ATOM 3197 N N . THR B 1 47 ? -3.34 -6.543 -9.109 1 93.62 47 THR B N 1
ATOM 3198 C CA . THR B 1 47 ? -3.734 -7.793 -8.477 1 93.62 47 THR B CA 1
ATOM 3199 C C . THR B 1 47 ? -2.656 -8.859 -8.656 1 93.62 47 THR B C 1
ATOM 3201 O O . THR B 1 47 ? -1.857 -8.789 -9.594 1 93.62 47 THR B O 1
ATOM 3204 N N . GLY B 1 48 ? -2.646 -9.773 -7.707 1 92.75 48 GLY B N 1
ATOM 3205 C CA . GLY B 1 48 ? -1.767 -10.93 -7.762 1 92.75 48 GLY B CA 1
ATOM 3206 C C . GLY B 1 48 ? -2.455 -12.227 -7.371 1 92.75 48 GLY B C 1
ATOM 3207 O O . GLY B 1 48 ? -3.623 -12.219 -6.973 1 92.75 48 GLY B O 1
ATOM 3208 N N . GLY B 1 49 ? -1.644 -13.266 -7.516 1 94 49 GLY B N 1
ATOM 3209 C CA . GLY B 1 49 ? -2.213 -14.578 -7.258 1 94 49 GLY B CA 1
ATOM 3210 C C . GLY B 1 49 ? -2.695 -15.273 -8.516 1 94 49 GLY B C 1
ATOM 3211 O O . GLY B 1 49 ? -2.852 -14.641 -9.562 1 94 49 GLY B O 1
ATOM 3212 N N . ALA B 1 50 ? -2.99 -16.516 -8.328 1 95.56 50 ALA B N 1
ATOM 3213 C CA . ALA B 1 50 ? -3.383 -17.328 -9.477 1 95.56 50 ALA B CA 1
ATOM 3214 C C . ALA B 1 50 ? -4.727 -16.859 -10.039 1 95.56 50 ALA B C 1
ATOM 3216 O O . ALA B 1 50 ? -4.93 -16.859 -11.258 1 95.56 50 ALA B O 1
ATOM 3217 N N . VAL B 1 51 ? -5.668 -16.5 -9.164 1 96.88 51 VAL B N 1
ATOM 3218 C CA . VAL B 1 51 ? -7.008 -16.109 -9.594 1 96.88 51 VAL B CA 1
ATOM 3219 C C . VAL B 1 51 ? -6.918 -14.906 -10.531 1 96.88 51 VAL B C 1
ATOM 3221 O O . VAL B 1 51 ? -7.539 -14.891 -11.594 1 96.88 51 VAL B O 1
ATOM 3224 N N . ALA B 1 52 ? -6.121 -14.023 -10.117 1 96.5 52 ALA B N 1
ATOM 3225 C CA . ALA B 1 52 ? -6.008 -12.82 -10.938 1 96.5 52 ALA B CA 1
ATOM 3226 C C . ALA B 1 52 ? -5.07 -13.047 -12.125 1 96.5 52 ALA B C 1
ATOM 3228 O O . ALA B 1 52 ? -5.465 -12.875 -13.281 1 96.5 52 ALA B O 1
ATOM 3229 N N . ASN B 1 53 ? -3.869 -13.5 -11.914 1 95.56 53 ASN B N 1
ATOM 3230 C CA . ASN B 1 53 ? -2.873 -13.617 -12.977 1 95.56 53 ASN B CA 1
ATOM 3231 C C . ASN B 1 53 ? -3.295 -14.633 -14.031 1 95.56 53 ASN B C 1
ATOM 3233 O O . ASN B 1 53 ? -3.375 -14.305 -15.219 1 95.56 53 ASN B O 1
ATOM 3237 N N . THR B 1 54 ? -3.572 -15.828 -13.602 1 98.12 54 THR B N 1
ATOM 3238 C CA . THR B 1 54 ? -3.969 -16.875 -14.531 1 98.12 54 THR B CA 1
ATOM 3239 C C . THR B 1 54 ? -5.371 -16.625 -15.078 1 98.12 54 THR B C 1
ATOM 3241 O O . THR B 1 54 ? -5.617 -16.766 -16.281 1 98.12 54 THR B O 1
ATOM 3244 N N . GLY B 1 55 ? -6.285 -16.219 -14.219 1 98.19 55 GLY B N 1
ATOM 3245 C CA . GLY B 1 55 ? -7.664 -15.969 -14.609 1 98.19 55 GLY B CA 1
ATOM 3246 C C . GLY B 1 55 ? -7.801 -14.867 -15.633 1 98.19 55 GLY B C 1
ATOM 3247 O O . GLY B 1 55 ? -8.469 -15.031 -16.656 1 98.19 55 GLY B O 1
ATOM 3248 N N . LEU B 1 56 ? -7.184 -13.773 -15.398 1 97.25 56 LEU B N 1
ATOM 3249 C CA . LEU B 1 56 ? -7.281 -12.641 -16.312 1 97.25 56 LEU B CA 1
ATOM 3250 C C . LEU B 1 56 ? -6.562 -12.945 -17.625 1 97.25 56 LEU B C 1
ATOM 3252 O O . LEU B 1 56 ? -6.965 -12.461 -18.688 1 97.25 56 LEU B O 1
ATOM 3256 N N . ALA B 1 57 ? -5.504 -13.734 -17.531 1 97.81 57 ALA B N 1
ATOM 3257 C CA . ALA B 1 57 ? -4.84 -14.172 -18.75 1 97.81 57 ALA B CA 1
ATOM 3258 C C . ALA B 1 57 ? -5.766 -15.031 -19.609 1 97.81 57 ALA B C 1
ATOM 3260 O O . ALA B 1 57 ? -5.84 -14.852 -20.828 1 97.81 57 ALA B O 1
ATOM 3261 N N . PHE B 1 58 ? -6.512 -15.969 -18.984 1 98.25 58 PHE B N 1
ATOM 3262 C CA . PHE B 1 58 ? -7.512 -16.75 -19.703 1 98.25 58 PHE B CA 1
ATOM 3263 C C . PHE B 1 58 ? -8.5 -15.836 -20.422 1 98.25 58 PHE B C 1
ATOM 3265 O O . PHE B 1 58 ? -8.836 -16.062 -21.578 1 98.25 58 PHE B O 1
ATOM 3272 N N . ARG B 1 59 ? -8.953 -14.844 -19.672 1 97.44 59 ARG B N 1
ATOM 3273 C CA . ARG B 1 59 ? -9.906 -13.898 -20.234 1 97.44 59 ARG B CA 1
ATOM 3274 C C . ARG B 1 59 ? -9.297 -13.148 -21.406 1 97.44 59 ARG B C 1
ATOM 3276 O O . ARG B 1 59 ? -9.953 -12.953 -22.438 1 97.44 59 ARG B O 1
ATOM 3283 N N . HIS B 1 60 ? -8.078 -12.711 -21.25 1 96.81 60 HIS B N 1
ATOM 3284 C CA . HIS B 1 60 ? -7.344 -12.047 -22.328 1 96.81 60 HIS B CA 1
ATOM 3285 C C . HIS B 1 60 ? -7.297 -12.914 -23.578 1 96.81 60 HIS B C 1
ATOM 3287 O O . HIS B 1 60 ? -7.367 -12.406 -24.688 1 96.81 60 HIS B O 1
ATOM 3293 N N . PHE B 1 61 ? -7.238 -14.195 -23.391 1 97.69 61 PHE B N 1
ATOM 3294 C CA . PHE B 1 61 ? -7.121 -15.133 -24.516 1 97.69 61 PHE B CA 1
ATOM 3295 C C . PHE B 1 61 ? -8.5 -15.57 -25 1 97.69 61 PHE B C 1
ATOM 3297 O O . PHE B 1 61 ? -8.617 -16.484 -25.812 1 97.69 61 PHE B O 1
ATOM 3304 N N . GLY B 1 62 ? -9.586 -15.008 -24.391 1 96.38 62 GLY B N 1
ATOM 3305 C CA . GLY B 1 62 ? -10.906 -15.141 -24.984 1 96.38 62 GLY B CA 1
ATOM 3306 C C . GLY B 1 62 ? -11.82 -16.062 -24.219 1 96.38 62 GLY B C 1
ATOM 3307 O O . GLY B 1 62 ? -12.945 -16.344 -24.641 1 96.38 62 GLY B O 1
ATOM 3308 N N . ALA B 1 63 ? -11.445 -16.516 -23.078 1 97.56 63 ALA B N 1
ATOM 3309 C CA . ALA B 1 63 ? -12.273 -17.438 -22.312 1 97.56 63 ALA B CA 1
ATOM 3310 C C . ALA B 1 63 ? -13.312 -16.672 -21.484 1 97.56 63 ALA B C 1
ATOM 3312 O O . ALA B 1 63 ? -13.148 -15.492 -21.203 1 97.56 63 ALA B O 1
ATOM 3313 N N . ASP B 1 64 ? -14.453 -17.328 -21.25 1 97.88 64 ASP B N 1
ATOM 3314 C CA . ASP B 1 64 ? -15.391 -16.891 -20.203 1 97.88 64 ASP B CA 1
ATOM 3315 C C . ASP B 1 64 ? -14.953 -17.391 -18.828 1 97.88 64 ASP B C 1
ATOM 3317 O O . ASP B 1 64 ? -15.039 -18.594 -18.547 1 97.88 64 ASP B O 1
ATOM 3321 N N . VAL B 1 65 ? -14.508 -16.453 -17.984 1 98.31 65 VAL B N 1
ATOM 3322 C CA . VAL B 1 65 ? -13.789 -16.875 -16.781 1 98.31 65 VAL B CA 1
ATOM 3323 C C . VAL B 1 65 ? -14.594 -16.516 -15.539 1 98.31 65 VAL B C 1
ATOM 3325 O O . VAL B 1 65 ? -15.117 -15.406 -15.43 1 98.31 65 VAL B O 1
ATOM 3328 N N . SER B 1 66 ? -14.773 -17.453 -14.688 1 98.31 66 SER B N 1
ATOM 3329 C CA . SER B 1 66 ? -15.203 -17.219 -13.312 1 98.31 66 SER B CA 1
ATOM 3330 C C . SER B 1 66 ? -14.023 -17.203 -12.352 1 98.31 66 SER B C 1
ATOM 3332 O O . SER B 1 66 ? -13.219 -18.141 -12.344 1 98.31 66 SER B O 1
ATOM 3334 N N . LEU B 1 67 ? -13.914 -16.156 -11.578 1 98.5 67 LEU B N 1
ATOM 3335 C CA . LEU B 1 67 ? -12.781 -15.953 -10.68 1 98.5 67 LEU B CA 1
ATOM 3336 C C . LEU B 1 67 ? -13.172 -16.266 -9.234 1 98.5 67 LEU B C 1
ATOM 3338 O O . LEU B 1 67 ? -13.719 -15.406 -8.539 1 98.5 67 LEU B O 1
ATOM 3342 N N . MET B 1 68 ? -12.805 -17.422 -8.773 1 98.5 68 MET B N 1
ATOM 3343 C CA . MET B 1 68 ? -13.188 -17.828 -7.43 1 98.5 68 MET B CA 1
ATOM 3344 C C . MET B 1 68 ? -12.07 -17.531 -6.434 1 98.5 68 MET B C 1
ATOM 3346 O O . MET B 1 68 ? -11.398 -18.453 -5.965 1 98.5 68 MET B O 1
ATOM 3350 N N . GLY B 1 69 ? -11.875 -16.391 -6.105 1 98.31 69 GLY B N 1
ATOM 3351 C CA . GLY B 1 69 ? -11.047 -15.898 -5.016 1 98.31 69 GLY B CA 1
ATOM 3352 C C . GLY B 1 69 ? -11.852 -15.258 -3.898 1 98.31 69 GLY B C 1
ATOM 3353 O O . GLY B 1 69 ? -13.078 -15.164 -3.98 1 98.31 69 GLY B O 1
ATOM 3354 N N . LYS B 1 70 ? -11.164 -14.922 -2.875 1 98.12 70 LYS B N 1
ATOM 3355 C CA . LYS B 1 70 ? -11.82 -14.352 -1.703 1 98.12 70 LYS B CA 1
ATOM 3356 C C . LYS B 1 70 ? -11.102 -13.094 -1.229 1 98.12 70 LYS B C 1
ATOM 3358 O O . LYS B 1 70 ? -9.867 -13.062 -1.171 1 98.12 70 LYS B O 1
ATOM 3363 N N . VAL B 1 71 ? -11.852 -11.992 -0.982 1 98.19 71 VAL B N 1
ATOM 3364 C CA . VAL B 1 71 ? -11.312 -10.75 -0.44 1 98.19 71 VAL B CA 1
ATOM 3365 C C . VAL B 1 71 ? -12.102 -10.336 0.801 1 98.19 71 VAL B C 1
ATOM 3367 O O . VAL B 1 71 ? -13.164 -10.891 1.078 1 98.19 71 VAL B O 1
ATOM 3370 N N . GLY B 1 72 ? -11.516 -9.469 1.562 1 97.81 72 GLY B N 1
ATOM 3371 C CA . GLY B 1 72 ? -12.242 -8.883 2.682 1 97.81 72 GLY B CA 1
ATOM 3372 C C . GLY B 1 72 ? -13.148 -7.734 2.275 1 97.81 72 GLY B C 1
ATOM 3373 O O . GLY B 1 72 ? -13.031 -7.211 1.167 1 97.81 72 GLY B O 1
ATOM 3374 N N . ASN B 1 73 ? -14.133 -7.434 3.131 1 96 73 ASN B N 1
ATOM 3375 C CA . ASN B 1 73 ? -14.906 -6.207 2.986 1 96 73 ASN B CA 1
ATOM 3376 C C . ASN B 1 73 ? -14.141 -4.996 3.516 1 96 73 ASN B C 1
ATOM 3378 O O . ASN B 1 73 ? -14.5 -4.438 4.555 1 96 73 ASN B O 1
ATOM 3382 N N . ASP B 1 74 ? -13.156 -4.586 2.783 1 94.31 74 ASP B N 1
ATOM 3383 C CA . ASP B 1 74 ? -12.258 -3.506 3.18 1 94.31 74 ASP B CA 1
ATOM 3384 C C . ASP B 1 74 ? -11.75 -2.738 1.963 1 94.31 74 ASP B C 1
ATOM 3386 O O . ASP B 1 74 ? -12.195 -2.984 0.838 1 94.31 74 ASP B O 1
ATOM 3390 N N . ALA B 1 75 ? -10.93 -1.732 2.225 1 93 75 ALA B N 1
ATOM 3391 C CA . ALA B 1 75 ? -10.453 -0.847 1.164 1 93 75 ALA B CA 1
ATOM 3392 C C . ALA B 1 75 ? -9.695 -1.63 0.093 1 93 75 ALA B C 1
ATOM 3394 O O . ALA B 1 75 ? -9.883 -1.393 -1.104 1 93 75 ALA B O 1
ATOM 3395 N N . PHE B 1 76 ? -8.852 -2.535 0.482 1 96.38 76 PHE B N 1
ATOM 3396 C CA . PHE B 1 76 ? -8.07 -3.322 -0.466 1 96.38 76 PHE B CA 1
ATOM 3397 C C . PHE B 1 76 ? -8.969 -4.266 -1.257 1 96.38 76 PHE B C 1
ATOM 3399 O O . PHE B 1 76 ? -8.742 -4.488 -2.447 1 96.38 76 PHE B O 1
ATOM 3406 N N . GLY B 1 77 ? -9.922 -4.836 -0.524 1 96.94 77 GLY B N 1
ATOM 3407 C CA . GLY B 1 77 ? -10.883 -5.68 -1.222 1 96.94 77 GLY B CA 1
ATOM 3408 C C . GLY B 1 77 ? -11.617 -4.957 -2.334 1 96.94 77 GLY B C 1
ATOM 3409 O O . GLY B 1 77 ? -11.758 -5.488 -3.438 1 96.94 77 GLY B O 1
ATOM 3410 N N . LYS B 1 78 ? -12.039 -3.764 -2.055 1 94.19 78 LYS B N 1
ATOM 3411 C CA . LYS B 1 78 ? -12.703 -2.945 -3.062 1 94.19 78 LYS B CA 1
ATOM 3412 C C . LYS B 1 78 ? -11.781 -2.674 -4.25 1 94.19 78 LYS B C 1
ATOM 3414 O O . LYS B 1 78 ? -12.219 -2.719 -5.402 1 94.19 78 LYS B O 1
ATOM 3419 N N . LEU B 1 79 ? -10.578 -2.393 -3.959 1 94.44 79 LEU B N 1
ATOM 3420 C CA . LEU B 1 79 ? -9.617 -2.119 -5.016 1 94.44 79 LEU B CA 1
ATOM 3421 C C . LEU B 1 79 ? -9.414 -3.346 -5.902 1 94.44 79 LEU B C 1
ATOM 3423 O O . LEU B 1 79 ? -9.352 -3.229 -7.129 1 94.44 79 LEU B O 1
ATOM 3427 N N . VAL B 1 80 ? -9.281 -4.48 -5.297 1 96.88 80 VAL B N 1
ATOM 3428 C CA . VAL B 1 80 ? -9.102 -5.723 -6.039 1 96.88 80 VAL B CA 1
ATOM 3429 C C . VAL B 1 80 ? -10.289 -5.938 -6.98 1 96.88 80 VAL B C 1
ATOM 3431 O O . VAL B 1 80 ? -10.109 -6.191 -8.172 1 96.88 80 VAL B O 1
ATOM 3434 N N . LEU B 1 81 ? -11.469 -5.785 -6.449 1 96.94 81 LEU B N 1
ATOM 3435 C CA . LEU B 1 81 ? -12.672 -6 -7.242 1 96.94 81 LEU B CA 1
ATOM 3436 C C . LEU B 1 81 ? -12.766 -4.977 -8.367 1 96.94 81 LEU B C 1
ATOM 3438 O O . LEU B 1 81 ? -13.18 -5.309 -9.484 1 96.94 81 LEU B O 1
ATOM 3442 N N . ASP B 1 82 ? -12.391 -3.734 -8.062 1 93.69 82 ASP B N 1
ATOM 3443 C CA . ASP B 1 82 ? -12.391 -2.697 -9.086 1 93.69 82 ASP B CA 1
ATOM 3444 C C . ASP B 1 82 ? -11.453 -3.062 -10.242 1 93.69 82 ASP B C 1
ATOM 3446 O O . ASP B 1 82 ? -11.789 -2.867 -11.406 1 93.69 82 ASP B O 1
ATOM 3450 N N . ILE B 1 83 ? -10.297 -3.561 -9.93 1 92.88 83 ILE B N 1
ATOM 3451 C CA . ILE B 1 83 ? -9.328 -3.941 -10.953 1 92.88 83 ILE B CA 1
ATOM 3452 C C . ILE B 1 83 ? -9.867 -5.105 -11.773 1 92.88 83 ILE B C 1
ATOM 3454 O O . ILE B 1 83 ? -9.805 -5.086 -13.008 1 92.88 83 ILE B O 1
ATOM 3458 N N . LEU B 1 84 ? -10.438 -6.102 -11.094 1 96.38 84 LEU B N 1
ATOM 3459 C CA . LEU B 1 84 ? -11.016 -7.23 -11.805 1 96.38 84 LEU B CA 1
ATOM 3460 C C . LEU B 1 84 ? -12.125 -6.77 -12.75 1 96.38 84 LEU B C 1
ATOM 3462 O O . LEU B 1 84 ? -12.211 -7.234 -13.891 1 96.38 84 LEU B O 1
ATOM 3466 N N . ASN B 1 85 ? -12.906 -5.824 -12.281 1 95.38 85 ASN B N 1
ATOM 3467 C CA . ASN B 1 85 ? -14.016 -5.32 -13.078 1 95.38 85 ASN B CA 1
ATOM 3468 C C . ASN B 1 85 ? -13.531 -4.57 -14.312 1 95.38 85 ASN B C 1
ATOM 3470 O O . ASN B 1 85 ? -14.164 -4.621 -15.367 1 95.38 85 ASN B O 1
ATOM 3474 N N . ARG B 1 86 ? -12.453 -3.895 -14.18 1 91.25 86 ARG B N 1
ATOM 3475 C CA . ARG B 1 86 ? -11.859 -3.203 -15.328 1 91.25 86 ARG B CA 1
ATOM 3476 C C . ARG B 1 86 ? -11.375 -4.199 -16.375 1 91.25 86 ARG B C 1
ATOM 3478 O O . ARG B 1 86 ? -11.242 -3.852 -17.547 1 91.25 86 ARG B O 1
ATOM 3485 N N . HIS B 1 87 ? -11.109 -5.438 -15.883 1 92.44 87 HIS B N 1
ATOM 3486 C CA . HIS B 1 87 ? -10.648 -6.477 -16.797 1 92.44 87 HIS B CA 1
ATOM 3487 C C . HIS B 1 87 ? -11.758 -7.473 -17.109 1 92.44 87 HIS B C 1
ATOM 3489 O O . HIS B 1 87 ? -11.5 -8.664 -17.281 1 92.44 87 HIS B O 1
ATOM 3495 N N . GLY B 1 88 ? -13.023 -7.109 -17.047 1 92.38 88 GLY B N 1
ATOM 3496 C CA . GLY B 1 88 ? -14.102 -7.949 -17.547 1 92.38 88 GLY B CA 1
ATOM 3497 C C . GLY B 1 88 ? -15.016 -8.461 -16.438 1 92.38 88 GLY B C 1
ATOM 3498 O O . GLY B 1 88 ? -15.992 -9.164 -16.719 1 92.38 88 GLY B O 1
ATOM 3499 N N . GLY B 1 89 ? -14.617 -8.211 -15.18 1 92.88 89 GLY B N 1
ATOM 3500 C CA . GLY B 1 89 ? -15.539 -8.547 -14.117 1 92.88 89 GLY B CA 1
ATOM 3501 C C . GLY B 1 89 ? -14.898 -9.336 -12.992 1 92.88 89 GLY B C 1
ATOM 3502 O O . GLY B 1 89 ? -13.836 -9.938 -13.18 1 92.88 89 GLY B O 1
ATOM 3503 N N . SER B 1 90 ? -15.641 -9.359 -11.914 1 94.12 90 SER B N 1
ATOM 3504 C CA . SER B 1 90 ? -15.18 -10.062 -10.719 1 94.12 90 SER B CA 1
ATOM 3505 C C . SER B 1 90 ? -16.094 -11.25 -10.391 1 94.12 90 SER B C 1
ATOM 3507 O O . SER B 1 90 ? -16.172 -11.68 -9.242 1 94.12 90 SER B O 1
ATOM 3509 N N . ARG B 1 91 ? -16.766 -11.758 -11.414 1 95.38 91 ARG B N 1
ATOM 3510 C CA . ARG B 1 91 ? -17.656 -12.891 -11.18 1 95.38 91 ARG B CA 1
ATOM 3511 C C . ARG B 1 91 ? -16.906 -14.039 -10.5 1 95.38 91 ARG B C 1
ATOM 3513 O O . ARG B 1 91 ? -15.805 -14.398 -10.906 1 95.38 91 ARG B O 1
ATOM 3520 N N . GLY B 1 92 ? -17.547 -14.594 -9.43 1 96.25 92 GLY B N 1
ATOM 3521 C CA . GLY B 1 92 ? -16.984 -15.711 -8.695 1 96.25 92 GLY B CA 1
ATOM 3522 C C . GLY B 1 92 ? -16.25 -15.297 -7.441 1 96.25 92 GLY B C 1
ATOM 3523 O O . GLY B 1 92 ? -16.031 -16.109 -6.539 1 96.25 92 GLY B O 1
ATOM 3524 N N . ALA B 1 93 ? -15.797 -14.047 -7.418 1 96.81 93 ALA B N 1
ATOM 3525 C CA . ALA B 1 93 ? -15.055 -13.57 -6.254 1 96.81 93 ALA B CA 1
ATOM 3526 C C . ALA B 1 93 ? -15.977 -13.375 -5.059 1 96.81 93 ALA B C 1
ATOM 3528 O O . ALA B 1 93 ? -17.078 -12.828 -5.195 1 96.81 93 ALA B O 1
ATOM 3529 N N . ALA B 1 94 ? -15.531 -13.836 -3.945 1 96.88 94 ALA B N 1
ATOM 3530 C CA . ALA B 1 94 ? -16.328 -13.703 -2.725 1 96.88 94 ALA B CA 1
ATOM 3531 C C . ALA B 1 94 ? -15.789 -12.578 -1.846 1 96.88 94 ALA B C 1
ATOM 3533 O O . ALA B 1 94 ? -14.586 -12.305 -1.841 1 96.88 94 ALA B O 1
ATOM 3534 N N . VAL B 1 95 ? -16.703 -11.922 -1.127 1 97.25 95 VAL B N 1
ATOM 3535 C CA . VAL B 1 95 ? -16.344 -10.891 -0.154 1 97.25 95 VAL B CA 1
ATOM 3536 C C . VAL B 1 95 ? -16.656 -11.383 1.256 1 97.25 95 VAL B C 1
ATOM 3538 O O . VAL B 1 95 ? -17.797 -11.781 1.54 1 97.25 95 VAL B O 1
ATOM 3541 N N . SER B 1 96 ? -15.688 -11.414 2.109 1 97.44 96 SER B N 1
ATOM 3542 C CA . SER B 1 96 ? -15.852 -11.891 3.479 1 97.44 96 SER B CA 1
ATOM 3543 C C . SER B 1 96 ? -15.898 -10.727 4.469 1 97.44 96 SER B C 1
ATOM 3545 O O . SER B 1 96 ? -15.141 -9.766 4.328 1 97.44 96 SER B O 1
ATOM 3547 N N . GLU B 1 97 ? -16.734 -10.82 5.523 1 95.81 97 GLU B N 1
ATOM 3548 C CA . GLU B 1 97 ? -16.781 -9.852 6.613 1 95.81 97 GLU B CA 1
ATOM 3549 C C . GLU B 1 97 ? -15.852 -10.242 7.75 1 95.81 97 GLU B C 1
ATOM 3551 O O . GLU B 1 97 ? -15.617 -9.453 8.672 1 95.81 97 GLU B O 1
ATOM 3556 N N . GLU B 1 98 ? -15.242 -11.406 7.578 1 94.62 98 GLU B N 1
ATOM 3557 C CA . GLU B 1 98 ? -14.531 -11.984 8.719 1 94.62 98 GLU B CA 1
ATOM 3558 C C . GLU B 1 98 ? -13.023 -11.906 8.523 1 94.62 98 GLU B C 1
ATOM 3560 O O . GLU B 1 98 ? -12.258 -12.18 9.453 1 94.62 98 GLU B O 1
ATOM 3565 N N . CYS B 1 99 ? -12.594 -11.586 7.375 1 95.62 99 CYS B N 1
ATOM 3566 C CA . CYS B 1 99 ? -11.164 -11.562 7.094 1 95.62 99 CYS B CA 1
ATOM 3567 C C . CYS B 1 99 ? -10.781 -10.305 6.32 1 95.62 99 CYS B C 1
ATOM 3569 O O . CYS B 1 99 ? -11.625 -9.688 5.676 1 95.62 99 CYS B O 1
ATOM 3571 N N . SER B 1 100 ? -9.484 -9.992 6.434 1 97.38 100 SER B N 1
ATOM 3572 C CA . SER B 1 100 ? -8.961 -8.883 5.637 1 97.38 100 SER B CA 1
ATOM 3573 C C . SER B 1 100 ? -8.531 -9.352 4.254 1 97.38 100 SER B C 1
ATOM 3575 O O . SER B 1 100 ? -8.336 -10.555 4.031 1 97.38 100 SER B O 1
ATOM 3577 N N . THR B 1 101 ? -8.484 -8.43 3.326 1 98.12 101 THR B N 1
ATOM 3578 C CA . THR B 1 101 ? -7.98 -8.734 1.993 1 98.12 101 THR B CA 1
ATOM 3579 C C . THR B 1 101 ? -6.477 -9 2.031 1 98.12 101 THR B C 1
ATOM 3581 O O . THR B 1 101 ? -5.734 -8.305 2.729 1 98.12 101 THR B O 1
ATOM 3584 N N . ALA B 1 102 ? -6.066 -10.047 1.345 1 98.25 102 ALA B N 1
ATOM 3585 C CA . ALA B 1 102 ? -4.645 -10.336 1.211 1 98.25 102 ALA B CA 1
ATOM 3586 C C . ALA B 1 102 ? -3.928 -9.25 0.416 1 98.25 102 ALA B C 1
ATOM 3588 O O . ALA B 1 102 ? -4.469 -8.734 -0.566 1 98.25 102 ALA B O 1
ATOM 3589 N N . TYR B 1 103 ? -2.678 -8.93 0.817 1 97.81 103 TYR B N 1
ATOM 3590 C CA . TYR B 1 103 ? -1.883 -7.957 0.081 1 97.81 103 TYR B CA 1
ATOM 3591 C C . TYR B 1 103 ? -0.393 -8.211 0.272 1 97.81 103 TYR B C 1
ATOM 3593 O O . TYR B 1 103 ? 0.008 -8.922 1.193 1 97.81 103 TYR B O 1
ATOM 3601 N N . THR B 1 104 ? 0.357 -7.727 -0.66 1 95.5 104 THR B N 1
ATOM 3602 C CA . THR B 1 104 ? 1.813 -7.734 -0.575 1 95.5 104 THR B CA 1
ATOM 3603 C C . THR B 1 104 ? 2.383 -6.352 -0.883 1 95.5 104 THR B C 1
ATOM 3605 O O . THR B 1 104 ? 2.035 -5.746 -1.898 1 95.5 104 THR B O 1
ATOM 3608 N N . ILE B 1 105 ? 3.186 -5.793 0.002 1 96 105 ILE B N 1
ATOM 3609 C CA . ILE B 1 105 ? 4.031 -4.637 -0.29 1 96 105 ILE B CA 1
ATOM 3610 C C . ILE B 1 105 ? 5.402 -5.109 -0.771 1 96 105 ILE B C 1
ATOM 3612 O O . ILE B 1 105 ? 6.102 -5.836 -0.058 1 96 105 ILE B O 1
ATOM 3616 N N . VAL B 1 106 ? 5.691 -4.73 -1.951 1 92.19 106 VAL B N 1
ATOM 3617 C CA . VAL B 1 106 ? 6.953 -5.145 -2.551 1 92.19 106 VAL B CA 1
ATOM 3618 C C . VAL B 1 106 ? 7.93 -3.969 -2.566 1 92.19 106 VAL B C 1
ATOM 3620 O O . VAL B 1 106 ? 7.691 -2.967 -3.244 1 92.19 106 VAL B O 1
ATOM 3623 N N . LEU B 1 107 ? 8.984 -4.027 -1.833 1 92.06 107 LEU B N 1
ATOM 3624 C CA . LEU B 1 107 ? 10.047 -3.029 -1.837 1 92.06 107 LEU B CA 1
ATOM 3625 C C . LEU B 1 107 ? 11.227 -3.492 -2.686 1 92.06 107 LEU B C 1
ATOM 3627 O O . LEU B 1 107 ? 11.891 -4.477 -2.352 1 92.06 107 LEU B O 1
ATOM 3631 N N . ALA B 1 108 ? 11.516 -2.773 -3.797 1 86.12 108 ALA B N 1
ATOM 3632 C CA . ALA B 1 108 ? 12.547 -3.164 -4.75 1 86.12 108 ALA B CA 1
ATOM 3633 C C . ALA B 1 108 ? 13.508 -2.008 -5.02 1 86.12 108 ALA B C 1
ATOM 3635 O O . ALA B 1 108 ? 13.633 -1.541 -6.152 1 86.12 108 ALA B O 1
ATOM 3636 N N . PRO B 1 109 ? 14.227 -1.604 -4 1 87.62 109 PRO B N 1
ATOM 3637 C CA . PRO B 1 109 ? 15.211 -0.559 -4.289 1 87.62 109 PRO B CA 1
ATOM 3638 C C . PRO B 1 109 ? 16.344 -1.046 -5.195 1 87.62 109 PRO B C 1
ATOM 3640 O O . PRO B 1 109 ? 16.719 -2.219 -5.137 1 87.62 109 PRO B O 1
ATOM 3643 N N . PRO B 1 110 ? 16.875 -0.118 -6.012 1 82.81 110 PRO B N 1
ATOM 3644 C CA . PRO B 1 110 ? 17.984 -0.514 -6.883 1 82.81 110 PRO B CA 1
ATOM 3645 C C . PRO B 1 110 ? 19.172 -1.071 -6.109 1 82.81 110 PRO B C 1
ATOM 3647 O O . PRO B 1 110 ? 19.547 -0.528 -5.062 1 82.81 110 PRO B O 1
ATOM 3650 N N . GLY B 1 111 ? 19.703 -2.178 -6.562 1 77.44 111 GLY B N 1
ATOM 3651 C CA . GLY B 1 111 ? 20.906 -2.746 -5.988 1 77.44 111 GLY B CA 1
ATOM 3652 C C . GLY B 1 111 ? 20.641 -3.67 -4.816 1 77.44 111 GLY B C 1
ATOM 3653 O O . GLY B 1 111 ? 21.562 -4.254 -4.25 1 77.44 111 GLY B O 1
ATOM 3654 N N . VAL B 1 112 ? 19.453 -3.705 -4.375 1 82 112 VAL B N 1
ATOM 3655 C CA . VAL B 1 112 ? 19.062 -4.566 -3.268 1 82 112 VAL B CA 1
ATOM 3656 C C . VAL B 1 112 ? 17.984 -5.547 -3.738 1 82 112 VAL B C 1
ATOM 3658 O O . VAL B 1 112 ? 17.078 -5.176 -4.488 1 82 112 VAL B O 1
ATOM 3661 N N . ASP B 1 113 ? 18.188 -6.859 -3.301 1 77.75 113 ASP B N 1
ATOM 3662 C CA . ASP B 1 113 ? 17.141 -7.832 -3.619 1 77.75 113 ASP B CA 1
ATOM 3663 C C . ASP B 1 113 ? 15.797 -7.398 -3.047 1 77.75 113 ASP B C 1
ATOM 3665 O O . ASP B 1 113 ? 15.742 -6.746 -2.002 1 77.75 113 ASP B O 1
ATOM 3669 N N . ARG B 1 114 ? 14.75 -7.781 -3.627 1 85.38 114 ARG B N 1
ATOM 3670 C CA . ARG B 1 114 ? 13.406 -7.355 -3.234 1 85.38 114 ARG B CA 1
ATOM 3671 C C . ARG B 1 114 ? 13.047 -7.887 -1.851 1 85.38 114 ARG B C 1
ATOM 3673 O O . ARG B 1 114 ? 13.43 -9 -1.491 1 85.38 114 ARG B O 1
ATOM 3680 N N . ILE B 1 115 ? 12.352 -7.055 -1.133 1 88.25 115 ILE B N 1
ATOM 3681 C CA . ILE B 1 115 ? 11.773 -7.43 0.156 1 88.25 115 ILE B CA 1
ATOM 3682 C C . ILE B 1 115 ? 10.25 -7.418 0.065 1 88.25 115 ILE B C 1
ATOM 3684 O O . ILE B 1 115 ? 9.664 -6.508 -0.523 1 88.25 115 ILE B O 1
ATOM 3688 N N . PHE B 1 116 ? 9.633 -8.484 0.671 1 88.81 116 PHE B N 1
ATOM 3689 C CA . PHE B 1 116 ? 8.188 -8.617 0.594 1 88.81 116 PHE B CA 1
ATOM 3690 C C . PHE B 1 116 ? 7.562 -8.57 1.984 1 88.81 116 PHE B C 1
ATOM 3692 O O . PHE B 1 116 ? 8.023 -9.25 2.9 1 88.81 116 PHE B O 1
ATOM 3699 N N . PHE B 1 117 ? 6.57 -7.746 2.16 1 93.62 117 PHE B N 1
ATOM 3700 C CA . PHE B 1 117 ? 5.672 -7.809 3.305 1 93.62 117 PHE B CA 1
ATOM 3701 C C . PHE B 1 117 ? 4.301 -8.328 2.889 1 93.62 117 PHE B C 1
ATOM 3703 O O . PHE B 1 117 ? 3.582 -7.66 2.141 1 93.62 117 PHE B O 1
ATOM 3710 N N . HIS B 1 118 ? 3.957 -9.5 3.432 1 94.19 118 HIS B N 1
ATOM 3711 C CA . HIS B 1 118 ? 2.787 -10.203 2.914 1 94.19 118 HIS B CA 1
ATOM 3712 C C . HIS B 1 118 ? 1.785 -10.492 4.023 1 94.19 118 HIS B C 1
ATOM 3714 O O . HIS B 1 118 ? 2.164 -10.969 5.098 1 94.19 118 HIS B O 1
ATOM 3720 N N . ASN B 1 119 ? 0.544 -10.141 3.799 1 96.75 119 ASN B N 1
ATOM 3721 C CA . ASN B 1 119 ? -0.601 -10.578 4.59 1 96.75 119 ASN B CA 1
ATOM 3722 C C . ASN B 1 119 ? -1.482 -11.547 3.807 1 96.75 119 ASN B C 1
ATOM 3724 O O . ASN B 1 119 ? -2.127 -11.156 2.83 1 96.75 119 ASN B O 1
ATOM 3728 N N . PRO B 1 120 ? -1.591 -12.789 4.246 1 96.44 120 PRO B N 1
ATOM 3729 C CA . PRO B 1 120 ? -2.375 -13.766 3.486 1 96.44 120 PRO B CA 1
ATOM 3730 C C . PRO B 1 120 ? -3.873 -13.469 3.514 1 96.44 120 PRO B C 1
ATOM 3732 O O . PRO B 1 120 ? -4.598 -13.852 2.592 1 96.44 120 PRO B O 1
ATOM 3735 N N . GLY B 1 121 ? -4.34 -12.82 4.66 1 97.38 121 GLY B N 1
ATOM 3736 C CA . GLY B 1 121 ? -5.723 -12.367 4.762 1 97.38 121 GLY B CA 1
ATOM 3737 C C . GLY B 1 121 ? -6.727 -13.453 4.441 1 97.38 121 GLY B C 1
ATOM 3738 O O . GLY B 1 121 ? -6.656 -14.555 4.992 1 97.38 121 GLY B O 1
ATOM 3739 N N . ALA B 1 122 ? -7.637 -13.148 3.568 1 98 122 ALA B N 1
ATOM 3740 C CA . ALA B 1 122 ? -8.766 -14 3.201 1 98 122 ALA B CA 1
ATOM 3741 C C . ALA B 1 122 ? -8.281 -15.312 2.598 1 98 122 ALA B C 1
ATOM 3743 O O . ALA B 1 122 ? -8.992 -16.328 2.637 1 98 122 ALA B O 1
ATOM 3744 N N . ASN B 1 123 ? -7.094 -15.375 2.008 1 98 123 ASN B N 1
ATOM 3745 C CA . ASN B 1 123 ? -6.574 -16.594 1.413 1 98 123 ASN B CA 1
ATOM 3746 C C . ASN B 1 123 ? -6.434 -17.719 2.449 1 98 123 ASN B C 1
ATOM 3748 O O . ASN B 1 123 ? -6.609 -18.891 2.133 1 98 123 ASN B O 1
ATOM 3752 N N . ASP B 1 124 ? -6.156 -17.328 3.697 1 96.94 124 ASP B N 1
ATOM 3753 C CA . ASP B 1 124 ? -5.922 -18.312 4.75 1 96.94 124 ASP B CA 1
ATOM 3754 C C . ASP B 1 124 ? -7.211 -19.047 5.117 1 96.94 124 ASP B C 1
ATOM 3756 O O . ASP B 1 124 ? -7.172 -20.125 5.711 1 96.94 124 ASP B O 1
ATOM 3760 N N . THR B 1 125 ? -8.359 -18.484 4.766 1 97.06 125 THR B N 1
ATOM 3761 C CA . THR B 1 125 ? -9.625 -19.094 5.137 1 97.06 125 THR B CA 1
ATOM 3762 C C . THR B 1 125 ? -10.352 -19.641 3.906 1 97.06 125 THR B C 1
ATOM 3764 O O . THR B 1 125 ? -11.43 -20.219 4.02 1 97.06 125 THR B O 1
ATOM 3767 N N . PHE B 1 126 ? -9.812 -19.469 2.764 1 97.81 126 PHE B N 1
ATOM 3768 C CA . PHE B 1 126 ? -10.391 -20 1.534 1 97.81 126 PHE B CA 1
ATOM 3769 C C . PHE B 1 126 ? -10.375 -21.531 1.544 1 97.81 126 PHE B C 1
ATOM 3771 O O . PHE B 1 126 ? -9.336 -22.141 1.799 1 97.81 126 PHE B O 1
ATOM 3778 N N . GLY B 1 127 ? -11.5 -22.141 1.288 1 96.69 127 GLY B N 1
ATOM 3779 C CA . GLY B 1 127 ? -11.602 -23.594 1.303 1 96.69 127 GLY B CA 1
ATOM 3780 C C . GLY B 1 127 ? -12.805 -24.125 0.535 1 96.69 127 GLY B C 1
ATOM 3781 O O . GLY B 1 127 ? -13.266 -23.484 -0.411 1 96.69 127 GLY B O 1
ATOM 3782 N N . LEU B 1 128 ? -13.211 -25.312 0.944 1 97.62 128 LEU B N 1
ATOM 3783 C CA . LEU B 1 128 ? -14.281 -26.047 0.267 1 97.62 128 LEU B CA 1
ATOM 3784 C C . LEU B 1 128 ? -15.562 -25.219 0.217 1 97.62 128 LEU B C 1
ATOM 3786 O O . LEU B 1 128 ? -16.266 -25.219 -0.798 1 97.62 128 LEU B O 1
ATOM 3790 N N . ARG B 1 129 ? -15.805 -24.469 1.23 1 95.94 129 ARG B N 1
ATOM 3791 C CA . ARG B 1 129 ? -17.047 -23.719 1.344 1 95.94 129 ARG B CA 1
ATOM 3792 C C . ARG B 1 129 ? -17.062 -22.547 0.373 1 95.94 129 ARG B C 1
ATOM 3794 O O . ARG B 1 129 ? -18.125 -22 0.08 1 95.94 129 ARG B O 1
ATOM 3801 N N . ASP B 1 130 ? -15.922 -22.203 -0.166 1 97.06 130 ASP B N 1
ATOM 3802 C CA . ASP B 1 130 ? -15.812 -21.047 -1.048 1 97.06 130 ASP B CA 1
ATOM 3803 C C . ASP B 1 130 ? -15.93 -21.453 -2.514 1 97.06 130 ASP B C 1
ATOM 3805 O O . ASP B 1 130 ? -15.93 -20.594 -3.404 1 97.06 130 ASP B O 1
ATOM 3809 N N . ILE B 1 131 ? -16.125 -22.719 -2.783 1 98.19 131 ILE B N 1
ATOM 3810 C CA . ILE B 1 131 ? -16.188 -23.25 -4.141 1 98.19 131 ILE B CA 1
ATOM 3811 C C . ILE B 1 131 ? -17.641 -23.375 -4.578 1 98.19 131 ILE B C 1
ATOM 3813 O O . ILE B 1 131 ? -18.469 -23.969 -3.873 1 98.19 131 ILE B O 1
ATOM 3817 N N . ASN B 1 132 ? -17.984 -22.781 -5.684 1 98 132 ASN B N 1
ATOM 3818 C CA . ASN B 1 132 ? -19.312 -22.922 -6.281 1 98 132 ASN B CA 1
ATOM 3819 C C . ASN B 1 132 ? -19.328 -24.031 -7.332 1 98 132 ASN B C 1
ATOM 3821 O O . ASN B 1 132 ? -19.094 -23.766 -8.516 1 98 132 ASN B O 1
ATOM 3825 N N . PHE B 1 133 ? -19.766 -25.172 -6.961 1 98.38 133 PHE B N 1
ATOM 3826 C CA . PHE B 1 133 ? -19.719 -26.344 -7.828 1 98.38 133 PHE B CA 1
ATOM 3827 C C . PHE B 1 133 ? -20.75 -26.25 -8.945 1 98.38 133 PHE B C 1
ATOM 3829 O O . PHE B 1 133 ? -20.562 -26.828 -10.016 1 98.38 133 PHE B O 1
ATOM 3836 N N . ASP B 1 134 ? -21.797 -25.438 -8.75 1 97.56 134 ASP B N 1
ATOM 3837 C CA . ASP B 1 134 ? -22.766 -25.234 -9.82 1 97.56 134 ASP B CA 1
ATOM 3838 C C . ASP B 1 134 ? -22.125 -24.484 -11 1 97.56 134 ASP B C 1
ATOM 3840 O O . ASP B 1 134 ? -22.391 -24.812 -12.156 1 97.56 134 ASP B O 1
ATOM 3844 N N . GLU B 1 135 ? -21.359 -23.578 -10.656 1 97.06 135 GLU B N 1
ATOM 3845 C CA . GLU B 1 135 ? -20.641 -22.828 -11.688 1 97.06 135 GLU B CA 1
ATOM 3846 C C . GLU B 1 135 ? -19.594 -23.688 -12.375 1 97.06 135 GLU B C 1
ATOM 3848 O O . GLU B 1 135 ? -19.328 -23.531 -13.57 1 97.06 135 GLU B O 1
ATOM 3853 N N . ILE B 1 136 ? -19 -24.562 -11.633 1 98.38 136 ILE B N 1
ATOM 3854 C CA . ILE B 1 136 ? -17.953 -25.422 -12.156 1 98.38 136 ILE B CA 1
ATOM 3855 C C . ILE B 1 136 ? -18.562 -26.469 -13.086 1 98.38 136 ILE B C 1
ATOM 3857 O O . ILE B 1 136 ? -17.953 -26.844 -14.094 1 98.38 136 ILE B O 1
ATOM 3861 N N . ALA B 1 137 ? -19.766 -26.938 -12.82 1 97.69 137 ALA B N 1
ATOM 3862 C CA . ALA B 1 137 ? -20.422 -27.984 -13.586 1 97.69 137 ALA B CA 1
ATOM 3863 C C . ALA B 1 137 ? -20.531 -27.594 -15.055 1 97.69 137 ALA B C 1
ATOM 3865 O O . ALA B 1 137 ? -20.469 -28.453 -15.938 1 97.69 137 ALA B O 1
ATOM 3866 N N . GLY B 1 138 ? -20.594 -26.375 -15.344 1 95.75 138 GLY B N 1
ATOM 3867 C CA . GLY B 1 138 ? -20.734 -25.906 -16.719 1 95.75 138 GLY B CA 1
ATOM 3868 C C . GLY B 1 138 ? -19.422 -25.484 -17.344 1 95.75 138 GLY B C 1
ATOM 3869 O O . GLY B 1 138 ? -19.406 -24.984 -18.469 1 95.75 138 GLY B O 1
ATOM 3870 N N . ALA B 1 139 ? -18.312 -25.797 -16.734 1 98.25 139 ALA B N 1
ATOM 3871 C CA . ALA B 1 139 ? -17.016 -25.297 -17.203 1 98.25 139 ALA B CA 1
ATOM 3872 C C . ALA B 1 139 ? -16.281 -26.375 -18 1 98.25 139 ALA B C 1
ATOM 3874 O O . ALA B 1 139 ? -16.594 -27.562 -17.891 1 98.25 139 ALA B O 1
ATOM 3875 N N . ASP B 1 140 ? -15.383 -25.906 -18.797 1 97.88 140 ASP B N 1
ATOM 3876 C CA . ASP B 1 140 ? -14.492 -26.781 -19.547 1 97.88 140 ASP B CA 1
ATOM 3877 C C . ASP B 1 140 ? -13.25 -27.125 -18.734 1 97.88 140 ASP B C 1
ATOM 3879 O O . ASP B 1 140 ? -12.625 -28.172 -18.938 1 97.88 140 ASP B O 1
ATOM 3883 N N . LEU B 1 141 ? -12.914 -26.25 -17.844 1 98.31 141 LEU B N 1
ATOM 3884 C CA . LEU B 1 141 ? -11.688 -26.391 -17.078 1 98.31 141 LEU B CA 1
ATOM 3885 C C . LEU B 1 141 ? -11.82 -25.75 -15.703 1 98.31 141 LEU B C 1
ATOM 3887 O O . LEU B 1 141 ? -12.367 -24.656 -15.578 1 98.31 141 LEU B O 1
ATOM 3891 N N . PHE B 1 142 ? -11.359 -26.453 -14.688 1 98.69 142 PHE B N 1
ATOM 3892 C CA . PHE B 1 142 ? -11.18 -25.938 -13.336 1 98.69 142 PHE B CA 1
ATOM 3893 C C . PHE B 1 142 ? -9.703 -25.859 -12.977 1 98.69 142 PHE B C 1
ATOM 3895 O O . PHE B 1 142 ? -9 -26.875 -13.016 1 98.69 142 PHE B O 1
ATOM 3902 N N . HIS B 1 143 ? -9.234 -24.656 -12.672 1 98.88 143 HIS B N 1
ATOM 3903 C CA . HIS B 1 143 ? -7.852 -24.422 -12.273 1 98.88 143 HIS B CA 1
ATOM 3904 C C . HIS B 1 143 ? -7.766 -23.906 -10.844 1 98.88 143 HIS B C 1
ATOM 3906 O O . HIS B 1 143 ? -8.445 -22.938 -10.484 1 98.88 143 HIS B O 1
ATOM 3912 N N . LEU B 1 144 ? -6.973 -24.531 -10.023 1 98.81 144 LEU B N 1
ATOM 3913 C CA . LEU B 1 144 ? -6.695 -24.031 -8.688 1 98.81 144 LEU B CA 1
ATOM 3914 C C . LEU B 1 144 ? -5.223 -23.672 -8.531 1 98.81 144 LEU B C 1
ATOM 3916 O O . LEU B 1 144 ? -4.344 -24.438 -8.93 1 98.81 144 LEU B O 1
ATOM 3920 N N . GLY B 1 145 ? -5.031 -22.438 -7.949 1 97.81 145 GLY B N 1
ATOM 3921 C CA . GLY B 1 145 ? -3.66 -21.969 -7.848 1 97.81 145 GLY B CA 1
ATOM 3922 C C . GLY B 1 145 ? -3.229 -21.688 -6.418 1 97.81 145 GLY B C 1
ATOM 3923 O O . GLY B 1 145 ? -4 -21.141 -5.625 1 97.81 145 GLY B O 1
ATOM 3924 N N . TYR B 1 146 ? -2.025 -22.156 -6.016 1 97.06 146 TYR B N 1
ATOM 3925 C CA . TYR B 1 146 ? -1.202 -21.766 -4.875 1 97.06 146 TYR B CA 1
ATOM 3926 C C . TYR B 1 146 ? -1.797 -22.281 -3.57 1 97.06 146 TYR B C 1
ATOM 3928 O O . TYR B 1 146 ? -1.853 -21.562 -2.576 1 97.06 146 TYR B O 1
ATOM 3936 N N . PRO B 1 147 ? -2.293 -23.516 -3.539 1 97 147 PRO B N 1
ATOM 3937 C CA . PRO B 1 147 ? -2.75 -24.047 -2.252 1 97 147 PRO B CA 1
ATOM 3938 C C . PRO B 1 147 ? -1.641 -24.078 -1.203 1 97 147 PRO B C 1
ATOM 3940 O O . PRO B 1 147 ? -1.923 -24.125 -0.004 1 97 147 PRO B O 1
ATOM 3943 N N . THR B 1 148 ? -0.367 -23.953 -1.62 1 95.5 148 THR B N 1
ATOM 3944 C CA . THR B 1 148 ? 0.787 -24.078 -0.737 1 95.5 148 THR B CA 1
ATOM 3945 C C . THR B 1 148 ? 0.893 -22.875 0.197 1 95.5 148 THR B C 1
ATOM 3947 O O . THR B 1 148 ? 1.611 -22.922 1.198 1 95.5 148 THR B O 1
ATOM 3950 N N . ILE B 1 149 ? 0.176 -21.797 -0.103 1 94.19 149 ILE B N 1
ATOM 3951 C CA . ILE B 1 149 ? 0.285 -20.609 0.751 1 94.19 149 ILE B CA 1
ATOM 3952 C C . ILE B 1 149 ? -1.089 -20.25 1.31 1 94.19 149 ILE B C 1
ATOM 3954 O O . ILE B 1 149 ? -1.302 -19.125 1.771 1 94.19 149 ILE B O 1
ATOM 3958 N N . MET B 1 150 ? -2 -21.125 1.144 1 96.56 150 MET B N 1
ATOM 3959 C CA . MET B 1 150 ? -3.334 -20.969 1.715 1 96.56 150 MET B CA 1
ATOM 3960 C C . MET B 1 150 ? -3.523 -21.875 2.928 1 96.56 150 MET B C 1
ATOM 3962 O O . MET B 1 150 ? -3.713 -23.078 2.781 1 96.56 150 MET B O 1
ATOM 3966 N N . ARG B 1 151 ? -3.568 -21.312 4.031 1 96.19 151 ARG B N 1
ATOM 3967 C CA . ARG B 1 151 ? -3.445 -22.031 5.297 1 96.19 151 ARG B CA 1
ATOM 3968 C C . ARG B 1 151 ? -4.488 -23.141 5.398 1 96.19 151 ARG B C 1
ATOM 3970 O O . ARG B 1 151 ? -4.164 -24.281 5.754 1 96.19 151 ARG B O 1
ATOM 3977 N N . ARG B 1 152 ? -5.715 -22.859 5.129 1 96 152 ARG B N 1
ATOM 3978 C CA . ARG B 1 152 ? -6.77 -23.859 5.242 1 96 152 ARG B CA 1
ATOM 3979 C C . ARG B 1 152 ? -6.512 -25.047 4.309 1 96 152 ARG B C 1
ATOM 3981 O O . ARG B 1 152 ? -6.773 -26.188 4.664 1 96 152 ARG B O 1
ATOM 3988 N N . MET B 1 153 ? -5.918 -24.812 3.191 1 94.88 153 MET B N 1
ATOM 3989 C CA . MET B 1 153 ? -5.676 -25.844 2.189 1 94.88 153 MET B CA 1
ATOM 3990 C C . MET B 1 153 ? -4.547 -26.781 2.627 1 94.88 153 MET B C 1
ATOM 3992 O O . MET B 1 153 ? -4.605 -27.984 2.389 1 94.88 153 MET B O 1
ATOM 3996 N N . PHE B 1 154 ? -3.492 -26.188 3.285 1 93.06 154 PHE B N 1
ATOM 3997 C CA . PHE B 1 154 ? -2.375 -27.062 3.627 1 93.06 154 PHE B CA 1
ATOM 3998 C C . PHE B 1 154 ? -2.52 -27.594 5.047 1 93.06 154 PHE B C 1
ATOM 4000 O O . PHE B 1 154 ? -1.923 -28.609 5.395 1 93.06 154 PHE B O 1
ATOM 4007 N N . GLU B 1 155 ? -3.311 -26.984 5.918 1 95.38 155 GLU B N 1
ATOM 4008 C CA . GLU B 1 155 ? -3.562 -27.5 7.258 1 95.38 155 GLU B CA 1
ATOM 4009 C C . GLU B 1 155 ? -4.703 -28.516 7.25 1 95.38 155 GLU B C 1
ATOM 4011 O O . GLU B 1 155 ? -4.758 -29.406 8.109 1 95.38 155 GLU B O 1
ATOM 4016 N N . HIS B 1 156 ? -5.637 -28.328 6.383 1 95.62 156 HIS B N 1
ATOM 4017 C CA . HIS B 1 156 ? -6.754 -29.25 6.188 1 95.62 156 HIS B CA 1
ATOM 4018 C C . HIS B 1 156 ? -6.801 -29.766 4.754 1 95.62 156 HIS B C 1
ATOM 4020 O O . HIS B 1 156 ? -7.766 -29.516 4.027 1 95.62 156 HIS B O 1
ATOM 4026 N N . PRO B 1 157 ? -5.785 -30.609 4.449 1 95.5 157 PRO B N 1
ATOM 4027 C CA . PRO B 1 157 ? -5.625 -31.047 3.059 1 95.5 157 PRO B CA 1
ATOM 4028 C C . PRO B 1 157 ? -6.816 -31.859 2.553 1 95.5 157 PRO B C 1
ATOM 4030 O O . PRO B 1 157 ? -7.008 -31.984 1.342 1 95.5 157 PRO B O 1
ATOM 4033 N N . GLU B 1 158 ? -7.633 -32.375 3.432 1 96.94 158 GLU B N 1
ATOM 4034 C CA . GLU B 1 158 ? -8.828 -33.125 3.043 1 96.94 158 GLU B CA 1
ATOM 4035 C C . GLU B 1 158 ? -9.781 -32.25 2.238 1 96.94 158 GLU B C 1
ATOM 4037 O O . GLU B 1 158 ? -10.523 -32.719 1.388 1 96.94 158 GLU B O 1
ATOM 4042 N N . GLU B 1 159 ? -9.766 -30.938 2.465 1 97.56 159 GLU B N 1
ATOM 4043 C CA . GLU B 1 159 ? -10.625 -30.031 1.714 1 97.56 159 GLU B CA 1
ATOM 4044 C C . GLU B 1 159 ? -10.18 -29.922 0.261 1 97.56 159 GLU B C 1
ATOM 4046 O O . GLU B 1 159 ? -11.008 -29.906 -0.652 1 97.56 159 GLU B O 1
ATOM 4051 N N . LEU B 1 160 ? -8.891 -29.844 0.095 1 97.81 160 LEU B N 1
ATOM 4052 C CA . LEU B 1 160 ? -8.344 -29.812 -1.258 1 97.81 160 LEU B CA 1
ATOM 4053 C C . LEU B 1 160 ? -8.664 -31.094 -2.01 1 97.81 160 LEU B C 1
ATOM 4055 O O . LEU B 1 160 ? -9.07 -31.047 -3.174 1 97.81 160 LEU B O 1
ATOM 4059 N N . LEU B 1 161 ? -8.516 -32.219 -1.341 1 98.38 161 LEU B N 1
ATOM 4060 C CA . LEU B 1 161 ? -8.836 -33.5 -1.925 1 98.38 161 LEU B CA 1
ATOM 4061 C C . LEU B 1 161 ? -10.305 -33.562 -2.32 1 98.38 161 LEU B C 1
ATOM 4063 O O . LEU B 1 161 ? -10.641 -34.031 -3.41 1 98.38 161 LEU B O 1
ATOM 4067 N N . GLU B 1 162 ? -11.125 -33.062 -1.447 1 98.56 162 GLU B N 1
ATOM 4068 C CA . GLU B 1 162 ? -12.562 -33.094 -1.692 1 98.56 162 GLU B CA 1
ATOM 4069 C C . GLU B 1 162 ? -12.938 -32.219 -2.877 1 98.56 162 GLU B C 1
ATOM 4071 O O . GLU B 1 162 ? -13.797 -32.562 -3.686 1 98.56 162 GLU B O 1
ATOM 4076 N N . ILE B 1 163 ? -12.336 -31.047 -3.02 1 98.69 163 ILE B N 1
ATOM 4077 C CA . ILE B 1 163 ? -12.586 -30.141 -4.129 1 98.69 163 ILE B CA 1
ATOM 4078 C C . ILE B 1 163 ? -12.32 -30.844 -5.453 1 98.69 163 ILE B C 1
ATOM 4080 O O . ILE B 1 163 ? -13.188 -30.891 -6.328 1 98.69 163 ILE B O 1
ATOM 4084 N N . TYR B 1 164 ? -11.188 -31.438 -5.562 1 98.31 164 TYR B N 1
ATOM 4085 C CA . TYR B 1 164 ? -10.805 -32.062 -6.828 1 98.31 164 TYR B CA 1
ATOM 4086 C C . TYR B 1 164 ? -11.641 -33.281 -7.102 1 98.31 164 TYR B C 1
ATOM 4088 O O . TYR B 1 164 ? -11.984 -33.594 -8.25 1 98.31 164 TYR B O 1
ATOM 4096 N N . ARG B 1 165 ? -11.953 -34.031 -6.059 1 97.94 165 ARG B N 1
ATOM 4097 C CA . ARG B 1 165 ? -12.828 -35.188 -6.23 1 97.94 165 ARG B CA 1
ATOM 4098 C C . ARG B 1 165 ? -14.172 -34.781 -6.82 1 97.94 165 ARG B C 1
ATOM 4100 O O . ARG B 1 165 ? -14.641 -35.375 -7.797 1 97.94 165 ARG B O 1
ATOM 4107 N N . ARG B 1 166 ? -14.758 -33.781 -6.27 1 98.38 166 ARG B N 1
ATOM 4108 C CA . ARG B 1 166 ? -16.062 -33.312 -6.715 1 98.38 166 ARG B CA 1
ATOM 4109 C C . ARG B 1 166 ? -15.992 -32.75 -8.133 1 98.38 166 ARG B C 1
ATOM 4111 O O . ARG B 1 166 ? -16.906 -32.969 -8.938 1 98.38 166 ARG B O 1
ATOM 4118 N N . VAL B 1 167 ? -14.953 -32.031 -8.445 1 98.38 167 VAL B N 1
ATOM 4119 C CA . VAL B 1 167 ? -14.797 -31.484 -9.789 1 98.38 167 VAL B CA 1
ATOM 4120 C C . VAL B 1 167 ? -14.688 -32.625 -10.805 1 98.38 167 VAL B C 1
ATOM 4122 O O . VAL B 1 167 ? -15.289 -32.562 -11.875 1 98.38 167 VAL B O 1
ATOM 4125 N N . LYS B 1 168 ? -13.945 -33.656 -10.484 1 95.38 168 LYS B N 1
ATOM 4126 C CA . LYS B 1 168 ? -13.789 -34.812 -11.352 1 95.38 168 LYS B CA 1
ATOM 4127 C C . LYS B 1 168 ? -15.125 -35.5 -11.594 1 95.38 168 LYS B C 1
ATOM 4129 O O . LYS B 1 168 ? -15.406 -35.969 -12.703 1 95.38 168 LYS B O 1
ATOM 4134 N N . GLU B 1 169 ? -15.867 -35.562 -10.547 1 96.5 169 GLU B N 1
ATOM 4135 C CA . GLU B 1 169 ? -17.172 -36.188 -10.641 1 96.5 169 GLU B CA 1
ATOM 4136 C C . GLU B 1 169 ? -18.094 -35.406 -11.594 1 96.5 169 GLU B C 1
ATOM 4138 O O . GLU B 1 169 ? -19 -36 -12.188 1 96.5 169 GLU B O 1
ATOM 4143 N N . LEU B 1 170 ? -17.828 -34.156 -11.773 1 97.44 170 LEU B N 1
ATOM 4144 C CA . LEU B 1 170 ? -18.625 -33.312 -12.664 1 97.44 170 LEU B CA 1
ATOM 4145 C C . LEU B 1 170 ? -18.156 -33.469 -14.109 1 97.44 170 LEU B C 1
ATOM 4147 O O . LEU B 1 170 ? -18.781 -32.938 -15.023 1 97.44 170 LEU B O 1
ATOM 4151 N N . GLY B 1 171 ? -17.031 -34.156 -14.336 1 94.94 171 GLY B N 1
ATOM 4152 C CA . GLY B 1 171 ? -16.516 -34.375 -15.672 1 94.94 171 GLY B CA 1
ATOM 4153 C C . GLY B 1 171 ? -15.734 -33.188 -16.219 1 94.94 171 GLY B C 1
ATOM 4154 O O . GLY B 1 171 ? -15.508 -33.062 -17.422 1 94.94 171 GLY B O 1
ATOM 4155 N N . VAL B 1 172 ? -15.383 -32.281 -15.391 1 96.81 172 VAL B N 1
ATOM 4156 C CA . VAL B 1 172 ? -14.648 -31.062 -15.773 1 96.81 172 VAL B CA 1
ATOM 4157 C C . VAL B 1 172 ? -13.148 -31.344 -15.711 1 96.81 172 VAL B C 1
ATOM 4159 O O . VAL B 1 172 ? -12.664 -31.984 -14.773 1 96.81 172 VAL B O 1
ATOM 4162 N N . LYS B 1 173 ? -12.375 -30.875 -16.688 1 96.06 173 LYS B N 1
ATOM 4163 C CA . LYS B 1 173 ? -10.914 -31.016 -16.656 1 96.06 173 LYS B CA 1
ATOM 4164 C C . LYS B 1 173 ? -10.32 -30.219 -15.492 1 96.06 173 LYS B C 1
ATOM 4166 O O . LYS B 1 173 ? -10.797 -29.125 -15.172 1 96.06 173 LYS B O 1
ATOM 4171 N N . THR B 1 174 ? -9.25 -30.781 -14.938 1 97.38 174 THR B N 1
ATOM 4172 C CA . THR B 1 174 ? -8.68 -30.156 -13.758 1 97.38 174 THR B CA 1
ATOM 4173 C C . THR B 1 174 ? -7.219 -29.781 -13.992 1 97.38 174 THR B C 1
ATOM 4175 O O . THR B 1 174 ? -6.492 -30.5 -14.68 1 97.38 174 THR B O 1
ATOM 4178 N N . SER B 1 175 ? -6.809 -28.656 -13.461 1 98.31 175 SER B N 1
ATOM 4179 C CA . SER B 1 175 ? -5.414 -28.219 -13.445 1 98.31 175 SER B CA 1
ATOM 4180 C C . SER B 1 175 ? -5.039 -27.609 -12.094 1 98.31 175 SER B C 1
ATOM 4182 O O . SER B 1 175 ? -5.895 -27.078 -11.391 1 98.31 175 SER B O 1
ATOM 4184 N N . LEU B 1 176 ? -3.758 -27.719 -11.742 1 98.75 176 LEU B N 1
ATOM 4185 C CA . LEU B 1 176 ? -3.256 -27.297 -10.438 1 98.75 176 LEU B CA 1
ATOM 4186 C C . LEU B 1 176 ? -1.875 -26.656 -10.57 1 98.75 176 LEU B C 1
ATOM 4188 O O . LEU B 1 176 ? -1 -27.203 -11.242 1 98.75 176 LEU B O 1
ATOM 4192 N N . ASP B 1 177 ? -1.751 -25.516 -10.008 1 98.5 177 ASP B N 1
ATOM 4193 C CA . ASP B 1 177 ? -0.461 -24.828 -9.922 1 98.5 177 ASP B CA 1
ATOM 4194 C C . ASP B 1 177 ? -0.066 -24.578 -8.469 1 98.5 177 ASP B C 1
ATOM 4196 O O . ASP B 1 177 ? -0.904 -24.656 -7.57 1 98.5 177 ASP B O 1
ATOM 4200 N N . LEU B 1 178 ? 1.206 -24.359 -8.289 1 97.19 178 LEU B N 1
ATOM 4201 C CA . LEU B 1 178 ? 1.764 -24.156 -6.957 1 97.19 178 LEU B CA 1
ATOM 4202 C C . LEU B 1 178 ? 2.506 -22.812 -6.879 1 97.19 178 LEU B C 1
ATOM 4204 O O . LEU B 1 178 ? 2.494 -22.047 -7.836 1 97.19 178 LEU B O 1
ATOM 4208 N N . THR B 1 179 ? 3.006 -22.469 -5.77 1 93.12 179 THR B N 1
ATOM 4209 C CA . THR B 1 179 ? 3.947 -21.375 -5.559 1 93.12 179 THR B CA 1
ATOM 4210 C C . THR B 1 179 ? 5.035 -21.781 -4.57 1 93.12 179 THR B C 1
ATOM 4212 O O . THR B 1 179 ? 4.812 -22.641 -3.711 1 93.12 179 THR B O 1
ATOM 4215 N N . LEU B 1 180 ? 6.145 -21.203 -4.777 1 88.25 180 LEU B N 1
ATOM 4216 C CA . LEU B 1 180 ? 7.285 -21.516 -3.926 1 88.25 180 LEU B CA 1
ATOM 4217 C C . LEU B 1 180 ? 7.059 -21.031 -2.5 1 88.25 180 LEU B C 1
ATOM 4219 O O . LEU B 1 180 ? 6.543 -19.938 -2.291 1 88.25 180 LEU B O 1
ATOM 4223 N N . ILE B 1 181 ? 7.391 -21.844 -1.543 1 88.38 181 ILE B N 1
ATOM 4224 C CA . ILE B 1 181 ? 7.281 -21.469 -0.14 1 88.38 181 ILE B CA 1
ATOM 4225 C C . ILE B 1 181 ? 8.672 -21.438 0.498 1 88.38 181 ILE B C 1
ATOM 4227 O O . ILE B 1 181 ? 9.602 -22.062 -0.016 1 88.38 181 ILE B O 1
ATOM 4231 N N . GLU B 1 182 ? 8.719 -20.734 1.55 1 81.81 182 GLU B N 1
ATOM 4232 C CA . GLU B 1 182 ? 9.969 -20.656 2.297 1 81.81 182 GLU B CA 1
ATOM 4233 C C . GLU B 1 182 ? 10.117 -21.844 3.248 1 81.81 182 GLU B C 1
ATOM 4235 O O . GLU B 1 182 ? 9.117 -22.406 3.695 1 81.81 182 GLU B O 1
ATOM 4240 N N . GLU B 1 183 ? 11.328 -22.125 3.559 1 82.75 183 GLU B N 1
ATOM 4241 C CA . GLU B 1 183 ? 11.633 -23.297 4.387 1 82.75 183 GLU B CA 1
ATOM 4242 C C . GLU B 1 183 ? 11.102 -23.109 5.809 1 82.75 183 GLU B C 1
ATOM 4244 O O . GLU B 1 183 ? 10.719 -24.078 6.465 1 82.75 183 GLU B O 1
ATOM 4249 N N . ASP B 1 184 ? 11.039 -21.875 6.297 1 81.38 184 ASP B N 1
ATOM 4250 C CA . ASP B 1 184 ? 10.711 -21.641 7.699 1 81.38 184 ASP B CA 1
ATOM 4251 C C . ASP B 1 184 ? 9.234 -21.281 7.855 1 81.38 184 ASP B C 1
ATOM 4253 O O . ASP B 1 184 ? 8.797 -20.891 8.945 1 81.38 184 ASP B O 1
ATOM 4257 N N . CYS B 1 185 ? 8.469 -21.578 6.875 1 84.88 185 CYS B N 1
ATOM 4258 C CA . CYS B 1 185 ? 7.059 -21.25 7 1 84.88 185 CYS B CA 1
ATOM 4259 C C . CYS B 1 185 ? 6.254 -22.453 7.477 1 84.88 185 CYS B C 1
ATOM 4261 O O . CYS B 1 185 ? 6.762 -23.578 7.488 1 84.88 185 CYS B O 1
ATOM 4263 N N . ASP B 1 186 ? 5.016 -22.266 7.895 1 87.25 186 ASP B N 1
ATOM 4264 C CA . ASP B 1 186 ? 4.16 -23.312 8.422 1 87.25 186 ASP B CA 1
ATOM 4265 C C . ASP B 1 186 ? 3.879 -24.375 7.355 1 87.25 186 ASP B C 1
ATOM 4267 O O . ASP B 1 186 ? 3.826 -25.562 7.656 1 87.25 186 ASP B O 1
ATOM 4271 N N . ALA B 1 187 ? 3.762 -23.953 6.18 1 90.56 187 ALA B N 1
ATOM 4272 C CA . ALA B 1 187 ? 3.428 -24.859 5.078 1 90.56 187 ALA B CA 1
ATOM 4273 C C . ALA B 1 187 ? 4.543 -25.875 4.836 1 90.56 187 ALA B C 1
ATOM 4275 O O . ALA B 1 187 ? 4.305 -26.938 4.285 1 90.56 187 ALA B O 1
ATOM 4276 N N . ALA B 1 188 ? 5.727 -25.469 5.234 1 88.19 188 ALA B N 1
ATOM 4277 C CA . ALA B 1 188 ? 6.887 -26.328 4.996 1 88.19 188 ALA B CA 1
ATOM 4278 C C . ALA B 1 188 ? 6.801 -27.594 5.828 1 88.19 188 ALA B C 1
ATOM 4280 O O . ALA B 1 188 ? 7.465 -28.594 5.52 1 88.19 188 ALA B O 1
ATOM 4281 N N . HIS B 1 189 ? 5.961 -27.609 6.793 1 88.25 189 HIS B N 1
ATOM 4282 C CA . HIS B 1 189 ? 5.852 -28.75 7.691 1 88.25 189 HIS B CA 1
ATOM 4283 C C . HIS B 1 189 ? 4.797 -29.734 7.207 1 88.25 189 HIS B C 1
ATOM 4285 O O . HIS B 1 189 ? 4.672 -30.844 7.75 1 88.25 189 HIS B O 1
ATOM 4291 N N . THR B 1 190 ? 4.117 -29.391 6.258 1 91.25 190 THR B N 1
ATOM 4292 C CA . THR B 1 190 ? 3.127 -30.281 5.66 1 91.25 190 THR B CA 1
ATOM 4293 C C . THR B 1 190 ? 3.805 -31.406 4.891 1 91.25 190 THR B C 1
ATOM 4295 O O . THR B 1 190 ? 4.844 -31.203 4.262 1 91.25 190 THR B O 1
ATOM 4298 N N . ASP B 1 191 ? 3.246 -32.625 4.941 1 94.56 191 ASP B N 1
ATOM 4299 C CA . ASP B 1 191 ? 3.727 -33.75 4.125 1 94.56 191 ASP B CA 1
ATOM 4300 C C . ASP B 1 191 ? 3.178 -33.656 2.701 1 94.56 191 ASP B C 1
ATOM 4302 O O . ASP B 1 191 ? 2.252 -34.375 2.342 1 94.56 191 ASP B O 1
ATOM 4306 N N . TRP B 1 192 ? 3.789 -32.938 1.912 1 96.38 192 TRP B N 1
ATOM 4307 C CA . TRP B 1 192 ? 3.322 -32.656 0.56 1 96.38 192 TRP B CA 1
ATOM 4308 C C . TRP B 1 192 ? 3.393 -33.906 -0.315 1 96.38 192 TRP B C 1
ATOM 4310 O O . TRP B 1 192 ? 2.557 -34.094 -1.202 1 96.38 192 TRP B O 1
ATOM 4320 N N . LYS B 1 193 ? 4.387 -34.781 -0.103 1 96.62 193 LYS B N 1
ATOM 4321 C CA . LYS B 1 193 ? 4.5 -36 -0.875 1 96.62 193 LYS B CA 1
ATOM 4322 C C . LYS B 1 193 ? 3.25 -36.875 -0.725 1 96.62 193 LYS B C 1
ATOM 4324 O O . LYS B 1 193 ? 2.67 -37.312 -1.72 1 96.62 193 LYS B O 1
ATOM 4329 N N . LYS B 1 194 ? 2.922 -37 0.477 1 96.94 194 LYS B N 1
ATOM 4330 C CA . LYS B 1 194 ? 1.729 -37.812 0.75 1 96.94 194 LYS B CA 1
ATOM 4331 C C . LYS B 1 194 ? 0.482 -37.156 0.168 1 96.94 194 LYS B C 1
ATOM 4333 O O . LYS B 1 194 ? -0.385 -37.812 -0.386 1 96.94 194 LYS B O 1
ATOM 4338 N N . LEU B 1 195 ? 0.382 -35.906 0.31 1 97.31 195 LEU B N 1
ATOM 4339 C CA . LEU B 1 195 ? -0.767 -35.188 -0.214 1 97.31 195 LEU B CA 1
ATOM 4340 C C . LEU B 1 195 ? -0.853 -35.312 -1.73 1 97.31 195 LEU B C 1
ATOM 4342 O O . LEU B 1 195 ? -1.929 -35.562 -2.273 1 97.31 195 LEU B O 1
ATOM 4346 N N . PHE B 1 196 ? 0.243 -35.188 -2.395 1 97.94 196 PHE B N 1
ATOM 4347 C CA . PHE B 1 196 ? 0.242 -35.25 -3.852 1 97.94 196 PHE B CA 1
ATOM 4348 C C . PHE B 1 196 ? -0.091 -36.656 -4.332 1 97.94 196 PHE B C 1
ATOM 4350 O O . PHE B 1 196 ? -0.778 -36.812 -5.34 1 97.94 196 PHE B O 1
ATOM 4357 N N . GLN B 1 197 ? 0.377 -37.625 -3.625 1 97.94 197 GLN B N 1
ATOM 4358 C CA . GLN B 1 197 ? 0.051 -39.031 -3.973 1 97.94 197 GLN B CA 1
ATOM 4359 C C . GLN B 1 197 ? -1.458 -39.25 -3.965 1 97.94 197 GLN B C 1
ATOM 4361 O O . GLN B 1 197 ? -1.979 -40.031 -4.766 1 97.94 197 GLN B O 1
ATOM 4366 N N . LYS B 1 198 ? -2.109 -38.562 -3.123 1 98 198 LYS B N 1
ATOM 4367 C CA . LYS B 1 198 ? -3.559 -38.688 -3.006 1 98 198 LYS B CA 1
ATOM 4368 C C . LYS B 1 198 ? -4.277 -37.781 -3.977 1 98 198 LYS B C 1
ATOM 4370 O O . LYS B 1 198 ? -5.375 -38.094 -4.445 1 98 198 LYS B O 1
ATOM 4375 N N . LEU B 1 199 ? -3.738 -36.656 -4.246 1 98.19 199 LEU B N 1
ATOM 4376 C CA . LEU B 1 199 ? -4.391 -35.562 -4.965 1 98.19 199 LEU B CA 1
ATOM 4377 C C . LEU B 1 199 ? -4.23 -35.719 -6.473 1 98.19 199 LEU B C 1
ATOM 4379 O O . LEU B 1 199 ? -5.164 -35.469 -7.234 1 98.19 199 LEU B O 1
ATOM 4383 N N . LEU B 1 200 ? -3.096 -36.188 -6.961 1 97.06 200 LEU B N 1
ATOM 4384 C CA . LEU B 1 200 ? -2.688 -36.094 -8.359 1 97.06 200 LEU B CA 1
ATOM 4385 C C . LEU B 1 200 ? -3.541 -37 -9.234 1 97.06 200 LEU B C 1
ATOM 4387 O O . LEU B 1 200 ? -3.771 -36.688 -10.406 1 97.06 200 LEU B O 1
ATOM 4391 N N . PRO B 1 201 ? -4.047 -38.125 -8.75 1 95.5 201 PRO B N 1
ATOM 4392 C CA . PRO B 1 201 ? -4.953 -38.906 -9.586 1 95.5 201 PRO B CA 1
ATOM 4393 C C . PRO B 1 201 ? -6.168 -38.125 -10.055 1 95.5 201 PRO B C 1
ATOM 4395 O O . PRO B 1 201 ? -6.805 -38.469 -11.047 1 95.5 201 PRO B O 1
ATOM 4398 N N . SER B 1 202 ? -6.52 -37.031 -9.344 1 96 202 SER B N 1
ATOM 4399 C CA . SER B 1 202 ? -7.664 -36.219 -9.703 1 96 202 SER B CA 1
ATOM 4400 C C . SER B 1 202 ? -7.23 -34.969 -10.5 1 96 202 SER B C 1
ATOM 4402 O O . SER B 1 202 ? -8.055 -34.125 -10.82 1 96 202 SER B O 1
ATOM 4404 N N . VAL B 1 203 ? -5.969 -34.844 -10.812 1 96.56 203 VAL B N 1
ATOM 4405 C CA . VAL B 1 203 ? -5.438 -33.688 -11.516 1 96.56 203 VAL B CA 1
ATOM 4406 C C . VAL B 1 203 ? -5.051 -34.094 -12.945 1 96.56 203 VAL B C 1
ATOM 4408 O O . VAL B 1 203 ? -4.125 -34.875 -13.141 1 96.56 203 VAL B O 1
ATOM 4411 N N . ASP B 1 204 ? -5.727 -33.531 -13.906 1 95.38 204 ASP B N 1
ATOM 4412 C CA . ASP B 1 204 ? -5.43 -33.844 -15.305 1 95.38 204 ASP B CA 1
ATOM 4413 C C . ASP B 1 204 ? -4.148 -33.156 -15.75 1 95.38 204 ASP B C 1
ATOM 4415 O O . ASP B 1 204 ? -3.328 -33.75 -16.453 1 95.38 204 ASP B O 1
ATOM 4419 N N . PHE B 1 205 ? -3.973 -31.875 -15.344 1 96.75 205 PHE B N 1
ATOM 4420 C CA . PHE B 1 205 ? -2.807 -31.094 -15.727 1 96.75 205 PHE B CA 1
ATOM 4421 C C . PHE B 1 205 ? -2.156 -30.469 -14.492 1 96.75 205 PHE B C 1
ATOM 4423 O O . PHE B 1 205 ? -2.666 -29.484 -13.945 1 96.75 205 PHE B O 1
ATOM 4430 N N . PHE B 1 206 ? -1.057 -31.047 -14.07 1 98 206 PHE B N 1
ATOM 4431 C CA . PHE B 1 206 ? -0.263 -30.484 -12.984 1 98 206 PHE B CA 1
ATOM 4432 C C . PHE B 1 206 ? 0.843 -29.578 -13.523 1 98 206 PHE B C 1
ATOM 4434 O O . PHE B 1 206 ? 1.715 -30.047 -14.266 1 98 206 PHE B O 1
ATOM 4441 N N . VAL B 1 207 ? 0.852 -28.25 -13.141 1 98.62 207 VAL B N 1
ATOM 4442 C CA . VAL B 1 207 ? 1.64 -27.281 -13.914 1 98.62 207 VAL B CA 1
ATOM 4443 C C . VAL B 1 207 ? 2.523 -26.469 -12.977 1 98.62 207 VAL B C 1
ATOM 4445 O O . VAL B 1 207 ? 2.543 -25.234 -13.047 1 98.62 207 VAL B O 1
ATOM 4448 N N . PRO B 1 208 ? 3.352 -27.062 -12.148 1 98.25 208 PRO B N 1
ATOM 4449 C CA . PRO B 1 208 ? 4.242 -26.359 -11.227 1 98.25 208 PRO B CA 1
ATOM 4450 C C . PRO B 1 208 ? 5.523 -25.859 -11.898 1 98.25 208 PRO B C 1
ATOM 4452 O O . PRO B 1 208 ? 5.809 -26.25 -13.031 1 98.25 208 PRO B O 1
ATOM 4455 N N . SER B 1 209 ? 6.238 -25.031 -11.227 1 97.12 209 SER B N 1
ATOM 4456 C CA . SER B 1 209 ? 7.609 -24.734 -11.633 1 97.12 209 SER B CA 1
ATOM 4457 C C . SER B 1 209 ? 8.586 -25.766 -11.062 1 97.12 209 SER B C 1
ATOM 4459 O O . SER B 1 209 ? 8.273 -26.438 -10.086 1 97.12 209 SER B O 1
ATOM 4461 N N . ALA B 1 210 ? 9.703 -25.812 -11.672 1 97.31 210 ALA B N 1
ATOM 4462 C CA . ALA B 1 210 ? 10.727 -26.766 -11.266 1 97.31 210 ALA B CA 1
ATOM 4463 C C . ALA B 1 210 ? 11.133 -26.547 -9.812 1 97.31 210 ALA B C 1
ATOM 4465 O O . ALA B 1 210 ? 11.203 -27.5 -9.031 1 97.31 210 ALA B O 1
ATOM 4466 N N . GLU B 1 211 ? 11.359 -25.359 -9.422 1 94.75 211 GLU B N 1
ATOM 4467 C CA . GLU B 1 211 ? 11.836 -25.047 -8.078 1 94.75 211 GLU B CA 1
ATOM 4468 C C . GLU B 1 211 ? 10.758 -25.328 -7.027 1 94.75 211 GLU B C 1
ATOM 4470 O O . GLU B 1 211 ? 11.062 -25.812 -5.934 1 94.75 211 GLU B O 1
ATOM 4475 N N . GLU B 1 212 ? 9.539 -25.062 -7.367 1 95.25 212 GLU B N 1
ATOM 4476 C CA . GLU B 1 212 ? 8.422 -25.266 -6.449 1 95.25 212 GLU B CA 1
ATOM 4477 C C . GLU B 1 212 ? 8.25 -26.734 -6.109 1 95.25 212 GLU B C 1
ATOM 4479 O O . GLU B 1 212 ? 8.25 -27.109 -4.938 1 95.25 212 GLU B O 1
ATOM 4484 N N . ILE B 1 213 ? 8.148 -27.516 -7.145 1 97.38 213 ILE B N 1
ATOM 4485 C CA . ILE B 1 213 ? 7.832 -28.922 -6.945 1 97.38 2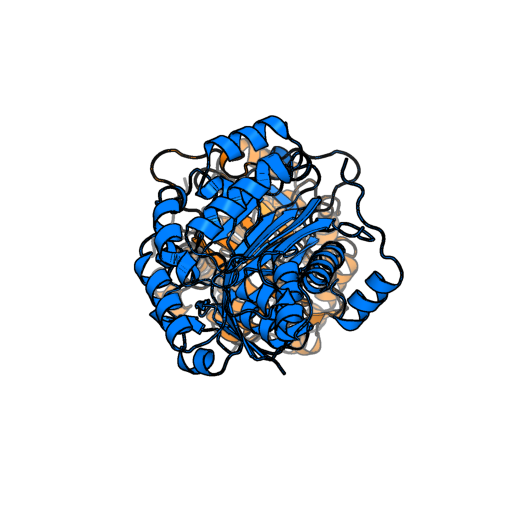13 ILE B CA 1
ATOM 4486 C C . ILE B 1 213 ? 9.039 -29.641 -6.363 1 97.38 213 ILE B C 1
ATOM 4488 O O . ILE B 1 213 ? 8.891 -30.516 -5.5 1 97.38 213 ILE B O 1
ATOM 4492 N N . CYS B 1 214 ? 10.227 -29.281 -6.805 1 96.94 214 CYS B N 1
ATOM 4493 C CA . CYS B 1 214 ? 11.43 -29.906 -6.258 1 96.94 214 CYS B CA 1
ATOM 4494 C C . CYS B 1 214 ? 11.562 -29.625 -4.766 1 96.94 214 CYS B C 1
ATOM 4496 O O . CYS B 1 214 ? 11.859 -30.531 -3.98 1 96.94 214 CYS B O 1
ATOM 4498 N N . PHE B 1 215 ? 11.352 -28.453 -4.363 1 95.38 215 PHE B N 1
ATOM 4499 C CA . PHE B 1 215 ? 11.422 -28.062 -2.957 1 95.38 215 PHE B CA 1
ATOM 4500 C C . PHE B 1 215 ? 10.453 -28.906 -2.127 1 95.38 215 PHE B C 1
ATOM 4502 O O . PHE B 1 215 ? 10.805 -29.359 -1.035 1 95.38 215 PHE B O 1
ATOM 4509 N N . LEU B 1 216 ? 9.25 -29.125 -2.658 1 96.44 216 LEU B N 1
ATOM 4510 C CA . LEU B 1 216 ? 8.18 -29.75 -1.883 1 96.44 216 LEU B CA 1
ATOM 4511 C C . LEU B 1 216 ? 8.375 -31.25 -1.796 1 96.44 216 LEU B C 1
ATOM 4513 O O . LEU B 1 216 ? 8.031 -31.875 -0.786 1 96.44 216 LEU B O 1
ATOM 4517 N N . ILE B 1 217 ? 8.984 -31.906 -2.807 1 96.69 217 ILE B N 1
ATOM 4518 C CA . ILE B 1 217 ? 8.938 -33.344 -2.803 1 96.69 217 ILE B CA 1
ATOM 4519 C C . ILE B 1 217 ? 10.352 -33.938 -2.732 1 96.69 217 ILE B C 1
ATOM 4521 O O . ILE B 1 217 ? 10.539 -35.125 -2.498 1 96.69 217 ILE B O 1
ATOM 4525 N N . ASP B 1 218 ? 11.352 -33.094 -2.988 1 96 218 ASP B N 1
ATOM 4526 C CA . ASP B 1 218 ? 12.75 -33.5 -2.959 1 96 218 ASP B CA 1
ATOM 4527 C C . ASP B 1 218 ? 13.648 -32.344 -2.502 1 96 218 ASP B C 1
ATOM 4529 O O . ASP B 1 218 ? 14.461 -31.844 -3.279 1 96 218 ASP B O 1
ATOM 4533 N N . LYS B 1 219 ? 13.664 -32.094 -1.26 1 94.38 219 LYS B N 1
ATOM 4534 C CA . LYS B 1 219 ? 14.352 -30.938 -0.69 1 94.38 219 LYS B CA 1
ATOM 4535 C C . LYS B 1 219 ? 15.859 -31.062 -0.856 1 94.38 219 LYS B C 1
ATOM 4537 O O . LYS B 1 219 ? 16.547 -30.062 -1.067 1 94.38 219 LYS B O 1
ATOM 4542 N N . GLU B 1 220 ? 16.375 -32.219 -0.675 1 95.44 220 GLU B N 1
ATOM 4543 C CA . GLU B 1 220 ? 17.812 -32.438 -0.842 1 95.44 220 GLU B CA 1
ATOM 4544 C C . GLU B 1 220 ? 18.281 -32.031 -2.238 1 95.44 220 GLU B C 1
ATOM 4546 O O . GLU B 1 220 ? 19.297 -31.359 -2.387 1 95.44 220 GLU B O 1
ATOM 4551 N N . ARG B 1 221 ? 17.531 -32.469 -3.195 1 96.12 221 ARG B N 1
ATOM 4552 C CA . ARG B 1 221 ? 17.859 -32.094 -4.57 1 96.12 221 ARG B CA 1
ATOM 4553 C C . ARG B 1 221 ? 17.719 -30.594 -4.777 1 96.12 221 ARG B C 1
ATOM 4555 O O . ARG B 1 221 ? 18.531 -30 -5.496 1 96.12 221 ARG B O 1
ATOM 4562 N N . TYR B 1 222 ? 16.734 -30.047 -4.258 1 95.38 222 TYR B N 1
ATOM 4563 C CA . TYR B 1 222 ? 16.547 -28.594 -4.344 1 95.38 222 TYR B CA 1
ATOM 4564 C C . TYR B 1 222 ? 17.781 -27.859 -3.814 1 95.38 222 TYR B C 1
ATOM 4566 O O . TYR B 1 222 ? 18.266 -26.922 -4.441 1 95.38 222 TYR B O 1
ATOM 4574 N N . HIS B 1 223 ? 18.266 -28.281 -2.648 1 95.19 223 HIS B N 1
ATOM 4575 C CA . HIS B 1 223 ? 19.438 -27.656 -2.051 1 95.19 223 HIS B CA 1
ATOM 4576 C C . HIS B 1 223 ? 20.672 -27.859 -2.926 1 95.19 223 HIS B C 1
ATOM 4578 O O . HIS B 1 223 ? 21.547 -26.984 -2.988 1 95.19 223 HIS B O 1
ATOM 4584 N N . GLU B 1 224 ? 20.734 -28.984 -3.531 1 96.25 224 GLU B N 1
ATOM 4585 C CA . GLU B 1 224 ? 21.812 -29.219 -4.488 1 96.25 224 GLU B CA 1
ATOM 4586 C C . GLU B 1 224 ? 21.75 -28.203 -5.637 1 96.25 224 GLU B C 1
ATOM 4588 O O . GLU B 1 224 ? 22.781 -27.734 -6.105 1 96.25 224 GLU B O 1
ATOM 4593 N N . TRP B 1 225 ? 20.5 -27.984 -6.164 1 95.31 225 TRP B N 1
ATOM 4594 C CA . TRP B 1 225 ? 20.344 -27 -7.223 1 95.31 225 TRP B CA 1
ATOM 4595 C C . TRP B 1 225 ? 20.828 -25.625 -6.773 1 95.31 225 TRP B C 1
ATOM 4597 O O . TRP B 1 225 ? 21.484 -24.922 -7.531 1 95.31 225 TRP B O 1
ATOM 4607 N N . ILE B 1 226 ? 20.516 -25.25 -5.582 1 92 226 ILE B N 1
ATOM 4608 C CA . ILE B 1 226 ? 20.922 -23.969 -5.02 1 92 226 ILE B CA 1
ATOM 4609 C C . ILE B 1 226 ? 22.438 -23.875 -4.977 1 92 226 ILE B C 1
ATOM 4611 O O . ILE B 1 226 ? 23.016 -22.828 -5.32 1 92 226 ILE B O 1
ATOM 4615 N N . GLU B 1 227 ? 23.031 -24.891 -4.469 1 94.5 227 GLU B N 1
ATOM 4616 C CA . GLU B 1 227 ? 24.484 -24.938 -4.414 1 94.5 227 GLU B CA 1
ATOM 4617 C C . GLU B 1 227 ? 25.094 -24.812 -5.809 1 94.5 227 GLU B C 1
ATOM 4619 O O . GLU B 1 227 ? 26.078 -24.078 -6 1 94.5 227 GLU B O 1
ATOM 4624 N N . ARG B 1 228 ? 24.5 -25.547 -6.723 1 94.62 228 ARG B N 1
ATOM 4625 C CA . ARG B 1 228 ? 24.984 -25.5 -8.094 1 94.62 228 ARG B CA 1
ATOM 4626 C C . ARG B 1 228 ? 24.844 -24.109 -8.688 1 94.62 228 ARG B C 1
ATOM 4628 O O . ARG B 1 228 ? 25.672 -23.672 -9.484 1 94.62 228 ARG B O 1
ATOM 4635 N N . ALA B 1 229 ? 23.766 -23.469 -8.414 1 91.31 229 ALA B N 1
ATOM 4636 C CA . ALA B 1 229 ? 23.5 -22.141 -8.945 1 91.31 229 ALA B CA 1
ATOM 4637 C C . ALA B 1 229 ? 24.5 -21.125 -8.414 1 91.31 229 ALA B C 1
ATOM 4639 O O . ALA B 1 229 ? 24.828 -20.141 -9.094 1 91.31 229 ALA B O 1
ATOM 4640 N N . SER B 1 230 ? 25.047 -21.281 -7.191 1 88.81 230 SER B N 1
ATOM 4641 C CA . SER B 1 230 ? 26.078 -20.453 -6.578 1 88.81 230 SER B CA 1
ATOM 4642 C C . SER B 1 230 ? 25.719 -18.969 -6.656 1 88.81 230 SER B C 1
ATOM 4644 O O . SER B 1 230 ? 26.516 -18.156 -7.133 1 88.81 230 SER B O 1
ATOM 4646 N N . GLY B 1 231 ? 24.562 -18.594 -6.305 1 75.81 231 GLY B N 1
ATOM 4647 C CA . GLY B 1 231 ? 24.156 -17.203 -6.23 1 75.81 231 GLY B CA 1
ATOM 4648 C C . GLY B 1 231 ? 23.469 -16.719 -7.496 1 75.81 231 GLY B C 1
ATOM 4649 O O . GLY B 1 231 ? 22.891 -15.625 -7.516 1 75.81 231 GLY B O 1
ATOM 4650 N N . ARG B 1 232 ? 23.609 -17.594 -8.516 1 79.19 232 ARG B N 1
ATOM 4651 C CA . ARG B 1 232 ? 22.922 -17.25 -9.758 1 79.19 232 ARG B CA 1
ATOM 4652 C C . ARG B 1 232 ? 21.484 -17.734 -9.742 1 79.19 232 ARG B C 1
ATOM 4654 O O . ARG B 1 232 ? 21.031 -18.328 -8.75 1 79.19 232 ARG B O 1
ATOM 4661 N N . ASP B 1 233 ? 20.797 -17.438 -10.852 1 79.81 233 ASP B N 1
ATOM 4662 C CA . ASP B 1 233 ? 19.438 -17.953 -10.992 1 79.81 233 ASP B CA 1
ATOM 4663 C C . ASP B 1 233 ? 19.422 -19.469 -11.078 1 79.81 233 ASP B C 1
ATOM 4665 O O . ASP B 1 233 ? 20.141 -20.062 -11.891 1 79.81 233 ASP B O 1
ATOM 4669 N N . LEU B 1 234 ? 18.641 -20 -10.273 1 86.25 234 LEU B N 1
ATOM 4670 C CA . LEU B 1 234 ? 18.594 -21.453 -10.148 1 86.25 234 LEU B CA 1
ATOM 4671 C C . LEU B 1 234 ? 18.219 -22.094 -11.477 1 86.25 234 LEU B C 1
ATOM 4673 O O . LEU B 1 234 ? 18.703 -23.188 -11.805 1 86.25 234 LEU B O 1
ATOM 4677 N N . THR B 1 235 ? 17.359 -21.484 -12.242 1 85.44 235 THR B N 1
ATOM 4678 C CA . THR B 1 235 ? 16.844 -22.094 -13.461 1 85.44 235 THR B CA 1
ATOM 4679 C C . THR B 1 235 ? 17.938 -22.172 -14.523 1 85.44 235 THR B C 1
ATOM 4681 O O . THR B 1 235 ? 17.812 -22.953 -15.477 1 85.44 235 THR B O 1
ATOM 4684 N N . GLU B 1 236 ? 18.984 -21.484 -14.383 1 85.56 236 GLU B N 1
ATOM 4685 C CA . GLU B 1 236 ? 20.078 -21.484 -15.352 1 85.56 236 GLU B CA 1
ATOM 4686 C C . GLU B 1 236 ? 20.906 -22.75 -15.258 1 85.56 236 GLU B C 1
ATOM 4688 O O . GLU B 1 236 ? 21.609 -23.125 -16.203 1 85.56 236 GLU B O 1
ATOM 4693 N N . VAL B 1 237 ? 20.828 -23.422 -14.18 1 90.56 237 VAL B N 1
ATOM 4694 C CA . VAL B 1 237 ? 21.719 -24.562 -13.969 1 90.56 237 VAL B CA 1
ATOM 4695 C C . VAL B 1 237 ? 20.938 -25.859 -14.117 1 90.56 237 VAL B C 1
ATOM 4697 O O . VAL B 1 237 ? 21.516 -26.953 -14 1 90.56 237 VAL B O 1
ATOM 4700 N N . LEU B 1 238 ? 19.734 -25.797 -14.391 1 94.56 238 LEU B N 1
ATOM 4701 C CA . LEU B 1 238 ? 18.891 -27 -14.461 1 94.56 238 LEU B CA 1
ATOM 4702 C C . LEU B 1 238 ? 19.25 -27.844 -15.68 1 94.56 238 LEU B C 1
ATOM 4704 O O . LEU B 1 238 ? 19.484 -27.312 -16.766 1 94.56 238 LEU B O 1
ATOM 4708 N N . ASP B 1 239 ? 19.391 -29.078 -15.492 1 95.25 239 ASP B N 1
ATOM 4709 C CA . ASP B 1 239 ? 19.5 -30.078 -16.547 1 95.25 239 ASP B CA 1
ATOM 4710 C C . ASP B 1 239 ? 18.172 -30.812 -16.766 1 95.25 239 ASP B C 1
ATOM 4712 O O . ASP B 1 239 ? 17.688 -31.5 -15.852 1 95.25 239 ASP B O 1
ATOM 4716 N N . ILE B 1 240 ? 17.641 -30.766 -17.953 1 96.06 240 ILE B N 1
ATOM 4717 C CA . ILE B 1 240 ? 16.297 -31.281 -18.203 1 96.06 240 ILE B CA 1
ATOM 4718 C C . ILE B 1 240 ? 16.266 -32.781 -17.953 1 96.06 240 ILE B C 1
ATOM 4720 O O . ILE B 1 240 ? 15.375 -33.281 -17.266 1 96.06 240 ILE B O 1
ATOM 4724 N N . GLU B 1 241 ? 17.188 -33.531 -18.453 1 96.19 241 GLU B N 1
ATOM 4725 C CA . GLU B 1 241 ? 17.203 -34.969 -18.344 1 96.19 241 GLU B CA 1
ATOM 4726 C C . GLU B 1 241 ? 17.5 -35.406 -16.906 1 96.19 241 GLU B C 1
ATOM 4728 O O . GLU B 1 241 ? 16.875 -36.344 -16.406 1 96.19 241 GLU B O 1
ATOM 4733 N N . LYS B 1 242 ? 18.375 -34.719 -16.25 1 96.5 242 LYS B N 1
ATOM 4734 C CA . LYS B 1 242 ? 18.828 -35.156 -14.938 1 96.5 242 LYS B CA 1
ATOM 4735 C C . LYS B 1 242 ? 17.969 -34.594 -13.82 1 96.5 242 LYS B C 1
ATOM 4737 O O . LYS B 1 242 ? 17.797 -35.219 -12.773 1 96.5 242 LYS B O 1
ATOM 4742 N N . ASP B 1 243 ? 17.469 -33.406 -14.023 1 97.69 243 ASP B N 1
ATOM 4743 C CA . ASP B 1 243 ? 16.812 -32.719 -12.93 1 97.69 243 ASP B CA 1
ATOM 4744 C C . ASP B 1 243 ? 15.297 -32.719 -13.102 1 97.69 243 ASP B C 1
ATOM 4746 O O . ASP B 1 243 ? 14.555 -32.844 -12.125 1 97.69 243 ASP B O 1
ATOM 4750 N N . ILE B 1 244 ? 14.789 -32.594 -14.336 1 98 244 ILE B N 1
ATOM 4751 C CA . ILE B 1 244 ? 13.375 -32.312 -14.57 1 98 244 ILE B CA 1
ATOM 4752 C C . ILE B 1 244 ? 12.641 -33.625 -14.867 1 98 244 ILE B C 1
ATOM 4754 O O . ILE B 1 244 ? 11.586 -33.906 -14.297 1 98 244 ILE B O 1
ATOM 4758 N N . THR B 1 245 ? 13.156 -34.469 -15.734 1 97.88 245 THR B N 1
ATOM 4759 C CA . THR B 1 245 ? 12.516 -35.719 -16.172 1 97.88 245 THR B CA 1
ATOM 4760 C C . THR B 1 245 ? 12.156 -36.594 -14.977 1 97.88 245 THR B C 1
ATOM 4762 O O . THR B 1 245 ? 11.039 -37.094 -14.883 1 97.88 245 THR B O 1
ATOM 4765 N N . PRO B 1 246 ? 13.125 -36.75 -14.008 1 97.69 246 PRO B N 1
ATOM 4766 C CA . PRO B 1 246 ? 12.797 -37.594 -12.859 1 97.69 246 PRO B CA 1
ATOM 4767 C C . PRO B 1 246 ? 11.633 -37.062 -12.039 1 97.69 246 PRO B C 1
ATOM 4769 O O . PRO B 1 246 ? 10.852 -37.844 -11.477 1 97.69 246 PRO B O 1
ATOM 4772 N N . LEU B 1 247 ? 11.539 -35.75 -11.867 1 97.94 247 LEU B N 1
ATOM 4773 C CA . LEU B 1 247 ? 10.422 -35.156 -11.148 1 97.94 247 LEU B CA 1
ATOM 4774 C C . LEU B 1 247 ? 9.102 -35.469 -11.844 1 97.94 247 LEU B C 1
ATOM 4776 O O . LEU B 1 247 ? 8.133 -35.875 -11.195 1 97.94 247 LEU B O 1
ATOM 4780 N N . ALA B 1 248 ? 9.094 -35.312 -13.141 1 98 248 ALA B N 1
ATOM 4781 C CA . ALA B 1 248 ? 7.891 -35.562 -13.93 1 98 248 ALA B CA 1
ATOM 4782 C C . ALA B 1 248 ? 7.469 -37.031 -13.828 1 98 248 ALA B C 1
ATOM 4784 O O . ALA B 1 248 ? 6.281 -37.312 -13.703 1 98 248 ALA B O 1
ATOM 4785 N N . ASP B 1 249 ? 8.469 -37.906 -13.914 1 97.19 249 ASP B N 1
ATOM 4786 C CA . ASP B 1 249 ? 8.188 -39.344 -13.82 1 97.19 249 ASP B CA 1
ATOM 4787 C C . ASP B 1 249 ? 7.508 -39.688 -12.5 1 97.19 249 ASP B C 1
ATOM 4789 O O . ASP B 1 249 ? 6.535 -40.438 -12.477 1 97.19 249 ASP B O 1
ATOM 4793 N N . ARG B 1 250 ? 8.023 -39.125 -11.461 1 97.75 250 ARG B N 1
ATOM 4794 C CA . ARG B 1 250 ? 7.473 -39.375 -10.133 1 97.75 250 ARG B CA 1
ATOM 4795 C C . ARG B 1 250 ? 6.039 -38.875 -10.031 1 97.75 250 ARG B C 1
ATOM 4797 O O . ARG B 1 250 ? 5.176 -39.531 -9.469 1 97.75 250 ARG B O 1
ATOM 4804 N N . LEU B 1 251 ? 5.797 -37.719 -10.508 1 97.75 251 LEU B N 1
ATOM 4805 C CA . LEU B 1 251 ? 4.473 -37.094 -10.438 1 97.75 251 LEU B CA 1
ATOM 4806 C C . LEU B 1 251 ? 3.461 -37.906 -11.258 1 97.75 251 LEU B C 1
ATOM 4808 O O . LEU B 1 251 ? 2.309 -38.062 -10.844 1 97.75 251 LEU B O 1
ATOM 4812 N N . LEU B 1 252 ? 3.859 -38.406 -12.445 1 95.94 252 LEU B N 1
ATOM 4813 C CA . LEU B 1 252 ? 2.994 -39.25 -13.25 1 95.94 252 LEU B CA 1
ATOM 4814 C C . LEU B 1 252 ? 2.715 -40.594 -12.539 1 95.94 252 LEU B C 1
ATOM 4816 O O . LEU B 1 252 ? 1.598 -41.094 -12.602 1 95.94 252 LEU B O 1
ATOM 4820 N N . GLN B 1 253 ? 3.766 -41.062 -11.93 1 95.94 253 GLN B N 1
ATOM 4821 C CA . GLN B 1 253 ? 3.602 -42.281 -11.156 1 95.94 253 GLN B CA 1
ATOM 4822 C C . GLN B 1 253 ? 2.584 -42.125 -10.039 1 95.94 253 GLN B C 1
ATOM 4824 O O . GLN B 1 253 ? 1.86 -43.062 -9.688 1 95.94 253 GLN B O 1
ATOM 4829 N N . TRP B 1 254 ? 2.572 -40.969 -9.5 1 96.75 254 TRP B N 1
ATOM 4830 C CA . TRP B 1 254 ? 1.635 -40.656 -8.422 1 96.75 254 TRP B CA 1
ATOM 4831 C C . TRP B 1 254 ? 0.233 -40.406 -8.969 1 96.75 254 TRP B C 1
ATOM 4833 O O . TRP B 1 254 ? -0.718 -40.25 -8.203 1 96.75 254 TRP B O 1
ATOM 4843 N N . GLY B 1 255 ? 0.052 -40.344 -10.312 1 94.69 255 GLY B N 1
ATOM 4844 C CA . GLY B 1 255 ? -1.292 -40.406 -10.867 1 94.69 255 GLY B CA 1
ATOM 4845 C C . GLY B 1 255 ? -1.662 -39.156 -11.656 1 94.69 255 GLY B C 1
ATOM 4846 O O . GLY B 1 255 ? -2.779 -39.062 -12.172 1 94.69 255 GLY B O 1
ATOM 4847 N N . ALA B 1 256 ? -0.801 -38.156 -11.781 1 95.44 256 ALA B N 1
ATOM 4848 C CA . ALA B 1 256 ? -1.11 -36.969 -12.602 1 95.44 256 ALA B CA 1
ATOM 4849 C C . ALA B 1 256 ? -1.382 -37.375 -14.047 1 95.44 256 ALA B C 1
ATOM 4851 O O . ALA B 1 256 ? -0.721 -38.25 -14.586 1 95.44 256 ALA B O 1
ATOM 4852 N N . GLY B 1 257 ? -2.383 -36.719 -14.68 1 94.06 257 GLY B N 1
ATOM 4853 C CA . GLY B 1 257 ? -2.621 -36.969 -16.094 1 94.06 257 GLY B CA 1
ATOM 4854 C C . GLY B 1 257 ? -1.492 -36.5 -16.984 1 94.06 257 GLY B C 1
ATOM 4855 O O . GLY B 1 257 ? -1.037 -37.219 -17.875 1 94.06 257 GLY B O 1
ATOM 4856 N N . SER B 1 258 ? -1.09 -35.312 -16.781 1 95.62 258 SER B N 1
ATOM 4857 C CA . SER B 1 258 ? 0.022 -34.656 -17.469 1 95.62 258 SER B CA 1
ATOM 4858 C C . SER B 1 258 ? 0.756 -33.688 -16.531 1 95.62 258 SER B C 1
ATOM 4860 O O . SER B 1 258 ? 0.172 -33.188 -15.57 1 95.62 258 SER B O 1
ATOM 4862 N N . VAL B 1 259 ? 2.012 -33.531 -16.844 1 97.5 259 VAL B N 1
ATOM 4863 C CA . VAL B 1 259 ? 2.836 -32.625 -16.031 1 97.5 259 VAL B CA 1
ATOM 4864 C C . VAL B 1 259 ? 3.537 -31.609 -16.922 1 97.5 259 VAL B C 1
ATOM 4866 O O . VAL B 1 259 ? 4.266 -31.984 -17.844 1 97.5 259 VAL B O 1
ATOM 4869 N N . LEU B 1 260 ? 3.188 -30.391 -16.734 1 98.38 260 LEU B N 1
ATOM 4870 C CA . LEU B 1 260 ? 3.926 -29.266 -17.312 1 98.38 260 LEU B CA 1
ATOM 4871 C C . LEU B 1 260 ? 4.824 -28.609 -16.281 1 98.38 260 LEU B C 1
ATOM 4873 O O . LEU B 1 260 ? 4.34 -27.953 -15.359 1 98.38 260 LEU B O 1
ATOM 4877 N N . ILE B 1 261 ? 6.094 -28.75 -16.422 1 98.5 261 ILE B N 1
ATOM 4878 C CA . ILE B 1 261 ? 7.035 -28.141 -15.484 1 98.5 261 ILE B CA 1
ATOM 4879 C C . ILE B 1 261 ? 7.66 -26.906 -16.125 1 98.5 261 ILE B C 1
ATOM 4881 O O . ILE B 1 261 ? 8.32 -27 -17.156 1 98.5 261 ILE B O 1
ATOM 4885 N N . LYS B 1 262 ? 7.41 -25.766 -15.523 1 97.81 262 LYS B N 1
ATOM 4886 C CA . LYS B 1 262 ? 8.008 -24.5 -15.961 1 97.81 262 LYS B CA 1
ATOM 4887 C C . LYS B 1 262 ? 9.438 -24.359 -15.453 1 97.81 262 LYS B C 1
ATOM 4889 O O . LYS B 1 262 ? 9.672 -24.375 -14.242 1 97.81 262 LYS B O 1
ATOM 4894 N N . CYS B 1 263 ? 10.383 -24.203 -16.328 1 96.19 263 CYS B N 1
ATOM 4895 C CA . CYS B 1 263 ? 11.797 -24.219 -15.992 1 96.19 263 CYS B CA 1
ATOM 4896 C C . CYS B 1 263 ? 12.414 -22.844 -16.156 1 96.19 263 CYS B C 1
ATOM 4898 O O . CYS B 1 263 ? 13.562 -22.719 -16.578 1 96.19 263 CYS B O 1
ATOM 4900 N N . GLY B 1 264 ? 11.648 -21.797 -15.945 1 91.62 264 GLY B N 1
ATOM 4901 C CA . GLY B 1 264 ? 12.156 -20.438 -16.047 1 91.62 264 GLY B CA 1
ATOM 4902 C C . GLY B 1 264 ? 12.625 -20.078 -17.438 1 91.62 264 GLY B C 1
ATOM 4903 O O . GLY B 1 264 ? 11.906 -20.266 -18.406 1 91.62 264 GLY B O 1
ATOM 4904 N N . VAL B 1 265 ? 13.844 -19.547 -17.484 1 87.88 265 VAL B N 1
ATOM 4905 C CA . VAL B 1 265 ? 14.391 -19.031 -18.734 1 87.88 265 VAL B CA 1
ATOM 4906 C C . VAL B 1 265 ? 14.711 -20.203 -19.672 1 87.88 265 VAL B C 1
ATOM 4908 O O . VAL B 1 265 ? 14.758 -20.031 -20.906 1 87.88 265 VAL B O 1
ATOM 4911 N N . LYS B 1 266 ? 14.836 -21.375 -19.188 1 92.94 266 LYS B N 1
ATOM 4912 C CA . LYS B 1 266 ? 15.195 -22.531 -20.016 1 92.94 266 LYS B CA 1
ATOM 4913 C C . LYS B 1 266 ? 14.023 -22.953 -20.906 1 92.94 266 LYS B C 1
ATOM 4915 O O . LYS B 1 266 ? 14.234 -23.406 -22.031 1 92.94 266 LYS B O 1
ATOM 4920 N N . GLY B 1 267 ? 12.812 -22.875 -20.266 1 96.25 267 GLY B N 1
ATOM 4921 C CA . GLY B 1 267 ? 11.672 -23.234 -21.078 1 96.25 267 GLY B CA 1
ATOM 4922 C C . GLY B 1 267 ? 10.648 -24.078 -20.344 1 96.25 267 GLY B C 1
ATOM 4923 O O . GLY B 1 267 ? 10.5 -23.953 -19.125 1 96.25 267 GLY B O 1
ATOM 4924 N N . LEU B 1 268 ? 9.883 -24.844 -21.172 1 98 268 LEU B N 1
ATOM 4925 C CA . LEU B 1 268 ? 8.766 -25.625 -20.641 1 98 268 LEU B CA 1
ATOM 4926 C C . LEU B 1 268 ? 8.945 -27.109 -20.953 1 98 268 LEU B C 1
ATOM 4928 O O . LEU B 1 268 ? 9.312 -27.469 -22.078 1 98 268 LEU B O 1
ATOM 4932 N N . TYR B 1 269 ? 8.75 -27.922 -19.953 1 98.38 269 TYR B N 1
ATOM 4933 C CA . TYR B 1 269 ? 8.805 -29.375 -20.094 1 98.38 269 TYR B CA 1
ATOM 4934 C C . TYR B 1 269 ? 7.426 -30 -19.906 1 98.38 269 TYR B C 1
ATOM 4936 O O . TYR B 1 269 ? 6.727 -29.703 -18.938 1 98.38 269 TYR B O 1
ATOM 4944 N N . LEU B 1 270 ? 7.031 -30.844 -20.891 1 98.12 270 LEU B N 1
ATOM 4945 C CA . LEU B 1 270 ? 5.738 -31.516 -20.828 1 98.12 270 LEU B CA 1
ATOM 4946 C C . LEU B 1 270 ? 5.91 -33.031 -20.906 1 98.12 270 LEU B C 1
ATOM 4948 O O . LEU B 1 270 ? 6.656 -33.531 -21.75 1 98.12 270 LEU B O 1
ATOM 4952 N N . LYS B 1 271 ? 5.301 -33.656 -20.016 1 97.12 271 LYS B N 1
ATOM 4953 C CA . LYS B 1 271 ? 5.191 -35.125 -20.078 1 97.12 271 LYS B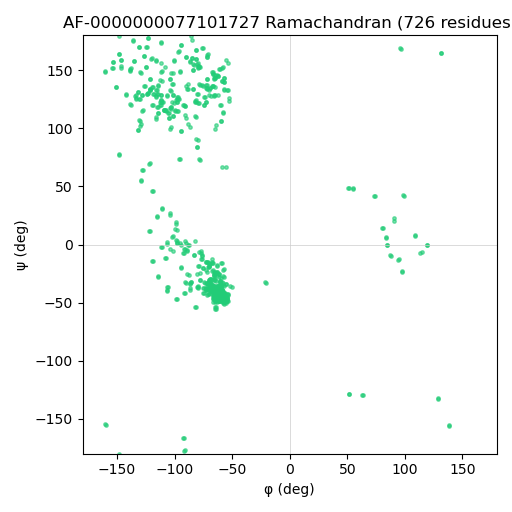 CA 1
ATOM 4954 C C . LYS B 1 271 ? 3.76 -35.562 -19.797 1 97.12 271 LYS B C 1
ATOM 4956 O O . LYS B 1 271 ? 3.127 -35.094 -18.859 1 97.12 271 LYS B O 1
ATOM 4961 N N . THR B 1 272 ? 3.227 -36.375 -20.656 1 94.31 272 THR B N 1
ATOM 4962 C CA . THR B 1 272 ? 1.845 -36.812 -20.5 1 94.31 272 THR B CA 1
ATOM 4963 C C . THR B 1 272 ? 1.789 -38.312 -20.172 1 94.31 272 THR B C 1
ATOM 4965 O O . THR B 1 272 ? 2.686 -39.062 -20.562 1 94.31 272 THR B O 1
ATOM 4968 N N . GLY B 1 273 ? 0.849 -38.625 -19.297 1 85.88 273 GLY B N 1
ATOM 4969 C CA . GLY B 1 273 ? 0.665 -40 -18.922 1 85.88 273 GLY B CA 1
ATOM 4970 C C . GLY B 1 273 ? -0.353 -40.75 -19.781 1 85.88 273 GLY B C 1
ATOM 4971 O O . GLY B 1 273 ? -0.82 -40.188 -20.781 1 85.88 273 GLY B O 1
ATOM 4972 N N . GLU B 1 274 ? -0.575 -42.062 -19.375 1 73.19 274 GLU B N 1
ATOM 4973 C CA . GLU B 1 274 ? -1.502 -42.938 -20.094 1 73.19 274 GLU B CA 1
ATOM 4974 C C . GLU B 1 274 ? -2.945 -42.656 -19.688 1 73.19 274 GLU B C 1
ATOM 4976 O O . GLU B 1 274 ? -3.879 -43 -20.406 1 73.19 274 GLU B O 1
ATOM 4981 N N . ASN B 1 275 ? -3.135 -42.125 -18.5 1 60.34 275 ASN B N 1
ATOM 4982 C CA . ASN B 1 275 ? -4.438 -42 -17.844 1 60.34 275 ASN B CA 1
ATOM 4983 C C . ASN B 1 275 ? -5.262 -40.875 -18.406 1 60.34 275 ASN B C 1
ATOM 4985 O O . ASN B 1 275 ? -6.363 -40.594 -17.922 1 60.34 275 ASN B O 1
ATOM 4989 N N . LEU B 1 276 ? -4.824 -40.094 -19.25 1 61.75 276 LEU B N 1
ATOM 4990 C CA . LEU B 1 276 ? -5.578 -38.906 -19.656 1 61.75 276 LEU B CA 1
ATOM 4991 C C . LEU B 1 276 ? -6.469 -39.219 -20.844 1 61.75 276 LEU B C 1
ATOM 4993 O O . LEU B 1 276 ? -6.031 -39.875 -21.797 1 61.75 276 LEU B O 1
ATOM 4997 N N . GLU B 1 277 ? -7.809 -39.188 -20.469 1 66.31 277 GLU B N 1
ATOM 4998 C CA . GLU B 1 277 ? -8.664 -39.188 -21.656 1 66.31 277 GLU B CA 1
ATOM 4999 C C . GLU B 1 277 ? -8.305 -38.031 -22.578 1 66.31 277 GLU B C 1
ATOM 5001 O O . GLU B 1 277 ? -8.977 -37 -22.578 1 66.31 277 GLU B O 1
ATOM 5006 N N . MET B 1 278 ? -7.145 -38.125 -23.109 1 74.88 278 MET B N 1
ATOM 5007 C CA . MET B 1 278 ? -6.668 -37.125 -24.031 1 74.88 278 MET B CA 1
ATOM 5008 C C . MET B 1 278 ? -6.621 -37.656 -25.453 1 74.88 278 MET B C 1
ATOM 5010 O O . MET B 1 278 ? -6.555 -38.875 -25.656 1 74.88 278 MET B O 1
ATOM 5014 N N . PRO B 1 279 ? -6.746 -36.75 -26.344 1 78.62 279 PRO B N 1
ATOM 5015 C CA . PRO B 1 279 ? -6.598 -37.188 -27.734 1 78.62 279 PRO B CA 1
ATOM 5016 C C . PRO B 1 279 ? -5.289 -37.938 -27.984 1 78.62 279 PRO B C 1
ATOM 5018 O O . PRO B 1 279 ? -4.344 -37.812 -27.203 1 78.62 279 PRO B O 1
ATOM 5021 N N . GLU B 1 280 ? -5.258 -38.719 -28.938 1 81.19 280 GLU B N 1
ATOM 5022 C CA . GLU B 1 280 ? -4.113 -39.531 -29.297 1 81.19 280 GLU B CA 1
ATOM 5023 C C . GLU B 1 280 ? -2.834 -38.719 -29.391 1 81.19 280 GLU B C 1
ATOM 5025 O O . GLU B 1 280 ? -1.765 -39.156 -28.969 1 81.19 280 GLU B O 1
ATOM 5030 N N . GLU B 1 281 ? -3.021 -37.531 -29.875 1 85.44 281 GLU B N 1
ATOM 5031 C CA . GLU B 1 281 ? -1.857 -36.688 -30.078 1 85.44 281 GLU B CA 1
ATOM 5032 C C . GLU B 1 281 ? -1.225 -36.281 -28.734 1 85.44 281 GLU B C 1
ATOM 5034 O O . GLU B 1 281 ? -0.072 -35.844 -28.703 1 85.44 281 GLU B O 1
ATOM 5039 N N . TRP B 1 282 ? -1.885 -36.5 -27.703 1 90.19 282 TRP B N 1
ATOM 5040 C CA . TRP B 1 282 ? -1.42 -36.094 -26.375 1 90.19 282 TRP B CA 1
ATOM 5041 C C . TRP B 1 282 ? -0.903 -37.281 -25.578 1 90.19 282 TRP B C 1
ATOM 5043 O O . TRP B 1 282 ? -0.374 -37.125 -24.484 1 90.19 282 TRP B O 1
ATOM 5053 N N . GLN B 1 283 ? -1.022 -38.438 -26.125 1 85.38 283 GLN B N 1
ATOM 5054 C CA . GLN B 1 283 ? -0.669 -39.625 -25.375 1 85.38 283 GLN B CA 1
ATOM 5055 C C . GLN B 1 283 ? 0.83 -39.906 -25.453 1 85.38 283 GLN B C 1
ATOM 5057 O O . GLN B 1 283 ? 1.446 -39.75 -26.5 1 85.38 283 GLN B O 1
ATOM 5062 N N . ASP B 1 284 ? 1.38 -40.188 -24.281 1 86.75 284 ASP B N 1
ATOM 5063 C CA . ASP B 1 284 ? 2.77 -40.625 -24.141 1 86.75 284 ASP B CA 1
ATOM 5064 C C . ASP B 1 284 ? 3.721 -39.625 -24.781 1 86.75 284 ASP B C 1
ATOM 5066 O O . ASP B 1 284 ? 4.531 -39.969 -25.641 1 86.75 284 ASP B O 1
ATOM 5070 N N . LYS B 1 285 ? 3.531 -38.406 -24.484 1 92.94 285 LYS B N 1
ATOM 5071 C CA . LYS B 1 285 ? 4.371 -37.344 -25.016 1 92.94 285 LYS B CA 1
ATOM 5072 C C . LYS B 1 285 ? 5.391 -36.875 -23.984 1 92.94 285 LYS B C 1
ATOM 5074 O O . LYS B 1 285 ? 5.094 -36.844 -22.781 1 92.94 285 LYS B O 1
ATOM 5079 N N . GLU B 1 286 ? 6.582 -36.656 -24.391 1 96.5 286 GLU B N 1
ATOM 5080 C CA . GLU B 1 286 ? 7.652 -35.969 -23.656 1 96.5 286 GLU B CA 1
ATOM 5081 C C . GLU B 1 286 ? 8.297 -34.906 -24.531 1 96.5 286 GLU B C 1
ATOM 5083 O O . GLU B 1 286 ? 9 -35.219 -25.5 1 96.5 286 GLU B O 1
ATOM 5088 N N . LEU B 1 287 ? 7.984 -33.688 -24.203 1 97.25 287 LEU B N 1
ATOM 5089 C CA . LEU B 1 287 ? 8.406 -32.562 -25.031 1 97.25 287 LEU B CA 1
ATOM 5090 C C . LEU B 1 287 ? 9.086 -31.484 -24.188 1 97.25 287 LEU B C 1
ATOM 5092 O O . LEU B 1 287 ? 8.789 -31.328 -23 1 97.25 287 LEU B O 1
ATOM 5096 N N . PHE B 1 288 ? 10.008 -30.844 -24.781 1 97.19 288 PHE B N 1
ATOM 5097 C CA . PHE B 1 288 ? 10.633 -29.656 -24.203 1 97.19 288 PHE B CA 1
ATOM 5098 C C . PHE B 1 288 ? 10.609 -28.5 -25.203 1 97.19 288 PHE B C 1
ATOM 5100 O O . PHE B 1 288 ? 10.938 -28.672 -26.375 1 97.19 288 PHE B O 1
ATOM 5107 N N . GLU B 1 289 ? 10.117 -27.359 -24.766 1 97.5 289 GLU B N 1
ATOM 5108 C CA . GLU B 1 289 ? 10.062 -26.141 -25.578 1 97.5 289 GLU B CA 1
ATOM 5109 C C . GLU B 1 289 ? 10.938 -25.047 -24.969 1 97.5 289 GLU B C 1
ATOM 5111 O O . GLU B 1 289 ? 10.594 -24.469 -23.938 1 97.5 289 GLU B O 1
ATOM 5116 N N . PRO B 1 290 ? 12.078 -24.734 -25.656 1 96.5 290 PRO B N 1
ATOM 5117 C CA . PRO B 1 290 ? 12.883 -23.625 -25.156 1 96.5 290 PRO B CA 1
ATOM 5118 C C . PRO B 1 290 ? 12.125 -22.297 -25.156 1 96.5 290 PRO B C 1
ATOM 5120 O O . PRO B 1 290 ? 11.258 -22.078 -26 1 96.5 290 PRO B O 1
ATOM 5123 N N . SER B 1 291 ? 12.516 -21.422 -24.219 1 96.31 291 SER B N 1
ATOM 5124 C CA . SER B 1 291 ? 11.875 -20.109 -24.125 1 96.31 291 SER B CA 1
ATOM 5125 C C . SER B 1 291 ? 12.188 -19.25 -25.344 1 96.31 291 SER B C 1
ATOM 5127 O O . SER B 1 291 ? 13.266 -19.375 -25.938 1 96.31 291 SER B O 1
ATOM 5129 N N . PHE B 1 292 ? 11.219 -18.406 -25.734 1 97.12 292 PHE B N 1
ATOM 5130 C CA . PHE B 1 292 ? 11.453 -17.406 -26.766 1 97.12 292 PHE B CA 1
ATOM 5131 C C . PHE B 1 292 ? 12.195 -16.203 -26.203 1 97.12 292 PHE B C 1
ATOM 5133 O O . PHE B 1 292 ? 12.062 -15.891 -25.016 1 97.12 292 PHE B O 1
ATOM 5140 N N . GLN B 1 293 ? 12.906 -15.539 -27.047 1 95.06 293 GLN B N 1
ATOM 5141 C CA . GLN B 1 293 ? 13.602 -14.32 -26.656 1 95.06 293 GLN B CA 1
ATOM 5142 C C . GLN B 1 293 ? 12.625 -13.156 -26.5 1 95.06 293 GLN B C 1
ATOM 5144 O O . GLN B 1 293 ? 11.906 -12.812 -27.438 1 95.06 293 GLN B O 1
ATOM 5149 N N . ALA B 1 294 ? 12.594 -12.625 -25.281 1 93.38 294 ALA B N 1
ATOM 5150 C CA . ALA B 1 294 ? 11.781 -11.43 -25.078 1 93.38 294 ALA B CA 1
ATOM 5151 C C . ALA B 1 294 ? 12.508 -10.18 -25.562 1 93.38 294 ALA B C 1
ATOM 5153 O O . ALA B 1 294 ? 13.734 -10.117 -25.547 1 93.38 294 ALA B O 1
ATOM 5154 N N . ASP B 1 295 ? 11.773 -9.141 -25.969 1 89.69 295 ASP B N 1
ATOM 5155 C CA . ASP B 1 295 ? 12.352 -7.887 -26.422 1 89.69 295 ASP B CA 1
ATOM 5156 C C . ASP B 1 295 ? 13.078 -7.164 -25.297 1 89.69 295 ASP B C 1
ATOM 5158 O O . ASP B 1 295 ? 14.102 -6.512 -25.531 1 89.69 295 ASP B O 1
ATOM 5162 N N . ARG B 1 296 ? 12.523 -7.207 -24.172 1 90.62 296 ARG B N 1
ATOM 5163 C CA . ARG B 1 296 ? 13.078 -6.672 -22.938 1 90.62 296 ARG B CA 1
ATOM 5164 C C . ARG B 1 296 ? 12.516 -7.402 -21.719 1 90.62 296 ARG B C 1
ATOM 5166 O O . ARG B 1 296 ? 11.438 -8 -21.797 1 90.62 296 ARG B O 1
ATOM 5173 N N . VAL B 1 297 ? 13.352 -7.387 -20.719 1 87.19 297 VAL B N 1
ATOM 5174 C CA . VAL B 1 297 ? 12.891 -8.016 -19.484 1 87.19 297 VAL B CA 1
ATOM 5175 C C . VAL B 1 297 ? 12.75 -6.965 -18.391 1 87.19 297 VAL B C 1
ATOM 5177 O O . VAL B 1 297 ? 13.75 -6.406 -17.922 1 87.19 297 VAL B O 1
ATOM 5180 N N . ARG B 1 298 ? 11.508 -6.738 -18 1 82.56 298 ARG B N 1
ATOM 5181 C CA . ARG B 1 298 ? 11.25 -5.75 -16.953 1 82.56 298 ARG B CA 1
ATOM 5182 C C . ARG B 1 298 ? 10.875 -6.426 -15.641 1 82.56 298 ARG B C 1
ATOM 5184 O O . ARG B 1 298 ? 11.289 -5.98 -14.57 1 82.56 298 ARG B O 1
ATOM 5191 N N . SER B 1 299 ? 10.07 -7.508 -15.758 1 82.69 299 SER B N 1
ATOM 5192 C CA . SER B 1 299 ? 9.617 -8.227 -14.57 1 82.69 299 SER B CA 1
ATOM 5193 C C . SER B 1 299 ? 9.148 -9.633 -14.922 1 82.69 299 SER B C 1
ATOM 5195 O O . SER B 1 299 ? 8.555 -9.844 -15.984 1 82.69 299 SER B O 1
ATOM 5197 N N . ALA B 1 300 ? 9.328 -10.508 -13.992 1 82.88 300 ALA B N 1
ATOM 5198 C CA . ALA B 1 300 ? 8.875 -11.883 -14.211 1 82.88 300 ALA B CA 1
ATOM 5199 C C . ALA B 1 300 ? 7.566 -12.148 -13.477 1 82.88 300 ALA B C 1
ATOM 5201 O O . ALA B 1 300 ? 7.09 -13.281 -13.445 1 82.88 300 ALA B O 1
ATOM 5202 N N . THR B 1 301 ? 7.004 -11.133 -12.914 1 80.5 301 THR B N 1
ATOM 5203 C CA . THR B 1 301 ? 5.762 -11.266 -12.156 1 80.5 301 THR B CA 1
ATOM 5204 C C . THR B 1 301 ? 4.645 -11.805 -13.047 1 80.5 301 THR B C 1
ATOM 5206 O O . THR B 1 301 ? 4.34 -11.234 -14.094 1 80.5 301 THR B O 1
ATOM 5209 N N . GLY B 1 302 ? 4.094 -12.969 -12.672 1 90.69 302 GLY B N 1
ATOM 5210 C CA . GLY B 1 302 ? 2.934 -13.516 -13.367 1 90.69 302 GLY B CA 1
ATOM 5211 C C . GLY B 1 302 ? 3.295 -14.305 -14.602 1 90.69 302 GLY B C 1
ATOM 5212 O O . GLY B 1 302 ? 2.418 -14.852 -15.273 1 90.69 302 GLY B O 1
ATOM 5213 N N . ALA B 1 303 ? 4.598 -14.391 -14.898 1 93.5 303 ALA B N 1
ATOM 5214 C CA . ALA B 1 303 ? 5.039 -15.055 -16.125 1 93.5 303 ALA B CA 1
ATOM 5215 C C . ALA B 1 303 ? 4.574 -16.516 -16.156 1 93.5 303 ALA B C 1
ATOM 5217 O O . ALA B 1 303 ? 4.082 -16.984 -17.172 1 93.5 303 ALA B O 1
ATOM 5218 N N . GLY B 1 304 ? 4.754 -17.156 -15.023 1 96.12 304 GLY B N 1
ATOM 5219 C CA . GLY B 1 304 ? 4.285 -18.531 -14.938 1 96.12 304 GLY B CA 1
ATOM 5220 C C . GLY B 1 304 ? 2.783 -18.672 -15.109 1 96.12 304 GLY B C 1
ATOM 5221 O O . GLY B 1 304 ? 2.305 -19.578 -15.789 1 96.12 304 GLY B O 1
ATOM 5222 N N . ASP B 1 305 ? 2.066 -17.781 -14.555 1 97.38 305 ASP B N 1
ATOM 5223 C CA . ASP B 1 305 ? 0.607 -17.812 -14.578 1 97.38 305 ASP B CA 1
ATOM 5224 C C . ASP B 1 305 ? 0.083 -17.641 -16 1 97.38 305 ASP B C 1
ATOM 5226 O O . ASP B 1 305 ? -0.817 -18.359 -16.438 1 97.38 305 ASP B O 1
ATOM 5230 N N . VAL B 1 306 ? 0.645 -16.656 -16.703 1 98 306 VAL B N 1
ATOM 5231 C CA . VAL B 1 306 ? 0.144 -16.406 -18.062 1 98 306 VAL B CA 1
ATOM 5232 C C . VAL B 1 306 ? 0.569 -17.547 -18.984 1 98 306 VAL B C 1
ATOM 5234 O O . VAL B 1 306 ? -0.148 -17.875 -19.938 1 98 306 VAL B O 1
ATOM 5237 N N . THR B 1 307 ? 1.735 -18.125 -18.734 1 98.5 307 THR B N 1
ATOM 5238 C CA . THR B 1 307 ? 2.186 -19.312 -19.453 1 98.5 307 THR B CA 1
ATOM 5239 C C . THR B 1 307 ? 1.158 -20.438 -19.344 1 98.5 307 THR B C 1
ATOM 5241 O O . THR B 1 307 ? 0.784 -21.047 -20.359 1 98.5 307 THR B O 1
ATOM 5244 N N . ILE B 1 308 ? 0.715 -20.641 -18.156 1 98.69 308 ILE B N 1
ATOM 5245 C CA . ILE B 1 308 ? -0.273 -21.688 -17.875 1 98.69 308 ILE B CA 1
ATOM 5246 C C . ILE B 1 308 ? -1.558 -21.391 -18.656 1 98.69 308 ILE B C 1
ATOM 5248 O O . ILE B 1 308 ? -2.117 -22.281 -19.297 1 98.69 308 ILE B O 1
ATOM 5252 N N . ALA B 1 309 ? -1.992 -20.172 -18.594 1 98.81 309 ALA B N 1
ATOM 5253 C CA . ALA B 1 309 ? -3.238 -19.781 -19.25 1 98.81 309 ALA B CA 1
ATOM 5254 C C . ALA B 1 309 ? -3.156 -20 -20.75 1 98.81 309 ALA B C 1
ATOM 5256 O O . ALA B 1 309 ? -4.09 -20.531 -21.359 1 98.81 309 ALA B O 1
ATOM 5257 N N . ALA B 1 310 ? -2.053 -19.625 -21.359 1 98.75 310 ALA B N 1
ATOM 5258 C CA . ALA B 1 310 ? -1.883 -19.781 -22.797 1 98.75 310 ALA B CA 1
ATOM 5259 C C . ALA B 1 310 ? -1.822 -21.25 -23.188 1 98.75 310 ALA B C 1
ATOM 5261 O O . ALA B 1 310 ? -2.465 -21.656 -24.156 1 98.75 310 ALA B O 1
ATOM 5262 N N . PHE B 1 311 ? -1.043 -22.031 -22.469 1 98.5 311 PHE B N 1
ATOM 5263 C CA . PHE B 1 311 ? -0.92 -23.469 -22.703 1 98.5 311 PHE B CA 1
ATOM 5264 C C . PHE B 1 311 ? -2.283 -24.141 -22.656 1 98.5 311 PHE B C 1
ATOM 5266 O O . PHE B 1 311 ? -2.666 -24.859 -23.578 1 98.5 311 PHE B O 1
ATOM 5273 N N . LEU B 1 312 ? -3.031 -23.859 -21.609 1 98.31 312 LEU B N 1
ATOM 5274 C CA . LEU B 1 312 ? -4.316 -24.516 -21.391 1 98.31 312 LEU B CA 1
ATOM 5275 C C . LEU B 1 312 ? -5.367 -24 -22.359 1 98.31 312 LEU B C 1
ATOM 5277 O O . LEU B 1 312 ? -6.273 -24.75 -22.75 1 98.31 312 LEU B O 1
ATOM 5281 N N . THR B 1 313 ? -5.258 -22.719 -22.719 1 98.38 313 THR B N 1
ATOM 5282 C CA . THR B 1 313 ? -6.148 -22.219 -23.75 1 98.38 313 THR B CA 1
ATOM 5283 C C . THR B 1 313 ? -5.938 -22.953 -25.062 1 98.38 313 THR B C 1
ATOM 5285 O O . THR B 1 313 ? -6.906 -23.359 -25.719 1 98.38 313 THR B O 1
ATOM 5288 N N . GLY B 1 314 ? -4.668 -23.125 -25.484 1 97.38 314 GLY B N 1
ATOM 5289 C CA . GLY B 1 314 ? -4.379 -23.922 -26.656 1 97.38 314 GLY B CA 1
ATOM 5290 C C . GLY B 1 314 ? -4.973 -25.312 -26.594 1 97.38 314 GLY B C 1
ATOM 5291 O O . GLY B 1 314 ? -5.551 -25.797 -27.562 1 97.38 314 GLY B O 1
ATOM 5292 N N . LEU B 1 315 ? -4.855 -25.938 -25.438 1 95.25 315 LEU B N 1
ATOM 5293 C CA . LEU B 1 315 ? -5.418 -27.266 -25.203 1 95.25 315 LEU B CA 1
ATOM 5294 C C . LEU B 1 315 ? -6.93 -27.266 -25.406 1 95.25 315 LEU B C 1
ATOM 5296 O O . LEU B 1 315 ? -7.477 -28.125 -26.078 1 95.25 315 LEU B O 1
ATOM 5300 N N . LEU B 1 316 ? -7.613 -26.297 -24.797 1 95.62 316 LEU B N 1
ATOM 5301 C CA . LEU B 1 316 ? -9.07 -26.188 -24.875 1 95.62 316 LEU B CA 1
ATOM 5302 C C . LEU B 1 316 ? -9.531 -25.938 -26.297 1 95.62 316 LEU B C 1
ATOM 5304 O O . LEU B 1 316 ? -10.648 -26.312 -26.672 1 95.62 316 LEU B O 1
ATOM 5308 N N . GLU B 1 317 ? -8.633 -25.391 -27.078 1 95.38 317 GLU B N 1
ATOM 5309 C CA . GLU B 1 317 ? -8.945 -25.109 -28.469 1 95.38 317 GLU B CA 1
ATOM 5310 C C . GLU B 1 317 ? -8.617 -26.297 -29.359 1 95.38 317 GLU B C 1
ATOM 5312 O O . GLU B 1 317 ? -8.828 -26.25 -30.578 1 95.38 317 GLU B O 1
ATOM 5317 N N . GLY B 1 318 ? -8.039 -27.297 -28.781 1 93.94 318 GLY B N 1
ATOM 5318 C CA . GLY B 1 318 ? -7.797 -28.516 -29.531 1 93.94 318 GLY B CA 1
ATOM 5319 C C . GLY B 1 318 ? -6.449 -28.547 -30.219 1 93.94 318 GLY B C 1
ATOM 5320 O O . GLY B 1 318 ? -6.234 -29.328 -31.141 1 93.94 318 GLY B O 1
ATOM 5321 N N . LYS B 1 319 ? -5.582 -27.797 -29.812 1 95.31 319 LYS B N 1
ATOM 5322 C CA . LYS B 1 319 ? -4.262 -27.766 -30.422 1 95.31 319 LYS B CA 1
ATOM 5323 C C . LYS B 1 319 ? -3.387 -28.906 -29.938 1 95.31 319 LYS B C 1
ATOM 5325 O O . LYS B 1 319 ? -3.654 -29.5 -28.875 1 95.31 319 LYS B O 1
ATOM 5330 N N . ASP B 1 320 ? -2.367 -29.297 -30.75 1 94.94 320 ASP B N 1
ATOM 5331 C CA . ASP B 1 320 ? -1.459 -30.375 -30.359 1 94.94 320 ASP B CA 1
ATOM 5332 C C . ASP B 1 320 ? -0.52 -29.906 -29.234 1 94.94 320 ASP B C 1
ATOM 5334 O O . ASP B 1 320 ? -0.357 -28.719 -29.016 1 94.94 320 ASP B O 1
ATOM 5338 N N . PRO B 1 321 ? 0.076 -30.859 -28.531 1 95.62 321 PRO B N 1
ATOM 5339 C CA . PRO B 1 321 ? 0.877 -30.5 -27.344 1 95.62 321 PRO B CA 1
ATOM 5340 C C . PRO B 1 321 ? 2.064 -29.609 -27.688 1 95.62 321 PRO B C 1
ATOM 5342 O O . PRO B 1 321 ? 2.436 -28.734 -26.891 1 95.62 321 PRO B O 1
ATOM 5345 N N . GLY B 1 322 ? 2.658 -29.828 -28.812 1 96.81 322 GLY B N 1
ATOM 5346 C CA . GLY B 1 322 ? 3.756 -28.969 -29.219 1 96.81 322 GLY B CA 1
ATOM 5347 C C . GLY B 1 322 ? 3.354 -27.516 -29.375 1 96.81 322 GLY B C 1
ATOM 5348 O O . GLY B 1 322 ? 4.055 -26.609 -28.906 1 96.81 322 GLY B O 1
ATOM 5349 N N . ARG B 1 323 ? 2.271 -27.328 -30.062 1 97.38 323 ARG B N 1
ATOM 5350 C CA . ARG B 1 323 ? 1.756 -25.969 -30.266 1 97.38 323 ARG B CA 1
ATOM 5351 C C . ARG B 1 323 ? 1.349 -25.344 -28.938 1 97.38 323 ARG B C 1
ATOM 5353 O O . ARG B 1 323 ? 1.579 -24.156 -28.703 1 97.38 323 ARG B O 1
ATOM 5360 N N . CYS B 1 324 ? 0.727 -26.094 -28.031 1 97.81 324 CYS B N 1
ATOM 5361 C CA . CYS B 1 324 ? 0.359 -25.609 -26.719 1 97.81 324 CYS B CA 1
ATOM 5362 C C . CYS B 1 324 ? 1.588 -25.125 -25.938 1 97.81 324 CYS B C 1
ATOM 5364 O O . CYS B 1 324 ? 1.558 -24.078 -25.297 1 97.81 324 CYS B O 1
ATOM 5366 N N . LEU B 1 325 ? 2.666 -25.859 -26.062 1 98.19 325 LEU B N 1
ATOM 5367 C CA . LEU B 1 325 ? 3.914 -25.5 -25.391 1 98.19 325 LEU B CA 1
ATOM 5368 C C . LEU B 1 325 ? 4.48 -24.203 -25.969 1 98.19 325 LEU B C 1
ATOM 5370 O O . LEU B 1 325 ? 4.938 -23.344 -25.219 1 98.19 325 LEU B O 1
ATOM 5374 N N . GLN B 1 326 ? 4.438 -24.125 -27.234 1 98.5 326 GLN B N 1
ATOM 5375 C CA . GLN B 1 326 ? 4.938 -22.922 -27.891 1 98.5 326 GLN B CA 1
ATOM 5376 C C . GLN B 1 326 ? 4.152 -21.688 -27.453 1 98.5 326 GLN B C 1
ATOM 5378 O O . GLN B 1 326 ? 4.738 -20.641 -27.188 1 98.5 326 GLN B O 1
ATOM 5383 N N . LEU B 1 327 ? 2.879 -21.828 -27.406 1 98.62 327 LEU B N 1
ATOM 5384 C CA . LEU B 1 327 ? 2.031 -20.719 -26.969 1 98.62 327 LEU B CA 1
ATOM 5385 C C . LEU B 1 327 ? 2.318 -20.344 -25.531 1 98.62 327 LEU B C 1
ATOM 5387 O O . LEU B 1 327 ? 2.357 -19.156 -25.188 1 98.62 327 LEU B O 1
ATOM 5391 N N . GLY B 1 328 ? 2.449 -21.359 -24.625 1 98.62 328 GLY B N 1
ATOM 5392 C CA . GLY B 1 328 ? 2.848 -21.078 -23.266 1 98.62 328 GLY B CA 1
ATOM 5393 C C . GLY B 1 328 ? 4.145 -20.297 -23.172 1 98.62 328 GLY B C 1
ATOM 5394 O O . GLY B 1 328 ? 4.215 -19.266 -22.469 1 98.62 328 GLY B O 1
ATOM 5395 N N . ALA B 1 329 ? 5.152 -20.75 -23.891 1 98.12 329 ALA B N 1
ATOM 5396 C CA . ALA B 1 329 ? 6.457 -20.094 -23.906 1 98.12 329 ALA B CA 1
ATOM 5397 C C . ALA B 1 329 ? 6.352 -18.672 -24.453 1 98.12 329 ALA B C 1
ATOM 5399 O O . ALA B 1 329 ? 7.012 -17.766 -23.953 1 98.12 329 ALA B O 1
ATOM 5400 N N . ALA B 1 330 ? 5.547 -18.516 -25.453 1 98.19 330 ALA B N 1
ATOM 5401 C CA . ALA B 1 330 ? 5.344 -17.203 -26.078 1 98.19 330 ALA B CA 1
ATOM 5402 C C . ALA B 1 330 ? 4.695 -16.234 -25.094 1 98.19 330 ALA B C 1
ATOM 5404 O O . ALA B 1 330 ? 5.086 -15.07 -25.016 1 98.19 330 ALA B O 1
ATOM 5405 N N . ALA B 1 331 ? 3.688 -16.703 -24.375 1 98.06 331 ALA B N 1
ATOM 5406 C CA . ALA B 1 331 ? 3.02 -15.867 -23.391 1 98.06 331 ALA B CA 1
ATOM 5407 C C . ALA B 1 331 ? 3.992 -15.422 -22.297 1 98.06 331 ALA B C 1
ATOM 5409 O O . ALA B 1 331 ? 3.982 -14.266 -21.891 1 98.06 331 ALA B O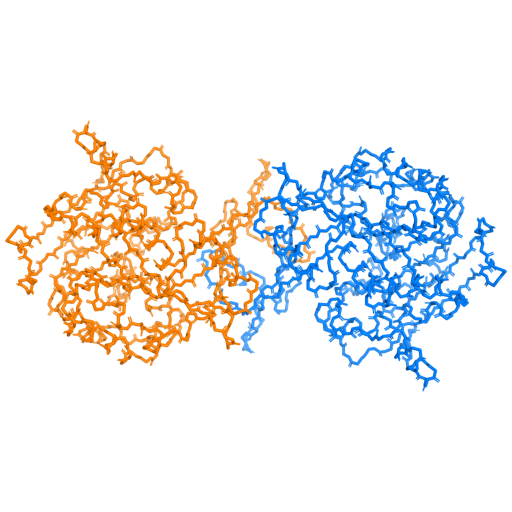 1
ATOM 5410 N N . GLY B 1 332 ? 4.785 -16.359 -21.844 1 96.75 332 GLY B N 1
ATOM 5411 C CA . GLY B 1 332 ? 5.797 -16 -20.859 1 96.75 332 GLY B CA 1
ATOM 5412 C C . GLY B 1 332 ? 6.754 -14.93 -21.344 1 96.75 332 GLY B C 1
ATOM 5413 O O . GLY B 1 332 ? 7.031 -13.961 -20.625 1 96.75 332 GLY B O 1
ATOM 5414 N N . ALA B 1 333 ? 7.191 -15.07 -22.547 1 96.12 333 ALA B N 1
ATOM 5415 C CA . ALA B 1 333 ? 8.133 -14.125 -23.141 1 96.12 333 ALA B CA 1
ATOM 5416 C C . ALA B 1 333 ? 7.492 -12.758 -23.328 1 96.12 333 ALA B C 1
ATOM 5418 O O . ALA B 1 333 ? 8.172 -11.727 -23.219 1 96.12 333 ALA B O 1
ATOM 5419 N N . SER B 1 334 ? 6.25 -12.758 -23.641 1 96.31 334 SER B N 1
ATOM 5420 C CA . SER B 1 334 ? 5.523 -11.5 -23.812 1 96.31 334 SER B CA 1
ATOM 5421 C C . SER B 1 334 ? 5.281 -10.828 -22.453 1 96.31 334 SER B C 1
ATOM 5423 O O . SER B 1 334 ? 5.367 -9.602 -22.344 1 96.31 334 SER B O 1
ATOM 5425 N N . CYS B 1 335 ? 5.008 -11.555 -21.453 1 94.31 335 CYS B N 1
ATOM 5426 C CA . CYS B 1 335 ? 4.645 -11.07 -20.125 1 94.31 335 CYS B CA 1
ATOM 5427 C C . CYS B 1 335 ? 5.805 -10.32 -19.469 1 94.31 335 CYS B C 1
ATOM 5429 O O . CYS B 1 335 ? 5.609 -9.273 -18.859 1 94.31 335 CYS B O 1
ATOM 5431 N N . VAL B 1 336 ? 7.023 -10.734 -19.656 1 92.31 336 VAL B N 1
ATOM 5432 C CA . VAL B 1 336 ? 8.18 -10.25 -18.906 1 92.31 336 VAL B CA 1
ATOM 5433 C C . VAL B 1 336 ? 8.578 -8.867 -19.406 1 92.31 336 VAL B C 1
ATOM 5435 O O . VAL B 1 336 ? 9.391 -8.188 -18.781 1 92.31 336 VAL B O 1
ATOM 5438 N N . THR B 1 337 ? 7.977 -8.438 -20.516 1 92.06 337 THR B N 1
ATOM 5439 C CA . THR B 1 337 ? 8.359 -7.176 -21.141 1 92.06 337 THR B CA 1
ATOM 5440 C C . THR B 1 337 ? 7.777 -5.996 -20.359 1 92.06 337 THR B C 1
ATOM 5442 O O . THR B 1 337 ? 8.172 -4.848 -20.578 1 92.06 337 THR B O 1
ATOM 5445 N N . GLU B 1 338 ? 6.863 -6.328 -19.469 1 86.25 338 GLU B N 1
ATOM 5446 C CA . GLU B 1 338 ? 6.211 -5.289 -18.688 1 86.25 338 GLU B CA 1
ATOM 5447 C C . GLU B 1 338 ? 6.219 -5.641 -17.203 1 86.25 338 GLU B C 1
ATOM 5449 O O . GLU B 1 338 ? 6.543 -6.77 -16.828 1 86.25 338 GLU B O 1
ATOM 5454 N N . TYR B 1 339 ? 5.852 -4.715 -16.391 1 76.69 339 TYR B N 1
ATOM 5455 C CA . TYR B 1 339 ? 5.934 -4.906 -14.945 1 76.69 339 TYR B CA 1
ATOM 5456 C C . TYR B 1 339 ? 4.762 -5.73 -14.43 1 76.69 339 TYR B C 1
ATOM 5458 O O . TYR B 1 339 ? 4.906 -6.5 -13.477 1 76.69 339 TYR B O 1
ATOM 5466 N N . ASP B 1 340 ? 3.621 -5.469 -15.055 1 79.38 340 ASP B N 1
ATOM 5467 C CA . ASP B 1 340 ? 2.457 -6.242 -14.641 1 79.38 340 ASP B CA 1
ATOM 5468 C C . ASP B 1 340 ? 2.264 -7.465 -15.539 1 79.38 340 ASP B C 1
ATOM 5470 O O . ASP B 1 340 ? 2.904 -7.582 -16.578 1 79.38 340 ASP B O 1
ATOM 5474 N N . SER B 1 341 ? 1.367 -8.305 -15.164 1 84 341 SER B N 1
ATOM 5475 C CA . SER B 1 341 ? 1.253 -9.609 -15.812 1 84 341 SER B CA 1
ATOM 5476 C C . SER B 1 341 ? 0.518 -9.5 -17.141 1 84 341 SER B C 1
ATOM 5478 O O . SER B 1 341 ? 0.662 -10.367 -18 1 84 341 SER B O 1
ATOM 5480 N N . LEU B 1 342 ? -0.222 -8.461 -17.406 1 89.38 342 LEU B N 1
ATOM 5481 C CA . LEU B 1 342 ? -1.163 -8.516 -18.531 1 89.38 342 LEU B CA 1
ATOM 5482 C C . LEU B 1 342 ? -0.764 -7.527 -19.625 1 89.38 342 LEU B C 1
ATOM 5484 O O . LEU B 1 342 ? -1.063 -7.746 -20.797 1 89.38 342 LEU B O 1
ATOM 5488 N N . SER B 1 343 ? -0.107 -6.48 -19.297 1 87.5 343 SER B N 1
ATOM 5489 C CA . SER B 1 343 ? 0.081 -5.344 -20.203 1 87.5 343 SER B CA 1
ATOM 5490 C C . SER B 1 343 ? 0.925 -5.73 -21.406 1 87.5 343 SER B C 1
ATOM 5492 O O . SER B 1 343 ? 0.765 -5.16 -22.484 1 87.5 343 SER B O 1
ATOM 5494 N N . GLY B 1 344 ? 1.775 -6.715 -21.266 1 91.81 344 GLY B N 1
ATOM 5495 C CA . GLY B 1 344 ? 2.664 -7.09 -22.344 1 91.81 344 GLY B CA 1
ATOM 5496 C C . GLY B 1 344 ? 2.15 -8.266 -23.156 1 91.81 344 GLY B C 1
ATOM 5497 O O . GLY B 1 344 ? 2.779 -8.68 -24.141 1 91.81 344 GLY B O 1
ATOM 5498 N N . LEU B 1 345 ? 0.989 -8.773 -22.812 1 95.12 345 LEU B N 1
ATOM 5499 C CA . LEU B 1 345 ? 0.512 -10.008 -23.422 1 95.12 345 LEU B CA 1
ATOM 5500 C C . LEU B 1 345 ? 0.002 -9.742 -24.844 1 95.12 345 LEU B C 1
ATOM 5502 O O . LEU B 1 345 ? -0.668 -8.734 -25.078 1 95.12 345 LEU B O 1
ATOM 5506 N N . LEU B 1 346 ? 0.357 -10.617 -25.703 1 96.5 346 LEU B N 1
ATOM 5507 C CA . LEU B 1 346 ? -0.183 -10.656 -27.062 1 96.5 346 LEU B CA 1
ATOM 5508 C C . LEU B 1 346 ? -1.423 -11.539 -27.125 1 96.5 346 LEU B C 1
ATOM 5510 O O . LEU B 1 346 ? -1.656 -12.359 -26.234 1 96.5 346 LEU B O 1
ATOM 5514 N N . SER B 1 347 ? -2.195 -11.328 -28.203 1 97.12 347 SER B N 1
ATOM 5515 C CA . SER B 1 347 ? -3.309 -12.242 -28.422 1 97.12 347 SER B CA 1
ATOM 5516 C C . SER B 1 347 ? -2.812 -13.617 -28.875 1 97.12 347 SER B C 1
ATOM 5518 O O . SER B 1 347 ? -1.653 -13.773 -29.266 1 97.12 347 SER B O 1
ATOM 5520 N N . MET B 1 348 ? -3.693 -14.609 -28.766 1 97.31 348 MET B N 1
ATOM 5521 C CA . MET B 1 348 ? -3.338 -15.945 -29.25 1 97.31 348 MET B CA 1
ATOM 5522 C C . MET B 1 348 ? -2.898 -15.898 -30.703 1 97.31 348 MET B C 1
ATOM 5524 O O . MET B 1 348 ? -1.885 -16.5 -31.078 1 97.31 348 MET B O 1
ATOM 5528 N N . GLU B 1 349 ? -3.596 -15.148 -31.484 1 97.56 349 GLU B N 1
ATOM 5529 C CA . GLU B 1 349 ? -3.303 -15.031 -32.906 1 97.56 349 GLU B CA 1
ATOM 5530 C C . GLU B 1 349 ? -1.949 -14.367 -33.125 1 97.56 349 GLU B C 1
ATOM 5532 O O . GLU B 1 349 ? -1.16 -14.828 -33.969 1 97.56 349 GLU B O 1
ATOM 5537 N N . GLU B 1 350 ? -1.71 -13.305 -32.375 1 97.88 350 GLU B N 1
ATOM 5538 C CA . GLU B 1 350 ? -0.442 -12.594 -32.531 1 97.88 350 GLU B CA 1
ATOM 5539 C C . GLU B 1 350 ? 0.733 -13.484 -32.125 1 97.88 350 GLU B C 1
ATOM 5541 O O . GLU B 1 350 ? 1.785 -13.453 -32.781 1 97.88 350 GLU B O 1
ATOM 5546 N N . MET B 1 351 ? 0.538 -14.219 -31.109 1 98 351 MET B N 1
ATOM 5547 C CA . MET B 1 351 ? 1.592 -15.133 -30.672 1 98 351 MET B CA 1
ATOM 5548 C C . MET B 1 351 ? 1.847 -16.219 -31.719 1 98 351 MET B C 1
ATOM 5550 O O . MET B 1 351 ? 2.998 -16.516 -32.031 1 98 351 MET B O 1
ATOM 5554 N N . GLU B 1 352 ? 0.824 -16.781 -32.281 1 98.19 352 GLU B N 1
ATOM 5555 C CA . GLU B 1 352 ? 0.963 -17.797 -33.312 1 98.19 352 GLU B CA 1
ATOM 5556 C C . GLU B 1 352 ? 1.695 -17.266 -34.531 1 98.19 352 GLU B C 1
ATOM 5558 O O . GLU B 1 352 ? 2.566 -17.938 -35.094 1 98.19 352 GLU B O 1
ATOM 5563 N N . GLN B 1 353 ? 1.33 -16.062 -34.906 1 98.19 353 GLN B N 1
ATOM 5564 C CA . GLN B 1 353 ? 1.979 -15.445 -36.031 1 98.19 353 GLN B CA 1
ATOM 5565 C C . GLN B 1 353 ? 3.469 -15.234 -35.781 1 98.19 353 GLN B C 1
ATOM 5567 O O . GLN B 1 353 ? 4.297 -15.484 -36.656 1 98.19 353 GLN B O 1
ATOM 5572 N N . LYS B 1 354 ? 3.766 -14.727 -34.625 1 97.69 354 LYS B N 1
ATOM 5573 C CA . LYS B 1 354 ? 5.164 -14.492 -34.281 1 97.69 354 LYS B CA 1
ATOM 5574 C C . LYS B 1 354 ? 5.953 -15.797 -34.25 1 97.69 354 LYS B C 1
ATOM 5576 O O . LYS B 1 354 ? 7.098 -15.844 -34.719 1 97.69 354 LYS B O 1
ATOM 5581 N N . ILE B 1 355 ? 5.375 -16.859 -33.781 1 97.81 355 ILE B N 1
ATOM 5582 C CA . ILE B 1 355 ? 5.996 -18.172 -33.75 1 97.81 355 ILE B CA 1
ATOM 5583 C C . ILE B 1 355 ? 6.246 -18.672 -35.156 1 97.81 355 ILE B C 1
ATOM 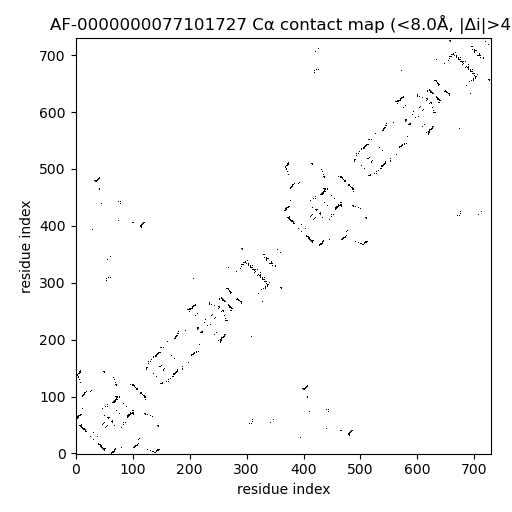5585 O O . ILE B 1 355 ? 7.348 -19.109 -35.5 1 97.81 355 ILE B O 1
ATOM 5589 N N . ASP B 1 356 ? 5.25 -18.578 -35.969 1 98 356 ASP B N 1
ATOM 5590 C CA . ASP B 1 356 ? 5.312 -19.109 -37.344 1 98 356 ASP B CA 1
ATOM 5591 C C . ASP B 1 356 ? 6.305 -18.312 -38.188 1 98 356 ASP B C 1
ATOM 5593 O O . ASP B 1 356 ? 6.816 -18.812 -39.188 1 98 356 ASP B O 1
ATOM 5597 N N . ARG B 1 357 ? 6.574 -17.094 -37.781 1 97.69 357 ARG B N 1
ATOM 5598 C CA . ARG B 1 357 ? 7.52 -16.25 -38.5 1 97.69 357 ARG B CA 1
ATOM 5599 C C . ARG B 1 357 ? 8.945 -16.484 -38 1 97.69 357 ARG B C 1
ATOM 5601 O O . ARG B 1 357 ? 9.883 -15.828 -38.469 1 97.69 357 ARG B O 1
ATOM 5608 N N . GLY B 1 358 ? 9.125 -17.328 -37.062 1 96.44 358 GLY B N 1
ATOM 5609 C CA . GLY B 1 358 ? 10.469 -17.703 -36.656 1 96.44 358 GLY B CA 1
ATOM 5610 C C . GLY B 1 358 ? 10.93 -16.953 -35.406 1 96.44 358 GLY B C 1
ATOM 5611 O O . GLY B 1 358 ? 12.055 -16.469 -35.375 1 96.44 358 GLY B O 1
ATOM 5612 N N . TRP B 1 359 ? 10.062 -16.797 -34.406 1 96.12 359 TRP B N 1
ATOM 5613 C CA . TRP B 1 359 ? 10.461 -16.172 -33.156 1 96.12 359 TRP B CA 1
ATOM 5614 C C . TRP B 1 359 ? 11.695 -16.859 -32.594 1 96.12 359 TRP B C 1
ATOM 5616 O O . TRP B 1 359 ? 11.703 -18.062 -32.344 1 96.12 359 TRP B O 1
ATOM 5626 N N . GLU B 1 360 ? 12.727 -16.078 -32.312 1 96.19 360 GLU B N 1
ATOM 5627 C CA . GLU B 1 360 ? 14.016 -16.609 -31.875 1 96.19 360 GLU B CA 1
ATOM 5628 C C . GLU B 1 360 ? 13.898 -17.25 -30.5 1 96.19 360 GLU B C 1
ATOM 5630 O O . GLU B 1 360 ? 13.227 -16.703 -29.609 1 96.19 360 GLU B O 1
ATOM 5635 N N . LYS B 1 361 ? 14.492 -18.375 -30.328 1 95.06 361 LYS B N 1
ATOM 5636 C CA . LYS B 1 361 ? 14.523 -19.078 -29.047 1 95.06 361 LYS B CA 1
ATOM 5637 C C . LYS B 1 361 ? 15.797 -18.766 -28.266 1 95.06 361 LYS B C 1
ATOM 5639 O O . LYS B 1 361 ? 16.812 -18.406 -28.859 1 95.06 361 LYS B O 1
ATOM 5644 N N . ILE B 1 362 ? 15.609 -18.797 -26.984 1 90.12 362 ILE B N 1
ATOM 5645 C CA . ILE B 1 362 ? 16.797 -18.641 -26.156 1 90.12 362 ILE B CA 1
ATOM 5646 C C . ILE B 1 362 ? 17.688 -19.875 -26.266 1 90.12 362 ILE B C 1
ATOM 5648 O O . ILE B 1 362 ? 17.188 -21 -26.234 1 90.12 362 ILE B O 1
ATOM 5652 N N . SER B 1 363 ? 19 -19.672 -26.562 1 75.94 363 SER B N 1
ATOM 5653 C CA . SER B 1 363 ? 19.969 -20.766 -26.672 1 75.94 363 SER B CA 1
ATOM 5654 C C . SER B 1 363 ? 20.469 -21.188 -25.297 1 75.94 363 SER B C 1
ATOM 5656 O O . SER B 1 363 ? 21.016 -20.375 -24.547 1 75.94 363 SER B O 1
ATOM 5658 N N . ILE B 1 364 ? 19.906 -22.062 -24.672 1 61.97 364 ILE B N 1
ATOM 5659 C CA . ILE B 1 364 ? 20.469 -22.453 -23.391 1 61.97 364 ILE B CA 1
ATOM 5660 C C . ILE B 1 364 ? 21.516 -23.547 -23.578 1 61.97 364 ILE B C 1
ATOM 5662 O O . ILE B 1 364 ? 21.219 -24.609 -24.125 1 61.97 364 ILE B O 1
ATOM 5666 N N . LYS B 1 365 ? 22.828 -23.328 -23.516 1 48.5 365 LYS B N 1
ATOM 5667 C CA . LYS B 1 365 ? 23.906 -24.312 -23.406 1 48.5 365 LYS B CA 1
ATOM 5668 C C . LYS B 1 365 ? 23.734 -25.141 -22.141 1 48.5 365 LYS B C 1
ATOM 5670 O O . LYS B 1 365 ? 23.219 -24.672 -21.125 1 48.5 365 LYS B O 1
#

pLDDT: mean 92.94, std 8.13, range [48.5, 98.88]

Radius of gyration: 30.0 Å; Cα contacts (8 Å, |Δi|>4): 1670; chains: 2; bounding box: 49×86×75 Å

Solvent-accessible surface area (backbone atoms only — not comparable to full-atom values): 36418 Å² total; per-residue (Å²): 122,56,29,35,34,21,27,40,27,32,31,37,34,40,30,53,33,57,72,70,63,87,82,61,88,57,50,64,67,64,75,63,37,65,68,38,76,40,78,34,43,69,63,50,76,44,69,28,44,37,16,42,33,21,32,48,37,32,37,69,65,56,34,48,61,35,28,29,23,38,25,8,75,45,74,63,22,50,50,46,46,51,55,32,42,76,69,80,44,47,51,59,49,42,74,32,90,84,38,46,40,14,34,32,43,40,47,56,46,65,91,38,58,43,29,35,42,33,20,56,42,21,27,36,70,44,49,58,89,65,58,61,63,74,66,47,55,73,25,60,32,40,35,41,19,28,48,62,74,15,49,37,32,56,76,39,46,66,40,50,45,48,49,37,51,53,42,47,72,54,70,29,45,32,32,40,35,61,52,74,75,57,82,90,41,78,59,56,72,46,65,48,54,64,48,42,49,68,40,24,60,52,23,43,34,36,48,31,40,50,69,35,50,32,46,59,68,36,47,69,59,38,53,49,45,50,59,70,23,67,87,48,63,52,47,74,63,64,42,60,75,78,59,45,47,58,54,49,52,52,45,40,71,35,34,21,15,21,36,37,36,38,34,64,76,52,18,39,36,38,39,30,27,86,77,39,99,53,60,74,78,47,48,72,37,77,49,74,38,57,16,40,62,48,95,43,83,66,26,67,49,43,20,67,33,28,15,50,25,36,23,52,50,31,48,77,71,65,47,51,58,68,58,14,43,49,40,12,31,43,35,26,27,26,6,16,49,23,68,47,48,61,84,33,49,68,46,64,66,54,45,50,51,44,51,76,73,60,58,54,58,48,84,74,127,122,55,29,35,35,23,26,41,28,32,31,37,34,40,32,54,33,55,70,70,64,88,83,62,88,55,51,65,66,65,74,62,35,64,67,36,75,41,78,33,44,68,63,50,77,45,69,28,45,40,15,42,33,22,32,48,37,30,37,67,65,55,34,49,59,32,28,31,23,37,24,8,78,45,76,64,21,51,50,46,45,50,54,32,41,75,68,80,42,47,50,58,47,42,73,33,91,85,38,47,38,14,34,34,42,40,47,57,45,65,92,40,57,44,29,36,42,33,21,55,41,20,26,36,69,44,49,58,88,65,59,60,63,74,67,46,56,72,23,58,31,41,35,40,20,28,47,62,74,15,49,37,32,54,76,40,47,66,40,51,45,49,49,38,50,54,41,47,73,55,70,29,45,30,31,40,35,60,53,73,75,54,82,90,40,77,59,55,75,46,66,49,53,63,49,43,46,68,39,24,61,51,25,43,35,37,48,29,39,49,68,36,51,33,47,60,68,36,48,69,59,37,52,49,45,50,60,69,23,66,86,49,64,52,49,74,63,65,42,61,75,77,57,45,45,59,54,49,52,51,46,39,71,33,35,20,15,21,35,37,36,39,34,64,76,53,17,40,36,38,40,30,31,85,78,40,99,51,59,73,80,46,48,70,38,77,48,75,38,59,15,40,62,46,96,44,82,67,26,67,48,41,20,68,33,28,15,50,24,36,23,50,49,31,46,76,70,66,48,52,59,68,59,14,43,50,40,12,31,43,34,25,26,28,8,17,50,23,68,47,48,61,82,33,50,67,45,65,66,55,45,50,51,45,52,76,71,61,57,55,58,48,83,75,128

Secondary structure (DSSP, 8-state):
--EEEEEE--EEEEEEPP---SS----HHHHT-TT-EEE--PEEEEEESHHHHHHHHHHHTT-EEEEE-EEESSHHHHHHHHHHHHTT--TT-EEESSSPPPEEEEE--TTS--EEEEE-GGGGG-SGGG--HHHHHT-SEEEEE-GGG-HHHHHSHHHHHHHHHHHHHTT-EEEEE-----TTSGGGGS-HHHHHHHHGGG-SEE--BHHHHHHHH-HHHHHHHHHHHTTS-GGGG--IIIIIHHHHHHHHHTT-SEEEEE-GGGEEEEEE-SS----GGGTT-EEEEEPBPPS--S--TTHHHHHHHHHHHHHHTT--HHHHHHHHHHHHHHHTTSSSSSTTPPPHHHHHHHHHTTPPBP---/--EEEEEE--EEEEEEPP---SS----HHHHT-TT-EEE--PEEEEEESHHHHHHHHHHHTT-EEEEE-EEESSHHHHHHHHHHHHTT--TT-EEESSSPPPEEEEE--TTS--EEEEE-GGGGG-SGGG--HHHHHT-SEEEEE-GGG-HHHHHSHHHHHHHHHHHHHTT-EEEEE-----TTSGGGGS-HHHHHHHHGGG-SEE--BHHHHHHHH-HHHHHHHHHHHTTS-GGGG--IIIIIHHHHHHHHHTT-SEEEEE-GGGEEEEEE-SS----GGGTT-EEEEEPBPPS--S--TTHHHHHHHHHHHHHHTT--HHHHHHHHHHHHHHHTTSSSSSTTPPPHHHHHHHHHTTPPBP---

Organism: Anaerostipes caccae (strain DSM 14662 / CCUG 47493 / JCM 13470 / NCIMB 13811 / L1-92) (NCBI:txid411490)

InterPro domains:
  IPR011611 Carbohydrate kinase PfkB [PF00294] (29-340)
  IPR029056 Ribokinase-like [G3DSA:3.40.1190.20] (2-358)
  IPR029056 Ribokinase-like [SSF53613] (1-349)
  IPR050306 PfkB Carbohydrate Kinase [PTHR43085] (4-353)